Protein AF-A0A353PXP7-F1 (afdb_monomer)

Foldseek 3Di:
DVVLVCVVVVVVVVPPPDDDPPVVVVVVVVVVVVVVVVVDDDDDDDDPPVPVPPPPDDDDDPFDDDPHDGDDPLPDDDQPQDDDDDPPDDDWRKGKGKDFPVSLVPVPPPPVPPDDPVVVVVSVPVPDDDRVVCVVLVDDQQAFPVRVVVSQVPDPQKDKADWDDWDWFWAADLLDTDTKTKTKTWIAGNVDQQWIKIFMDIPRRGTRMIMIIGGPDGCNVPDDPPLFDAPPLQVVDDLLQQLLLLLLQLVLVVLVFQSRDLQRDDLVSLCCCCCVVPVDNALVSLVVSLCVLVVQNLQNVLVVLLVLCVVCVPDDLLRSLLQAVDALLSSLSNQLCVQQDVQLDPVGLNSQSLSVNSVSLSSCCSNVNDDPVVSSVVNVVSSVVLLAAAQFSQLSLLSNLLSQLSVCLQVVCSSVSSSSSLNSNSVSVRNHVRRPRHGNHPDPNRDGSSSSNDDDDPLSVLSSLLSVLVPPDLLPQDPVNLVSLVVVCVVSVLRLNSLVSNLSNCVRVNDLVVNVVSLVSSCVNLVNHNHQDPSSQVSLLVVLVSCLVVLNLVVSLVSLVSHDPVVVLALVSLQSNLSSLVSCQPVDPDPVSNVVSVVSSLVSNVSSVVNPNDDDPVVVVVNVVVVVVDPDD

Nearest PDB structures (foldseek):
  5dse-assembly1_A  TM=2.997E-01  e=1.217E-02  Homo sapiens
  2pl2-assembly1_B  TM=4.248E-01  e=2.668E-01  Thermus thermophilus HB27
  8dth-assembly1_A  TM=2.958E-01  e=3.742E-01  Arabidopsis thaliana
  7kdt-assembly1_A  TM=2.112E-01  e=1.984E-01  Homo sapiens
  8dtg-assembly1_A  TM=1.991E-01  e=2.903E-01  Arabidopsis thaliana

Sequence (633 aa):
MLTLYKAFLSHIINNMRILSKQIFFVLVFSLVFYISIFAQDRSEFIVEEEQAGFYANWIIPEGIFFGGEKIPSSYILFTSLSSFPFNNETPFFYKAITTSFEAYKRDHIESFAELEDKEKSFYQNQILPLPPWFIERGFSWDDSYETWKAKLQACSEFLFIEPNEVIIESEYKNGKERILHKADLYVVWKADDRFLISFNFTEFDYVDTFTIIWENKSWKDYKPNKKNTASKNWENLSEREQYICAFASNLAYLNNQDLDSLDPGYFSSARSVLKNSWGITNKQELLEKIEDLESYGHAGAYKAILAIENLHPNLSVIEIAQKECLSPLEIVRLFFVRDMKDKIGEQGLEAWDKGRSLMLFRWALSAGYIDEEEAFEKMEPIVAKLIMNYSSWEDFISHYIAGRAFFGLYDGNSKSLVDKALTAASNVRRFMDVDSLTFQGNNKKKMVLTDAWYEQRKEALDFEDAFAISNTNSSEFDDSDKQKIEGFIKKYPNVPSLYTIAVSIENVIGTNLDRFQLFQEADSVFALSSSKNEHYNSFYLAYAYFLNYYNKPSIALYALDSLSEETQNDSRVFYQRGLAYAKLIGTSYDYEKNEEYGIKAWENFLTAQVLGFELPENLIKWLENISASIPTH

pLDDT: mean 78.66, std 24.41, range [23.27, 98.56]

Solvent-accessible surface area (backbone atoms only — not comparable to full-atom values): 35419 Å² total; per-residue (Å²): 105,76,67,60,53,46,51,53,51,52,50,51,64,74,66,60,88,80,79,64,80,68,64,58,51,59,59,49,52,56,48,53,58,52,47,64,65,70,62,72,75,81,87,90,80,86,77,67,84,83,62,79,80,67,80,85,76,77,82,82,70,89,71,66,67,66,96,86,48,76,68,75,86,88,76,75,83,76,76,58,66,59,82,72,84,85,64,99,73,77,95,74,83,58,50,41,52,63,51,70,61,54,69,68,48,66,81,59,61,89,64,68,90,78,63,56,78,69,56,58,57,58,66,65,66,74,58,81,76,70,60,64,75,44,44,78,71,70,55,57,69,76,38,28,50,69,55,50,51,53,53,41,70,71,33,85,62,42,46,62,40,83,53,68,76,76,43,79,43,66,44,45,54,91,49,38,80,42,83,39,45,31,41,58,44,38,35,26,36,66,93,49,35,32,32,40,35,41,39,34,22,55,71,41,55,27,62,47,33,41,36,42,40,42,50,102,49,74,44,85,82,64,70,81,72,70,88,70,58,41,38,78,51,47,78,68,45,54,73,68,50,46,51,54,25,61,55,20,27,50,62,27,47,75,67,74,37,48,51,63,41,72,54,36,59,58,44,71,56,26,44,46,47,34,35,76,76,66,70,24,87,48,50,67,52,43,52,53,53,45,48,47,36,73,74,38,40,62,32,38,53,49,51,54,45,46,51,56,49,66,74,42,79,88,53,55,72,64,57,44,26,20,35,50,31,33,45,42,64,54,46,36,49,40,52,51,43,73,74,40,44,85,58,50,48,92,67,46,23,46,42,32,36,49,23,47,46,46,41,53,45,25,32,31,40,36,49,67,52,44,53,70,70,59,42,48,67,66,40,49,65,55,51,54,52,49,34,50,62,22,57,36,59,56,25,37,51,13,32,22,35,34,29,45,26,62,57,20,60,76,76,74,39,22,67,65,51,33,26,54,45,50,36,30,47,47,50,44,61,45,48,32,68,50,83,76,58,82,49,67,15,82,50,92,65,67,39,46,67,60,68,32,51,78,83,78,49,75,69,39,49,55,34,43,53,53,33,54,60,63,68,48,60,69,93,70,64,50,74,65,58,52,53,50,47,53,51,47,34,74,75,44,73,57,38,40,41,55,44,55,44,49,51,59,44,29,73,66,76,45,50,77,66,58,42,54,52,50,53,55,56,38,47,67,35,48,73,66,27,78,38,64,44,72,59,42,35,51,51,30,52,53,50,19,53,52,27,44,74,72,71,37,26,76,60,17,46,53,29,51,70,65,36,33,76,73,59,52,71,35,28,67,47,24,37,52,49,10,51,20,26,52,69,44,45,77,73,50,94,48,66,69,61,22,50,50,24,47,51,53,13,52,55,23,40,53,49,7,43,76,64,68,36,86,70,56,69,73,54,50,54,50,50,54,59,49,60,76,69,54,82,92,124

Radius of gyration: 33.74 Å; Cα contacts (8 Å, |Δi|>4): 815; chains: 1; bounding box: 64×65×107 Å

Mean predicted aligned error: 13.94 Å

Secondary structure (DSSP, 8-state):
-HHHHHHHHHHHHHH--S--TTHHHHHHHHHHHHHHHHT--S------TTSTTSSS-----S--EETTEEPPGGG------------SS-----EEEEEESHHHHHTTTTSGGG--HHHHHHHHTTS-PPPHHHHTTT--TT--HHHHHHHHHH-TTEEEEPPPSPEEEEEEETTEEEEEEEEEEEEEETT-TTEEEEEEEETTTEEEEEEEEE-SS--TT-----TTS--TTGGGS-HHHHHHHHHHHHHHHHTT--SSSSS-S-HHHHHHHHHHHH---SHHHHHHHHHHHHHTHHHHHHHHHHHHHHH-TTS-HHHHHHHTT--HHHHHHHHHHHHHHHHHGGGTTHHHHHHHHHHHHHHHHHTTSS-HHHHHHHHHHHHHHHHHH-SSHHHHHHHHHHHHHHHHTTTT-HHHHHHHHHHHHHHHHHHS-GGG-------TT---GGGG-----HHHHHHHHHHHHHHS-GGG--HHHHHHHHHHHHHSTT-HHHHHHHHHHHHHH--HHHHHHHHHHHHHHHTT-S---HHHHHHHHHHHHHHHHTT-HHHHHHHHHHS-HHHHTSHHHHHHHHHHHHHHTT-SS-HHHHHHHHHHHHHHHHHHHHTT----HHHHHHHHHHHTTS---

Structure (mmCIF, N/CA/C/O backbone):
data_AF-A0A353PXP7-F1
#
_entry.id   AF-A0A353PXP7-F1
#
loop_
_atom_site.group_PDB
_atom_site.id
_atom_site.type_symbol
_atom_site.label_atom_id
_atom_site.label_alt_id
_atom_site.label_comp_id
_atom_site.label_asym_id
_atom_site.label_entity_id
_atom_site.label_seq_id
_atom_site.pdbx_PDB_ins_code
_atom_site.Cartn_x
_atom_site.Cartn_y
_atom_site.Cartn_z
_atom_site.occupancy
_atom_site.B_iso_or_equiv
_atom_site.auth_seq_id
_atom_site.auth_comp_id
_atom_site.auth_asym_id
_atom_site.auth_atom_id
_atom_site.pdbx_PDB_model_num
ATOM 1 N N . MET A 1 1 ? 0.133 -17.005 56.171 1.00 32.09 1 MET A N 1
ATOM 2 C CA . MET A 1 1 ? 1.190 -16.745 55.165 1.00 32.09 1 MET A CA 1
ATOM 3 C C . MET A 1 1 ? 2.213 -17.877 55.100 1.00 32.09 1 MET A C 1
ATOM 5 O O . MET A 1 1 ? 2.022 -18.761 54.280 1.00 32.09 1 MET A O 1
ATOM 9 N N . LEU A 1 2 ? 3.222 -17.943 55.984 1.00 33.28 2 LEU A N 1
ATOM 10 C CA . LEU A 1 2 ? 4.294 -18.956 55.901 1.00 33.28 2 LEU A CA 1
ATOM 11 C C . LEU A 1 2 ? 3.788 -20.410 55.994 1.00 33.28 2 LEU A C 1
ATOM 13 O O . LEU A 1 2 ? 4.310 -21.284 55.318 1.00 33.28 2 LEU A O 1
ATOM 17 N N . THR A 1 3 ? 2.755 -20.672 56.799 1.00 35.19 3 THR A N 1
ATOM 18 C CA . THR A 1 3 ? 2.177 -22.016 56.991 1.00 35.19 3 THR A CA 1
ATOM 19 C C . THR A 1 3 ? 1.352 -22.484 55.789 1.00 35.19 3 THR A C 1
ATOM 21 O O . THR A 1 3 ? 1.474 -23.630 55.377 1.00 35.19 3 THR A O 1
ATOM 24 N N . LEU A 1 4 ? 0.575 -21.583 55.178 1.00 37.84 4 LEU A N 1
ATOM 25 C CA . LEU A 1 4 ? -0.205 -21.844 53.958 1.00 37.84 4 LEU A CA 1
ATOM 26 C C . LEU A 1 4 ? 0.706 -22.032 52.738 1.00 37.84 4 LEU A C 1
ATOM 28 O O . LEU A 1 4 ? 0.522 -22.966 51.965 1.00 37.84 4 LEU A O 1
ATOM 32 N N . TYR A 1 5 ? 1.747 -21.202 52.621 1.00 37.94 5 TYR A N 1
ATOM 33 C CA . TYR A 1 5 ? 2.743 -21.310 51.556 1.00 37.94 5 TYR A CA 1
ATOM 34 C C . TYR A 1 5 ? 3.609 -22.572 51.710 1.00 37.94 5 TYR A C 1
ATOM 36 O O . TYR A 1 5 ? 3.879 -23.254 50.728 1.00 37.94 5 TYR A O 1
ATOM 44 N N . LYS A 1 6 ? 3.972 -22.956 52.947 1.00 40.22 6 LYS A N 1
ATOM 45 C CA . LYS A 1 6 ? 4.667 -24.224 53.240 1.00 40.22 6 LYS A CA 1
ATOM 46 C C . LYS A 1 6 ? 3.800 -25.452 52.976 1.00 40.22 6 LYS A C 1
ATOM 48 O O . LYS A 1 6 ? 4.334 -26.442 52.496 1.00 40.22 6 LYS A O 1
ATOM 53 N N . ALA A 1 7 ? 2.498 -25.405 53.258 1.00 39.09 7 ALA A N 1
ATOM 54 C CA . ALA A 1 7 ? 1.585 -26.505 52.946 1.00 39.09 7 ALA A CA 1
ATOM 55 C C . ALA A 1 7 ? 1.440 -26.699 51.425 1.00 39.09 7 ALA A C 1
ATOM 57 O O . ALA A 1 7 ? 1.550 -27.825 50.945 1.00 39.09 7 ALA A O 1
ATOM 58 N N . PHE A 1 8 ? 1.309 -25.602 50.667 1.00 40.72 8 PHE A N 1
ATOM 59 C CA . PHE A 1 8 ? 1.274 -25.614 49.200 1.00 40.72 8 PHE A CA 1
ATOM 60 C C . PHE A 1 8 ? 2.586 -26.137 48.588 1.00 40.72 8 PHE A C 1
ATOM 62 O O . PHE A 1 8 ? 2.567 -27.081 47.800 1.00 40.72 8 PHE A O 1
ATOM 69 N N . LEU A 1 9 ? 3.740 -25.612 49.021 1.00 39.22 9 LEU A N 1
ATOM 70 C CA . LEU A 1 9 ? 5.055 -26.077 48.562 1.00 39.22 9 LEU A CA 1
ATOM 71 C C . LEU A 1 9 ? 5.355 -27.518 48.972 1.00 39.22 9 LEU A C 1
ATOM 73 O O . LEU A 1 9 ? 5.884 -28.273 48.166 1.00 39.22 9 LEU A O 1
ATOM 77 N N . SER A 1 10 ? 5.011 -27.929 50.194 1.00 39.34 10 SER A N 1
ATOM 78 C CA . SER A 1 10 ? 5.246 -29.301 50.654 1.00 39.34 10 SER A CA 1
ATOM 79 C C . SER A 1 10 ? 4.366 -30.309 49.914 1.00 39.34 10 SER A C 1
ATOM 81 O O . SER A 1 10 ? 4.793 -31.444 49.721 1.00 39.34 10 SER A O 1
ATOM 83 N N . HIS A 1 11 ? 3.169 -29.912 49.477 1.00 39.88 11 HIS A N 1
ATOM 84 C CA . HIS A 1 11 ? 2.293 -30.739 48.650 1.00 39.88 11 HIS A CA 1
ATOM 85 C C . HIS A 1 11 ? 2.817 -30.865 47.210 1.00 39.88 11 HIS A C 1
ATOM 87 O O . HIS A 1 11 ? 2.856 -31.970 46.672 1.00 39.88 11 HIS A O 1
ATOM 93 N N . ILE A 1 12 ? 3.313 -29.768 46.622 1.00 38.16 12 ILE A N 1
ATOM 94 C CA . ILE A 1 12 ? 3.986 -29.772 45.312 1.00 38.16 12 ILE A CA 1
ATOM 95 C C . ILE A 1 12 ? 5.251 -30.646 45.361 1.00 38.16 12 ILE A C 1
ATOM 97 O O . ILE A 1 12 ? 5.420 -31.540 44.538 1.00 38.16 12 ILE A O 1
ATOM 101 N N . ILE A 1 13 ? 6.107 -30.465 46.369 1.00 39.69 13 ILE A N 1
ATOM 102 C CA . ILE A 1 13 ? 7.361 -31.223 46.528 1.00 39.69 13 ILE A CA 1
ATOM 103 C C . ILE A 1 13 ? 7.103 -32.726 46.728 1.00 39.69 13 ILE A C 1
ATOM 105 O O . ILE A 1 13 ? 7.842 -33.545 46.186 1.00 39.69 13 ILE A O 1
ATOM 109 N N . ASN A 1 14 ? 6.058 -33.105 47.471 1.00 35.75 14 ASN A N 1
ATOM 110 C CA . ASN A 1 14 ? 5.780 -34.513 47.776 1.00 35.75 14 ASN A CA 1
ATOM 111 C C . ASN A 1 14 ? 5.072 -35.272 46.640 1.00 35.75 14 ASN A C 1
ATOM 113 O O . ASN A 1 14 ? 5.200 -36.495 46.578 1.00 35.75 14 ASN A O 1
ATOM 117 N N . ASN A 1 15 ? 4.365 -34.580 45.740 1.00 34.19 15 ASN A N 1
ATOM 118 C CA . ASN A 1 15 ? 3.623 -35.205 44.635 1.00 34.19 15 ASN A CA 1
ATOM 119 C C . ASN A 1 15 ? 4.334 -35.115 43.271 1.00 34.19 15 ASN A C 1
ATOM 121 O O . ASN A 1 15 ? 3.962 -35.825 42.337 1.00 34.19 15 ASN A O 1
ATOM 125 N N . MET A 1 16 ? 5.396 -34.315 43.142 1.00 37.16 16 MET A N 1
ATOM 126 C CA . MET A 1 16 ? 6.187 -34.211 41.912 1.00 37.16 16 MET A CA 1
ATOM 127 C C . MET A 1 16 ? 7.278 -35.287 41.835 1.00 37.16 16 MET A C 1
ATOM 129 O O . MET A 1 16 ? 8.441 -35.043 42.153 1.00 37.16 16 MET A O 1
ATOM 133 N N . ARG A 1 17 ? 6.925 -36.495 41.377 1.00 33.09 17 ARG A N 1
ATOM 134 C CA . ARG A 1 17 ? 7.928 -37.526 41.033 1.00 33.09 17 ARG A CA 1
ATOM 135 C C . ARG A 1 17 ? 8.424 -37.489 39.590 1.00 33.09 17 ARG A C 1
ATOM 137 O O . ARG A 1 17 ? 9.355 -38.223 39.279 1.00 33.09 17 ARG A O 1
ATOM 144 N N . ILE A 1 18 ? 7.860 -36.659 38.715 1.00 41.56 18 ILE A N 1
ATOM 145 C CA . ILE A 1 18 ? 8.271 -36.601 37.307 1.00 41.56 18 ILE A CA 1
ATOM 146 C C . ILE A 1 18 ? 8.068 -35.174 36.787 1.00 41.56 18 ILE A C 1
ATOM 148 O O . ILE A 1 18 ? 6.964 -34.841 36.389 1.00 41.56 18 ILE A O 1
ATOM 152 N N . LEU A 1 19 ? 9.106 -34.330 36.819 1.00 36.31 19 LEU A N 1
ATOM 153 C CA . LEU A 1 19 ? 9.308 -33.194 35.900 1.00 36.31 19 LEU A CA 1
ATOM 154 C C . LEU A 1 19 ? 10.727 -32.619 36.073 1.00 36.31 19 LEU A C 1
ATOM 156 O O . LEU A 1 19 ? 11.344 -32.730 37.133 1.00 36.31 19 LEU A O 1
ATOM 160 N N . SER A 1 20 ? 11.282 -32.112 34.973 1.00 39.72 20 SER A N 1
ATOM 161 C CA . SER A 1 20 ? 12.711 -31.867 34.748 1.00 39.72 20 SER A CA 1
ATOM 162 C C . SER A 1 20 ? 13.307 -30.746 35.617 1.00 39.72 20 SER A C 1
ATOM 164 O O . SER A 1 20 ? 12.624 -29.828 36.071 1.00 39.72 20 SER A O 1
ATOM 166 N N . LYS A 1 21 ? 14.637 -30.794 35.805 1.00 31.08 21 LYS A N 1
ATOM 167 C CA . LYS A 1 21 ? 15.456 -29.852 36.604 1.00 31.08 21 LYS A CA 1
ATOM 168 C C . LYS A 1 21 ? 15.267 -28.359 36.261 1.00 31.08 21 LYS A C 1
ATOM 170 O O . LYS A 1 21 ? 15.688 -27.515 37.043 1.00 31.08 21 LYS A O 1
ATOM 175 N N . GLN A 1 22 ? 14.639 -28.029 35.133 1.00 34.12 22 GLN A N 1
ATOM 176 C CA . GLN A 1 22 ? 14.402 -26.658 34.669 1.00 34.12 22 GLN A CA 1
ATOM 177 C C . GLN A 1 22 ? 13.277 -25.946 35.447 1.00 34.12 22 GLN A C 1
ATOM 179 O O . GLN A 1 22 ? 13.409 -24.766 35.758 1.00 34.12 22 GLN A O 1
ATOM 184 N N . ILE A 1 23 ? 12.227 -26.660 35.876 1.00 38.16 23 ILE A N 1
ATOM 185 C CA . ILE A 1 23 ? 11.110 -26.073 36.653 1.00 38.16 23 ILE A CA 1
ATOM 186 C C . ILE A 1 23 ? 11.531 -25.758 38.097 1.00 38.16 23 ILE A C 1
ATOM 188 O O . ILE A 1 23 ? 11.065 -24.796 38.709 1.00 38.16 23 ILE A O 1
ATOM 192 N N . PHE A 1 24 ? 12.492 -26.517 38.626 1.00 37.00 24 PHE A N 1
ATOM 193 C CA . PHE A 1 24 ? 13.092 -26.265 39.936 1.00 37.00 24 PHE A CA 1
ATOM 194 C C . PHE A 1 24 ? 13.794 -24.893 40.001 1.00 37.00 24 PHE A C 1
ATOM 196 O O . PHE A 1 24 ? 13.837 -24.274 41.061 1.00 37.00 24 PHE A O 1
ATOM 203 N N . PHE A 1 25 ? 14.295 -24.383 38.870 1.00 35.31 25 PHE A N 1
ATOM 204 C CA . PHE A 1 25 ? 15.048 -23.129 38.811 1.00 35.31 25 PHE A CA 1
ATOM 205 C C . PHE A 1 25 ? 14.153 -21.886 38.973 1.00 35.31 25 PHE A C 1
ATOM 207 O O . PHE A 1 25 ? 14.513 -20.966 39.705 1.00 35.31 25 PHE A O 1
ATOM 214 N N . VAL A 1 26 ? 12.950 -21.889 38.382 1.00 39.19 26 VAL A N 1
ATOM 215 C CA . VAL A 1 26 ? 11.987 -20.769 38.468 1.00 39.19 26 VAL A CA 1
ATOM 216 C C . VAL A 1 26 ? 11.473 -20.587 39.902 1.00 39.19 26 VAL A C 1
ATOM 218 O O . VAL A 1 26 ? 11.446 -19.473 40.424 1.00 39.19 26 VAL A O 1
ATOM 221 N N . LEU A 1 27 ? 11.158 -21.689 40.589 1.00 37.31 27 LEU A N 1
ATOM 222 C CA . LEU A 1 27 ? 10.680 -21.670 41.978 1.00 37.31 27 LEU A CA 1
ATOM 223 C C . LEU A 1 27 ? 11.756 -21.208 42.975 1.00 37.31 27 LEU A C 1
ATOM 225 O O . LEU A 1 27 ? 11.444 -20.512 43.943 1.00 37.31 27 LEU A O 1
ATOM 229 N N . VAL A 1 28 ? 13.024 -21.558 42.735 1.00 34.88 28 VAL A N 1
ATOM 230 C CA . VAL A 1 28 ? 14.156 -21.110 43.563 1.00 34.88 28 VAL A CA 1
ATOM 231 C C . VAL A 1 28 ? 14.456 -19.626 43.337 1.00 34.88 28 VAL A C 1
ATOM 233 O O . VAL A 1 28 ? 14.761 -18.925 44.299 1.00 34.88 28 VAL A O 1
ATOM 236 N N . PHE A 1 29 ? 14.298 -19.104 42.118 1.00 37.06 29 PHE A N 1
ATOM 237 C CA . PHE A 1 29 ? 14.512 -17.678 41.845 1.00 37.06 29 PHE A CA 1
ATOM 238 C C . PHE A 1 29 ? 13.467 -16.796 42.545 1.00 37.06 29 PHE A C 1
ATOM 240 O O . PHE A 1 29 ? 13.816 -15.798 43.179 1.00 37.06 29 PHE A O 1
ATOM 247 N N . SER A 1 30 ? 12.195 -17.213 42.547 1.00 39.84 30 SER A N 1
ATOM 248 C CA . SER A 1 30 ? 11.144 -16.549 43.332 1.00 39.84 30 SER A CA 1
ATOM 249 C C . SER A 1 30 ? 11.389 -16.644 44.844 1.00 39.84 30 SER A C 1
ATOM 251 O O . SER A 1 30 ? 11.068 -15.706 45.570 1.00 39.84 30 SER A O 1
ATOM 253 N N . LEU A 1 31 ? 11.989 -17.743 45.327 1.00 33.44 31 LEU A N 1
ATOM 254 C CA . LEU A 1 31 ? 12.376 -17.931 46.730 1.00 33.44 31 LEU A CA 1
ATOM 255 C C . LEU A 1 31 ? 13.523 -16.992 47.142 1.00 33.44 31 LEU A C 1
ATOM 257 O O . LEU A 1 31 ? 13.441 -16.379 48.203 1.00 33.44 31 LEU A O 1
ATOM 261 N N . VAL A 1 32 ? 14.559 -16.841 46.309 1.00 33.12 32 VAL A N 1
ATOM 262 C CA . VAL A 1 32 ? 15.685 -15.922 46.562 1.00 33.12 32 VAL A CA 1
ATOM 263 C C . VAL A 1 32 ? 15.199 -14.473 46.562 1.00 33.12 32 VAL A C 1
ATOM 265 O O . VAL A 1 32 ? 15.483 -13.744 47.507 1.00 33.12 32 VAL A O 1
ATOM 268 N N . PHE A 1 33 ? 14.364 -14.085 45.593 1.00 38.44 33 PHE A N 1
ATOM 269 C CA . PHE A 1 33 ? 13.788 -12.737 45.529 1.00 38.44 33 PHE A CA 1
ATOM 270 C C . PHE A 1 33 ? 12.864 -12.433 46.726 1.00 38.44 33 PHE A C 1
ATOM 272 O O . PHE A 1 33 ? 12.865 -11.326 47.262 1.00 38.44 33 PHE A O 1
ATOM 279 N N . TYR A 1 34 ? 12.105 -13.428 47.203 1.00 37.62 34 TYR A N 1
ATOM 280 C CA . TYR A 1 34 ? 11.241 -13.299 48.382 1.00 37.62 34 TYR A CA 1
ATOM 281 C C . TYR A 1 34 ? 12.037 -13.230 49.699 1.00 37.62 34 TYR A C 1
ATOM 283 O O . TYR A 1 34 ? 11.663 -12.479 50.600 1.00 37.62 34 TYR A O 1
ATOM 291 N N . ILE A 1 35 ? 13.144 -13.975 49.816 1.00 33.78 35 ILE A N 1
ATOM 292 C CA . ILE A 1 35 ? 14.040 -13.937 50.986 1.00 33.78 35 ILE A CA 1
ATOM 293 C C . ILE A 1 35 ? 14.806 -12.607 51.047 1.00 33.78 35 ILE A C 1
ATOM 295 O O . ILE A 1 35 ? 14.937 -12.048 52.134 1.00 33.78 35 ILE A O 1
ATOM 299 N N . SER A 1 36 ? 15.237 -12.051 49.911 1.00 33.84 36 SER A N 1
ATOM 300 C CA . SER A 1 36 ? 15.927 -10.752 49.855 1.00 33.84 36 SER A CA 1
ATOM 301 C C . SER A 1 36 ? 15.060 -9.578 50.327 1.00 33.84 36 SER A C 1
ATOM 303 O O . SER A 1 36 ? 15.583 -8.651 50.935 1.00 33.84 36 SER A O 1
ATOM 305 N N . ILE A 1 37 ? 13.740 -9.635 50.114 1.00 37.94 37 ILE A N 1
ATOM 306 C CA . ILE A 1 37 ? 12.791 -8.601 50.565 1.00 37.94 37 ILE A CA 1
ATOM 307 C C . ILE A 1 37 ? 12.469 -8.737 52.064 1.00 37.94 37 ILE A C 1
ATOM 309 O O . ILE A 1 37 ? 12.268 -7.740 52.748 1.00 37.94 37 ILE A O 1
ATOM 313 N N . PHE A 1 38 ? 12.446 -9.959 52.606 1.00 34.00 38 PHE A N 1
ATOM 314 C CA . PHE A 1 38 ? 12.117 -10.205 54.021 1.00 34.00 38 PHE A CA 1
ATOM 315 C C . PHE A 1 38 ? 13.328 -10.212 54.968 1.00 34.00 38 PHE A C 1
ATOM 317 O O . PHE A 1 38 ? 13.141 -10.212 56.183 1.00 34.00 38 PHE A O 1
ATOM 324 N N . ALA A 1 39 ? 14.555 -10.214 54.440 1.00 27.41 39 ALA A N 1
ATOM 325 C CA . ALA A 1 39 ? 15.782 -10.081 55.229 1.00 27.41 39 ALA A CA 1
ATOM 326 C C . ALA A 1 39 ? 16.136 -8.619 55.579 1.00 27.41 39 ALA A C 1
ATOM 328 O O . ALA A 1 39 ? 17.115 -8.388 56.286 1.00 27.41 39 ALA A O 1
ATOM 329 N N . GLN A 1 40 ? 15.357 -7.636 55.116 1.00 34.41 40 GLN A N 1
ATOM 330 C CA . GLN A 1 40 ? 15.588 -6.216 55.382 1.00 34.41 40 GLN A CA 1
ATOM 331 C C . GLN A 1 40 ? 14.961 -5.780 56.708 1.00 34.41 40 GLN A C 1
ATOM 333 O O . GLN A 1 40 ? 13.925 -5.122 56.760 1.00 34.41 40 GLN A O 1
ATOM 338 N N . ASP A 1 41 ? 15.643 -6.123 57.791 1.00 33.19 41 ASP A N 1
ATOM 339 C CA . ASP A 1 41 ? 15.701 -5.252 58.956 1.00 33.19 41 ASP A CA 1
ATOM 340 C C . ASP A 1 41 ? 17.175 -4.854 59.124 1.00 33.19 41 ASP A C 1
ATOM 342 O O . ASP A 1 41 ? 18.044 -5.730 59.121 1.00 33.19 41 ASP A O 1
ATOM 346 N N . ARG A 1 42 ? 17.426 -3.545 59.270 1.00 28.91 42 ARG A N 1
ATOM 347 C CA . ARG A 1 42 ? 18.716 -2.806 59.299 1.00 28.91 42 ARG A CA 1
ATOM 348 C C . ARG A 1 42 ? 19.148 -2.104 57.999 1.00 28.91 42 ARG A C 1
ATOM 350 O O . ARG A 1 42 ? 19.749 -2.693 57.114 1.00 28.91 42 ARG A O 1
ATOM 357 N N . SER A 1 43 ? 18.860 -0.798 57.998 1.00 34.28 43 SER A N 1
ATOM 358 C CA . SER A 1 43 ? 19.747 0.341 57.688 1.00 34.28 43 SER A CA 1
ATOM 359 C C . SER A 1 43 ? 20.754 0.239 56.529 1.00 34.28 43 SER A C 1
ATOM 361 O O . SER A 1 43 ? 21.664 -0.581 56.567 1.00 34.28 43 SER A O 1
ATOM 363 N N . GLU A 1 44 ? 20.669 1.252 55.654 1.00 35.03 44 GLU A N 1
ATOM 364 C CA . GLU A 1 44 ? 21.640 1.691 54.633 1.00 35.03 44 GLU A CA 1
ATOM 365 C C . GLU A 1 44 ? 21.635 0.937 53.298 1.00 35.03 44 GLU A C 1
ATOM 367 O O . GLU A 1 44 ? 22.514 0.138 53.017 1.00 35.03 44 GLU A O 1
ATOM 372 N N . PHE A 1 45 ? 20.691 1.300 52.421 1.00 25.58 45 PHE A N 1
ATOM 373 C CA . PHE A 1 45 ? 20.939 1.415 50.979 1.00 25.58 45 PHE A CA 1
ATOM 374 C C . PHE A 1 45 ? 20.032 2.518 50.412 1.00 25.58 45 PHE A C 1
ATOM 376 O O . PHE A 1 45 ? 18.814 2.364 50.357 1.00 25.58 45 PHE A O 1
ATOM 383 N N . ILE A 1 46 ? 20.627 3.648 50.021 1.00 30.25 46 ILE A N 1
ATOM 384 C CA . ILE A 1 46 ? 20.004 4.599 49.096 1.00 30.25 46 ILE A CA 1
ATOM 385 C C . ILE A 1 46 ? 20.297 4.038 47.707 1.00 30.25 46 ILE A C 1
ATOM 387 O O . ILE A 1 46 ? 21.458 3.960 47.311 1.00 30.25 46 ILE A O 1
ATOM 391 N N . VAL A 1 47 ? 19.264 3.587 47.003 1.00 27.97 47 VAL A N 1
ATOM 392 C CA . VAL A 1 47 ? 19.362 3.302 45.569 1.00 27.97 47 VAL A CA 1
ATOM 393 C C . VAL A 1 47 ? 18.937 4.582 44.864 1.00 27.97 47 VAL A C 1
ATOM 395 O O . VAL A 1 47 ? 17.807 5.030 45.045 1.00 27.97 47 VAL A O 1
ATOM 398 N N . GLU A 1 48 ? 19.861 5.199 44.130 1.00 24.91 48 GLU A N 1
ATOM 399 C CA . GLU A 1 48 ? 19.568 6.360 43.290 1.00 24.91 48 GLU A CA 1
ATOM 400 C C . GLU A 1 48 ? 18.501 5.999 42.241 1.00 24.91 48 GLU A C 1
ATOM 402 O O . GLU A 1 48 ? 18.513 4.917 41.647 1.00 24.91 48 GLU A O 1
ATOM 407 N N . GLU A 1 49 ? 17.566 6.929 42.042 1.00 30.39 49 GLU A N 1
ATOM 408 C CA . GLU A 1 49 ? 16.328 6.812 41.255 1.00 30.39 49 GLU A CA 1
ATOM 409 C C . GLU A 1 49 ? 16.528 6.394 39.782 1.00 30.39 49 GLU A C 1
ATOM 411 O O . GLU A 1 49 ? 15.576 5.980 39.125 1.00 30.39 49 GLU A O 1
ATOM 416 N N . GLU A 1 50 ? 17.758 6.408 39.262 1.00 28.52 50 GLU A N 1
ATOM 417 C CA . GLU A 1 50 ? 18.071 6.058 37.870 1.00 28.52 50 GLU A CA 1
ATOM 418 C C . GLU A 1 50 ? 18.201 4.550 37.578 1.00 28.52 50 GLU A C 1
ATOM 420 O O . GLU A 1 50 ? 18.268 4.165 36.411 1.00 28.52 50 GLU A O 1
ATOM 425 N N . GLN A 1 51 ? 18.188 3.661 38.581 1.00 27.39 51 GLN A N 1
ATOM 426 C CA . GLN A 1 51 ? 18.377 2.212 38.344 1.00 27.39 51 GLN A CA 1
ATOM 427 C C . GLN A 1 51 ? 17.159 1.318 38.618 1.00 27.39 51 GLN A C 1
ATOM 429 O O . GLN A 1 51 ? 17.185 0.133 38.281 1.00 27.39 51 GLN A O 1
ATOM 434 N N . ALA A 1 52 ? 16.054 1.853 39.144 1.00 27.58 52 ALA A N 1
ATOM 435 C CA . ALA A 1 52 ? 14.830 1.067 39.349 1.00 27.58 52 ALA A CA 1
ATOM 436 C C . ALA A 1 52 ? 13.996 0.895 38.060 1.00 27.58 52 ALA A C 1
ATOM 438 O O . ALA A 1 52 ? 13.244 -0.070 37.934 1.00 27.58 52 ALA A O 1
ATOM 439 N N . GLY A 1 53 ? 14.169 1.785 37.076 1.00 27.23 53 GLY A N 1
ATOM 440 C CA . GLY A 1 53 ? 13.480 1.733 35.779 1.00 27.23 53 GLY A CA 1
ATOM 441 C C . GLY A 1 53 ? 14.118 0.809 34.733 1.00 27.23 53 GLY A C 1
ATOM 442 O O . GLY A 1 53 ? 13.595 0.696 33.628 1.00 27.23 53 GLY A O 1
ATOM 443 N N . PHE A 1 54 ? 15.234 0.142 35.049 1.00 24.98 54 PHE A N 1
ATOM 444 C CA . PHE A 1 54 ? 16.097 -0.501 34.046 1.00 24.98 54 PHE A CA 1
ATOM 445 C C . PHE A 1 54 ? 16.127 -2.040 34.063 1.00 24.98 54 PHE A C 1
ATOM 447 O O . PHE A 1 54 ? 17.062 -2.640 33.540 1.00 24.98 54 PHE A O 1
ATOM 454 N N . TYR A 1 55 ? 15.096 -2.702 34.603 1.00 26.89 55 TYR A N 1
ATOM 455 C CA . TYR A 1 55 ? 15.016 -4.177 34.618 1.00 26.89 55 TYR A CA 1
ATOM 456 C C . TYR A 1 55 ? 13.833 -4.792 33.857 1.00 26.89 55 TYR A C 1
ATOM 458 O O . TYR A 1 55 ? 13.622 -5.999 33.943 1.00 26.89 55 TYR A O 1
ATOM 466 N N . ALA A 1 56 ? 13.089 -4.013 33.068 1.00 26.59 56 ALA A N 1
ATOM 467 C CA . ALA A 1 56 ? 11.996 -4.559 32.256 1.00 26.59 56 ALA A CA 1
ATOM 468 C C . ALA A 1 56 ? 12.379 -4.888 30.801 1.00 26.59 56 ALA A C 1
ATOM 470 O O . ALA A 1 56 ? 11.629 -5.599 30.149 1.00 26.59 56 ALA A O 1
ATOM 471 N N . ASN A 1 57 ? 13.529 -4.433 30.290 1.00 27.59 57 ASN A N 1
ATOM 472 C CA . ASN A 1 57 ? 13.931 -4.686 28.902 1.00 27.59 57 ASN A CA 1
ATOM 473 C C . ASN A 1 57 ? 15.452 -4.854 28.767 1.00 27.59 57 ASN A C 1
ATOM 475 O O . ASN A 1 57 ? 16.176 -3.874 28.628 1.00 27.59 57 ASN A O 1
ATOM 479 N N . TRP A 1 58 ? 15.927 -6.099 28.754 1.00 23.27 58 TRP A N 1
ATOM 480 C CA . TRP A 1 58 ? 17.141 -6.498 28.029 1.00 23.27 58 TRP A CA 1
ATOM 481 C C . TRP A 1 58 ? 16.698 -7.592 27.052 1.00 23.27 58 TRP A C 1
ATOM 483 O O . TRP A 1 58 ? 16.097 -8.584 27.457 1.00 23.27 58 TRP A O 1
ATOM 493 N N . ILE A 1 59 ? 16.741 -7.327 25.742 1.00 24.17 59 ILE A N 1
ATOM 494 C CA . ILE A 1 59 ? 17.866 -7.696 24.865 1.00 24.17 59 ILE A CA 1
ATOM 495 C C . ILE A 1 59 ? 18.338 -9.105 25.208 1.00 24.17 59 ILE A C 1
ATOM 497 O O . ILE A 1 59 ? 19.047 -9.296 26.188 1.00 24.17 59 ILE A O 1
ATOM 501 N N . ILE A 1 60 ? 17.934 -10.067 24.380 1.00 25.58 60 ILE A N 1
ATOM 502 C CA . ILE A 1 60 ? 18.467 -11.427 24.348 1.00 25.58 60 ILE A CA 1
ATOM 503 C C . ILE A 1 60 ? 19.889 -11.321 23.780 1.00 25.58 60 ILE A C 1
ATOM 505 O O . ILE A 1 60 ? 20.021 -11.080 22.579 1.00 25.58 60 ILE A O 1
ATOM 509 N N . PRO A 1 61 ? 20.965 -11.489 24.571 1.00 24.89 61 PRO A N 1
ATOM 510 C CA . PRO A 1 61 ? 22.259 -11.806 24.000 1.00 24.89 61 PRO A CA 1
ATOM 511 C C . PRO A 1 61 ? 22.193 -13.273 23.569 1.00 24.89 61 PRO A C 1
ATOM 513 O O . PRO A 1 61 ? 21.587 -14.112 24.241 1.00 24.89 61 PRO A O 1
ATOM 516 N N . GLU A 1 62 ? 22.785 -13.579 22.426 1.00 29.25 62 GLU A N 1
ATOM 517 C CA . GLU A 1 62 ? 22.840 -14.920 21.859 1.00 29.25 62 GLU A CA 1
ATOM 518 C C . GLU A 1 62 ? 23.242 -15.983 22.904 1.00 29.25 62 GLU A C 1
ATOM 520 O O . GLU A 1 62 ? 24.381 -16.044 23.349 1.00 29.25 62 GLU A O 1
ATOM 525 N N . GLY A 1 63 ? 22.284 -16.844 23.269 1.00 29.72 63 GLY A N 1
ATOM 526 C CA . GLY A 1 63 ? 22.500 -18.156 23.886 1.00 29.72 63 GLY A CA 1
ATOM 527 C C . GLY A 1 63 ? 23.039 -18.173 25.322 1.00 29.72 63 GLY A C 1
ATOM 528 O O . GLY A 1 63 ? 24.241 -18.117 25.556 1.00 29.72 63 GLY A O 1
ATOM 529 N N . ILE A 1 64 ? 22.162 -18.441 26.296 1.00 29.78 64 ILE A N 1
ATOM 530 C CA . ILE A 1 64 ? 22.597 -18.964 27.599 1.00 29.78 64 ILE A CA 1
ATOM 531 C C . ILE A 1 64 ? 22.918 -20.456 27.425 1.00 29.78 64 ILE A C 1
ATOM 533 O O . ILE A 1 64 ? 22.042 -21.255 27.085 1.00 29.78 64 ILE A O 1
ATOM 537 N N . PHE A 1 65 ? 24.176 -20.826 27.669 1.00 31.86 65 PHE A N 1
ATOM 538 C CA . PHE A 1 65 ? 24.653 -22.210 27.677 1.00 31.86 65 PHE A CA 1
ATOM 539 C C . PHE A 1 65 ? 24.970 -22.654 29.104 1.00 31.86 65 PHE A C 1
ATOM 541 O O . PHE A 1 65 ? 25.630 -21.934 29.856 1.00 31.86 65 PHE A O 1
ATOM 548 N N . PHE A 1 66 ? 24.559 -23.870 29.466 1.00 28.94 66 PHE A N 1
ATOM 549 C CA . PHE A 1 66 ? 24.950 -24.501 30.728 1.00 28.94 66 PHE A CA 1
ATOM 550 C C . PHE A 1 66 ? 25.320 -25.965 30.474 1.00 28.94 66 PHE A C 1
ATOM 552 O O . PHE A 1 66 ? 24.503 -26.740 29.990 1.00 28.94 66 PHE A O 1
ATOM 559 N N . GLY A 1 67 ? 26.570 -26.347 30.755 1.00 28.75 67 GLY A N 1
ATOM 560 C CA . GLY A 1 67 ? 27.065 -27.712 30.513 1.00 28.75 67 GLY A CA 1
ATOM 561 C C . GLY A 1 67 ? 27.316 -28.083 29.042 1.00 28.75 67 GLY A C 1
ATOM 562 O O . GLY A 1 67 ? 27.529 -29.255 28.761 1.00 28.75 67 GLY A O 1
ATOM 563 N N . GLY A 1 68 ? 27.320 -27.111 28.122 1.00 28.91 68 GLY A N 1
ATOM 564 C CA . GLY A 1 68 ? 27.604 -27.327 26.695 1.00 28.91 68 GLY A CA 1
ATOM 565 C C . GLY A 1 68 ? 26.379 -27.396 25.774 1.00 28.91 68 GLY A C 1
ATOM 566 O O . GLY A 1 68 ? 26.564 -27.504 24.568 1.00 28.91 68 GLY A O 1
ATOM 567 N N . GLU A 1 69 ? 25.152 -27.265 26.292 1.00 27.34 69 GLU A N 1
ATOM 568 C CA . GLU A 1 69 ? 23.925 -27.242 25.475 1.00 27.34 69 GLU A CA 1
ATOM 569 C C . GLU A 1 69 ? 23.143 -25.921 25.603 1.00 27.34 69 GLU A C 1
ATOM 571 O O . GLU A 1 69 ? 23.161 -25.261 26.648 1.00 27.34 69 GLU A O 1
ATOM 576 N N . LYS A 1 70 ? 22.481 -25.533 24.501 1.00 32.19 70 LYS A N 1
ATOM 577 C CA . LYS A 1 70 ? 21.708 -24.291 24.324 1.00 32.19 70 LYS A CA 1
ATOM 578 C C . LYS A 1 70 ? 20.285 -24.473 24.864 1.00 32.19 70 LYS A C 1
ATOM 580 O O . LYS A 1 70 ? 19.600 -25.411 24.468 1.00 32.19 70 LYS A O 1
ATOM 585 N N . ILE A 1 71 ? 19.818 -23.569 25.726 1.00 34.31 71 ILE A N 1
ATOM 586 C CA . ILE A 1 71 ? 18.448 -23.612 26.269 1.00 34.31 71 ILE A CA 1
ATOM 587 C C . ILE A 1 71 ? 17.469 -22.925 25.285 1.00 34.31 71 ILE A C 1
ATOM 589 O O . ILE A 1 71 ? 17.752 -21.800 24.869 1.00 34.31 71 ILE A O 1
ATOM 593 N N . PRO A 1 72 ? 16.328 -23.544 24.904 1.00 29.47 72 PRO A N 1
ATOM 594 C CA . PRO A 1 72 ? 15.326 -22.914 24.036 1.00 29.47 72 PRO A CA 1
ATOM 595 C C . PRO A 1 72 ? 14.528 -21.813 24.752 1.00 29.47 72 PRO A C 1
ATOM 597 O O . PRO A 1 72 ? 14.123 -21.972 25.903 1.00 29.47 72 PRO A O 1
ATOM 600 N N . SER A 1 73 ? 14.240 -20.722 24.042 1.00 29.56 73 SER A N 1
ATOM 601 C CA . SER A 1 73 ? 13.567 -19.504 24.529 1.00 29.56 73 SER A CA 1
ATOM 602 C C . SER A 1 73 ? 12.095 -19.679 24.947 1.00 29.56 73 SER A C 1
ATOM 604 O O . SER A 1 73 ? 11.493 -18.742 25.460 1.00 29.56 73 SER A O 1
ATOM 606 N N . SER A 1 74 ? 11.500 -20.856 24.741 1.00 27.94 74 SER A N 1
ATOM 607 C CA . SER A 1 74 ? 10.059 -21.128 24.882 1.00 27.94 74 SER A CA 1
ATOM 608 C C . SER A 1 74 ? 9.590 -21.475 26.304 1.00 27.94 74 SER A C 1
ATOM 610 O O . SER A 1 74 ? 8.450 -21.888 26.486 1.00 27.94 74 SER A O 1
ATOM 612 N N . TYR A 1 75 ? 10.445 -21.346 27.323 1.00 28.05 75 TYR A N 1
ATOM 613 C CA . TYR A 1 75 ? 10.157 -21.830 28.686 1.00 28.05 75 TYR A CA 1
ATOM 614 C C . TYR A 1 75 ? 10.173 -20.747 29.773 1.00 28.05 75 TYR A C 1
ATOM 616 O O . TYR A 1 75 ? 10.221 -21.060 30.964 1.00 28.05 75 TYR A O 1
ATOM 624 N N . ILE A 1 76 ? 10.122 -19.469 29.393 1.00 28.58 76 ILE A N 1
ATOM 625 C CA . ILE A 1 76 ? 10.145 -18.356 30.348 1.00 28.58 76 ILE A CA 1
ATOM 626 C C . ILE A 1 76 ? 8.717 -17.847 30.570 1.00 28.58 76 ILE A C 1
ATOM 628 O O . ILE A 1 76 ? 8.180 -17.071 29.786 1.00 28.58 76 ILE A O 1
ATOM 632 N N . LEU A 1 77 ? 8.099 -18.296 31.666 1.00 28.95 77 LEU A N 1
ATOM 633 C CA . LEU A 1 77 ? 6.831 -17.766 32.167 1.00 28.95 77 LEU A CA 1
ATOM 634 C C . LEU A 1 77 ? 7.100 -16.395 32.812 1.00 28.95 77 LEU A C 1
ATOM 636 O O . LEU A 1 77 ? 7.732 -16.317 33.867 1.00 28.95 77 LEU A O 1
ATOM 640 N N . PHE A 1 78 ? 6.646 -15.308 32.188 1.00 29.67 78 PHE A N 1
ATOM 641 C CA . PHE A 1 78 ? 6.732 -13.977 32.788 1.00 29.67 78 PHE A CA 1
ATOM 642 C C . PHE A 1 78 ? 5.686 -13.827 33.897 1.00 29.67 78 PHE A C 1
ATOM 644 O O . PHE A 1 78 ? 4.484 -13.799 33.649 1.00 29.67 78 PHE A O 1
ATOM 651 N N . THR A 1 79 ? 6.145 -13.658 35.135 1.00 30.28 79 THR A N 1
ATOM 652 C CA . THR A 1 79 ? 5.361 -12.991 36.176 1.00 30.28 79 THR A CA 1
ATOM 653 C C . THR A 1 79 ? 5.349 -11.496 35.863 1.00 30.28 79 THR A C 1
ATOM 655 O O . THR A 1 79 ? 6.359 -10.829 36.089 1.00 30.28 79 THR A O 1
ATOM 658 N N . SER A 1 80 ? 4.247 -10.934 35.364 1.00 30.45 80 SER A N 1
ATOM 659 C CA . SER A 1 80 ? 4.119 -9.474 35.361 1.00 30.45 80 SER A CA 1
ATOM 660 C C . SER A 1 80 ? 3.785 -9.015 36.782 1.00 30.45 80 SER A C 1
ATOM 662 O O . SER A 1 80 ? 2.644 -9.123 37.230 1.00 30.45 80 SER A O 1
ATOM 664 N N . LEU A 1 81 ? 4.774 -8.485 37.500 1.00 30.42 81 LEU A N 1
ATOM 665 C CA . LEU A 1 81 ? 4.509 -7.486 38.533 1.00 30.42 81 LEU A CA 1
ATOM 666 C C . LEU A 1 81 ? 3.996 -6.247 37.791 1.00 30.42 81 LEU A C 1
ATOM 668 O O . LEU A 1 81 ? 4.786 -5.431 37.331 1.00 30.42 81 LEU A O 1
ATOM 672 N N . SER A 1 82 ? 2.688 -6.151 37.563 1.00 30.17 82 SER A N 1
ATOM 673 C CA . SER A 1 82 ? 2.119 -4.993 36.877 1.00 30.17 82 SER A CA 1
ATOM 674 C C . SER A 1 82 ? 2.164 -3.780 37.809 1.00 30.17 82 SER A C 1
ATOM 676 O O . SER A 1 82 ? 1.368 -3.685 38.744 1.00 30.17 82 SER A O 1
ATOM 678 N N . SER A 1 83 ? 3.081 -2.851 37.551 1.00 27.78 83 SER A N 1
ATOM 679 C CA . SER A 1 83 ? 2.966 -1.458 37.979 1.00 27.78 83 SER A CA 1
ATOM 680 C C . SER A 1 83 ? 1.911 -0.774 37.102 1.00 27.78 83 SER A C 1
ATOM 682 O O . SER A 1 83 ? 2.175 -0.487 35.937 1.00 27.78 83 SER A O 1
ATOM 684 N N . PHE A 1 84 ? 0.702 -0.568 37.630 1.00 25.30 84 PHE A N 1
ATOM 685 C CA . PHE A 1 84 ? -0.297 0.328 37.027 1.00 25.30 84 PHE A CA 1
ATOM 686 C C . PHE A 1 84 ? 0.030 1.799 37.375 1.00 25.30 84 PHE A C 1
ATOM 688 O O . PHE A 1 84 ? 0.802 2.028 38.311 1.00 25.30 84 PHE A O 1
ATOM 695 N N . PRO A 1 85 ? -0.483 2.791 36.616 1.00 26.59 85 PRO A N 1
ATOM 696 C CA . PRO A 1 85 ? 0.110 4.118 36.536 1.00 26.59 85 PRO A CA 1
ATOM 697 C C . PRO A 1 85 ? 0.042 4.893 37.849 1.00 26.59 85 PRO A C 1
ATOM 699 O O . PRO A 1 85 ? -0.932 4.841 38.602 1.00 26.59 85 PRO A O 1
ATOM 702 N N . PHE A 1 86 ? 1.126 5.628 38.074 1.00 27.17 86 PHE A N 1
ATOM 703 C CA . PHE A 1 86 ? 1.320 6.586 39.145 1.00 27.17 86 PHE A CA 1
ATOM 704 C C . PHE A 1 86 ? 0.224 7.657 39.113 1.00 27.17 86 PHE A C 1
ATOM 706 O O . PHE A 1 86 ? 0.211 8.509 38.231 1.00 27.17 86 PHE A O 1
ATOM 713 N N . ASN A 1 87 ? -0.649 7.663 40.120 1.00 26.97 87 ASN A N 1
ATOM 714 C CA . ASN A 1 87 ? -1.188 8.924 40.616 1.00 26.97 87 ASN A CA 1
ATOM 715 C C . ASN A 1 87 ? -0.233 9.425 41.705 1.00 26.97 87 ASN A C 1
ATOM 717 O O . ASN A 1 87 ? 0.146 8.668 42.598 1.00 26.97 87 ASN A O 1
ATOM 721 N N . ASN A 1 88 ? 0.180 10.685 41.579 1.00 31.73 88 ASN A N 1
ATOM 722 C CA . ASN A 1 88 ? 1.332 11.329 42.222 1.00 31.73 88 ASN A CA 1
ATOM 723 C C . ASN A 1 88 ? 1.275 11.516 43.752 1.00 31.73 88 ASN A C 1
ATOM 725 O O . ASN A 1 88 ? 1.865 12.456 44.275 1.00 31.73 88 ASN A O 1
ATOM 729 N N . GLU A 1 89 ? 0.643 10.626 44.512 1.00 27.14 89 GLU A N 1
ATOM 730 C CA . GLU A 1 89 ? 0.670 10.690 45.973 1.00 27.14 89 GLU A CA 1
ATOM 731 C C . GLU A 1 89 ? 0.821 9.278 46.562 1.00 27.14 89 GLU A C 1
ATOM 733 O O . GLU A 1 89 ? -0.140 8.523 46.648 1.00 27.14 89 GLU A O 1
ATOM 738 N N . THR A 1 90 ? 2.046 8.953 47.004 1.00 27.30 90 THR A N 1
ATOM 739 C CA . THR A 1 90 ? 2.532 7.747 47.730 1.00 27.30 90 THR A CA 1
ATOM 740 C C . THR A 1 90 ? 3.027 6.529 46.910 1.00 27.30 90 THR A C 1
ATOM 742 O O . THR A 1 90 ? 2.280 5.960 46.118 1.00 27.30 90 THR A O 1
ATOM 745 N N . PRO A 1 91 ? 4.273 6.044 47.139 1.00 28.88 91 PRO A N 1
ATOM 746 C CA . PRO A 1 91 ? 4.787 4.827 46.514 1.00 28.88 91 PRO A CA 1
ATOM 747 C C . PRO A 1 91 ? 4.299 3.592 47.285 1.00 28.88 91 PRO A C 1
ATOM 749 O O . PRO A 1 91 ? 4.968 3.095 48.191 1.00 28.88 91 PRO A O 1
ATOM 752 N N . PHE A 1 92 ? 3.122 3.074 46.938 1.00 33.12 92 PHE A N 1
ATOM 753 C CA . PHE A 1 92 ? 2.720 1.726 47.344 1.00 33.12 92 PHE A CA 1
ATOM 754 C C . PHE A 1 92 ? 3.031 0.744 46.211 1.00 33.12 92 PHE A C 1
ATOM 756 O O . PHE A 1 92 ? 2.456 0.815 45.130 1.00 33.12 92 PHE A O 1
ATOM 763 N N . PHE A 1 93 ? 3.958 -0.184 46.456 1.00 35.66 93 PHE A N 1
ATOM 764 C CA . PHE A 1 93 ? 4.227 -1.302 45.552 1.00 35.66 93 PHE A CA 1
ATOM 765 C C . PHE A 1 93 ? 3.032 -2.268 45.554 1.00 35.66 93 PHE A C 1
ATOM 767 O O . PHE A 1 93 ? 2.808 -2.992 46.525 1.00 35.66 93 PHE A O 1
ATOM 774 N N . TYR A 1 94 ? 2.273 -2.296 44.460 1.00 36.81 94 TYR A N 1
ATOM 775 C CA . TYR A 1 94 ? 1.241 -3.302 44.201 1.00 36.81 94 TYR A CA 1
ATOM 776 C C . TYR A 1 94 ? 1.908 -4.627 43.806 1.00 36.81 94 TYR A C 1
ATOM 778 O O . TYR A 1 94 ? 2.851 -4.641 43.013 1.00 36.81 94 TYR A O 1
ATOM 786 N N . LYS A 1 95 ? 1.423 -5.760 44.331 1.00 44.00 95 LYS A N 1
ATOM 787 C CA . LYS A 1 95 ? 1.893 -7.092 43.917 1.00 44.00 95 LYS A CA 1
ATOM 788 C C . LYS A 1 95 ? 0.725 -7.894 43.357 1.00 44.00 95 LYS A C 1
ATOM 790 O O . LYS A 1 95 ? -0.072 -8.443 44.115 1.00 44.00 95 LYS A O 1
ATOM 795 N N . ALA A 1 96 ? 0.636 -7.949 42.032 1.00 34.97 96 ALA A N 1
ATOM 796 C CA . ALA A 1 96 ? -0.293 -8.817 41.321 1.00 34.97 96 ALA A CA 1
ATOM 797 C C . ALA A 1 96 ? 0.414 -10.112 40.899 1.00 34.97 96 ALA A C 1
ATOM 799 O O . ALA A 1 96 ? 1.568 -10.086 40.464 1.00 34.97 96 ALA A O 1
ATOM 800 N N . ILE A 1 97 ? -0.274 -11.245 41.042 1.00 42.53 97 ILE A N 1
ATOM 801 C CA . ILE A 1 97 ? 0.117 -12.516 40.424 1.00 42.53 97 ILE A CA 1
ATOM 802 C C . ILE A 1 97 ? -0.985 -12.875 39.435 1.00 42.53 97 ILE A C 1
ATOM 804 O O . ILE A 1 97 ? -2.116 -13.145 39.841 1.00 42.53 97 ILE A O 1
ATOM 808 N N . THR A 1 98 ? -0.635 -12.884 38.152 1.00 39.50 98 THR A N 1
ATOM 809 C CA . THR A 1 98 ? -1.528 -13.272 37.058 1.00 39.50 98 THR A CA 1
ATOM 810 C C . THR A 1 98 ? -1.089 -14.622 36.518 1.00 39.50 98 THR A C 1
ATOM 812 O O . THR A 1 98 ? 0.096 -14.842 36.269 1.00 39.50 98 THR A O 1
ATOM 815 N N . THR A 1 99 ? -2.036 -15.535 36.335 1.00 47.19 99 THR A N 1
ATOM 816 C CA . THR A 1 99 ? -1.819 -16.786 35.602 1.00 47.19 99 THR A CA 1
ATOM 817 C C . THR A 1 99 ? -2.769 -16.803 34.409 1.00 47.19 99 THR A C 1
ATOM 819 O O . THR A 1 99 ? -3.985 -16.723 34.585 1.00 47.19 99 THR A O 1
ATOM 822 N N . SER A 1 100 ? -2.202 -16.851 33.201 1.00 43.41 100 SER A N 1
ATOM 823 C CA . SER A 1 100 ? -2.948 -16.955 31.944 1.00 43.41 100 SER A CA 1
ATOM 824 C C . SER A 1 100 ? -2.810 -18.363 31.378 1.00 43.41 100 SER A C 1
ATOM 826 O O . SER A 1 100 ? -1.702 -18.899 31.319 1.00 43.41 100 SER A O 1
ATOM 828 N N . PHE A 1 101 ? -3.931 -18.950 30.961 1.00 48.75 101 PHE A N 1
ATOM 829 C CA . PHE A 1 101 ? -3.976 -20.284 30.356 1.00 48.75 101 PHE A CA 1
ATOM 830 C C . PHE A 1 101 ? -3.899 -20.234 28.814 1.00 48.75 101 PHE A C 1
ATOM 832 O O . PHE A 1 101 ? -3.681 -21.257 28.166 1.00 48.75 101 PHE A O 1
ATOM 839 N N . GLU A 1 102 ? -3.997 -19.033 28.231 1.00 39.78 102 GLU A N 1
ATOM 840 C CA . GLU A 1 102 ? -3.984 -18.755 26.786 1.00 39.78 102 GLU A CA 1
ATOM 841 C C . GLU A 1 102 ? -2.577 -18.793 26.162 1.00 39.78 102 GLU A C 1
ATOM 843 O O . GLU A 1 102 ? -2.421 -19.289 25.050 1.00 39.78 102 GLU A O 1
ATOM 848 N N . ALA A 1 103 ? -1.524 -18.355 26.868 1.00 36.31 103 ALA A N 1
ATOM 849 C CA . ALA A 1 103 ? -0.153 -18.346 26.325 1.00 36.31 103 ALA A CA 1
ATOM 850 C C . ALA A 1 103 ? 0.369 -19.758 25.981 1.00 36.31 103 ALA A C 1
ATOM 852 O O . ALA A 1 103 ? 1.110 -19.935 25.019 1.00 36.31 103 ALA A O 1
ATOM 853 N N . TYR A 1 104 ? -0.085 -20.779 26.714 1.00 35.88 104 TYR A N 1
ATOM 854 C CA . TYR A 1 104 ? 0.223 -22.185 26.436 1.00 35.88 104 TYR A CA 1
ATOM 855 C C . TYR A 1 104 ? -0.558 -22.737 25.233 1.00 35.88 104 TYR A C 1
ATOM 857 O O . TYR A 1 104 ? -0.034 -23.534 24.461 1.00 35.88 104 TYR A O 1
ATOM 865 N N . LYS A 1 105 ? -1.808 -22.291 25.044 1.00 38.00 105 LYS A N 1
ATOM 866 C CA . LYS A 1 105 ? -2.622 -22.641 23.871 1.00 38.00 105 LYS A CA 1
ATOM 867 C C . LYS A 1 105 ? -2.067 -21.980 22.607 1.00 38.00 105 LYS A C 1
ATOM 869 O O . LYS A 1 105 ? -1.923 -22.634 21.582 1.00 38.00 105 LYS A O 1
ATOM 874 N N . ARG A 1 106 ? -1.724 -20.693 22.666 1.00 36.19 106 ARG A N 1
ATOM 875 C CA . ARG A 1 106 ? -1.379 -19.903 21.477 1.00 36.19 106 ARG A CA 1
ATOM 876 C C . ARG A 1 106 ? -0.070 -20.327 20.808 1.00 36.19 106 ARG A C 1
ATOM 878 O O . ARG A 1 106 ? -0.019 -20.360 19.586 1.00 36.19 106 ARG A O 1
ATOM 885 N N . ASP A 1 107 ? 0.942 -20.710 21.582 1.00 38.38 107 ASP A N 1
ATOM 886 C CA . ASP A 1 107 ? 2.250 -21.090 21.032 1.00 38.38 107 ASP A CA 1
ATOM 887 C C . ASP A 1 107 ? 2.320 -22.569 20.597 1.00 38.38 107 ASP A C 1
ATOM 889 O O . ASP A 1 107 ? 3.366 -23.022 20.139 1.00 38.38 107 ASP A O 1
ATOM 893 N N . HIS A 1 108 ? 1.248 -23.357 20.779 1.00 36.62 108 HIS A N 1
ATOM 894 C CA . HIS A 1 108 ? 1.203 -24.799 20.463 1.00 36.62 108 HIS A CA 1
ATOM 895 C C . HIS A 1 108 ? 0.002 -25.201 19.576 1.00 36.62 108 HIS A C 1
ATOM 897 O O . HIS A 1 108 ? -0.212 -26.388 19.327 1.00 36.62 108 HIS A O 1
ATOM 903 N N . ILE A 1 109 ? -0.781 -24.243 19.061 1.00 38.72 109 ILE A N 1
ATOM 904 C CA . ILE A 1 109 ? -1.942 -24.504 18.191 1.00 38.72 109 ILE A CA 1
ATOM 905 C C . ILE A 1 109 ? -1.655 -24.010 16.769 1.00 38.72 109 ILE A C 1
ATOM 907 O O . ILE A 1 109 ? -2.183 -23.005 16.312 1.00 38.72 109 ILE A O 1
ATOM 911 N N . GLU A 1 110 ? -0.851 -24.788 16.049 1.00 36.41 110 GLU A N 1
ATOM 912 C CA . GLU A 1 110 ? -1.052 -25.009 14.606 1.00 36.41 110 GLU A CA 1
ATOM 913 C C . GLU A 1 110 ? -1.117 -26.510 14.253 1.00 36.41 110 GLU A C 1
ATOM 915 O O . GLU A 1 110 ? -1.551 -26.863 13.163 1.00 36.41 110 GLU A O 1
ATOM 920 N N . SER A 1 111 ? -0.830 -27.421 15.197 1.00 37.84 111 SER A N 1
ATOM 921 C CA . SER A 1 111 ? -0.871 -28.882 14.982 1.00 37.84 111 SER A CA 1
ATOM 922 C C . SER A 1 111 ? -1.970 -29.629 15.760 1.00 37.84 111 SER A C 1
ATOM 924 O O . SER A 1 111 ? -2.055 -30.853 15.702 1.00 37.84 111 SER A O 1
ATOM 926 N N . PHE A 1 112 ? -2.868 -28.926 16.460 1.00 36.03 112 PHE A N 1
ATOM 927 C CA . PHE A 1 112 ? -3.890 -29.549 17.324 1.00 36.03 112 PHE A CA 1
ATOM 928 C C . PHE A 1 112 ? -4.995 -30.326 16.577 1.00 36.03 112 PHE A C 1
ATOM 930 O O . PHE A 1 112 ? -5.815 -30.992 17.211 1.00 36.03 112 PHE A O 1
ATOM 937 N N . ALA A 1 113 ? -5.043 -30.244 15.243 1.00 42.06 113 ALA A N 1
ATOM 938 C CA . ALA A 1 113 ? -6.051 -30.921 14.428 1.00 42.06 113 ALA A CA 1
ATOM 939 C C . ALA A 1 113 ? -5.819 -32.441 14.284 1.00 42.06 113 ALA A C 1
ATOM 941 O O . ALA A 1 113 ? -6.742 -33.144 13.879 1.00 42.06 113 ALA A O 1
ATOM 942 N N . GLU A 1 114 ? -4.635 -32.956 14.638 1.00 37.25 114 GLU A N 1
ATOM 943 C CA . GLU A 1 114 ? -4.227 -34.342 14.337 1.00 37.25 114 GLU A CA 1
ATOM 944 C C . GLU A 1 114 ? -4.062 -35.261 15.565 1.00 37.25 114 GLU A C 1
ATOM 946 O O . GLU A 1 114 ? -3.711 -36.427 15.410 1.00 37.25 114 GLU A O 1
ATOM 951 N N . LEU A 1 115 ? -4.343 -34.785 16.784 1.00 37.84 115 LEU A N 1
ATOM 952 C CA . LEU A 1 115 ? -4.162 -35.576 18.012 1.00 37.84 115 LEU A CA 1
ATOM 953 C C . LEU A 1 115 ? -5.428 -36.355 18.409 1.00 37.84 115 LEU A C 1
ATOM 955 O O . LEU A 1 115 ? -6.544 -35.819 18.388 1.00 37.84 115 LEU A O 1
ATOM 959 N N . GLU A 1 116 ? -5.250 -37.611 18.831 1.00 39.75 116 GLU A N 1
ATOM 960 C CA . GLU A 1 116 ? -6.330 -38.451 19.365 1.00 39.75 116 GLU A CA 1
ATOM 961 C C . GLU A 1 116 ? -6.867 -37.882 20.694 1.00 39.75 116 GLU A C 1
ATOM 963 O O . GLU A 1 116 ? -6.155 -37.236 21.466 1.00 39.75 116 GLU A O 1
ATOM 968 N N . ASP A 1 117 ? -8.137 -38.150 21.015 1.00 39.41 117 ASP A N 1
ATOM 969 C CA . ASP A 1 117 ? -8.839 -37.539 22.159 1.00 39.41 117 ASP A CA 1
ATOM 970 C C . ASP A 1 117 ? -8.173 -37.779 23.532 1.00 39.41 117 ASP A C 1
ATOM 972 O O . ASP A 1 117 ? -8.388 -37.013 24.474 1.00 39.41 117 ASP A O 1
ATOM 976 N N . LYS A 1 118 ? -7.306 -38.792 23.657 1.00 32.62 118 LYS A N 1
ATOM 977 C CA . LYS A 1 118 ? -6.498 -39.024 24.867 1.00 32.62 118 LYS A CA 1
ATOM 978 C C . LYS A 1 118 ? -5.314 -38.064 25.020 1.00 32.62 118 LYS A C 1
ATOM 980 O O . LYS A 1 118 ? -4.944 -37.758 26.152 1.00 32.62 118 LYS A O 1
ATOM 985 N N . GLU A 1 119 ? -4.737 -37.571 23.930 1.00 33.97 119 GLU A N 1
ATOM 986 C CA . GLU A 1 119 ? -3.610 -36.629 23.964 1.00 33.97 119 GLU A CA 1
ATOM 987 C C . GLU A 1 119 ? -4.093 -35.201 24.250 1.00 33.97 119 GLU A C 1
ATOM 989 O O . GLU A 1 119 ? -3.456 -34.482 25.020 1.00 33.97 119 GLU A O 1
ATOM 994 N N . LYS A 1 120 ? -5.293 -34.831 23.778 1.00 35.88 120 LYS A N 1
ATOM 995 C CA . LYS A 1 120 ? -5.970 -33.569 24.148 1.00 35.88 120 LYS A CA 1
ATOM 996 C C . LYS A 1 120 ? -6.161 -33.435 25.667 1.00 35.88 120 LYS A C 1
ATOM 998 O O . LYS A 1 120 ? -5.890 -32.379 26.234 1.00 35.88 120 LYS A O 1
ATOM 1003 N N . SER A 1 121 ? -6.549 -34.528 26.330 1.00 33.28 121 SER A N 1
ATOM 1004 C CA . SER A 1 121 ? -6.687 -34.604 27.794 1.00 33.28 121 SER A CA 1
ATOM 1005 C C . SER A 1 121 ? -5.341 -34.526 28.530 1.00 33.28 121 SER A C 1
ATOM 1007 O O . SER A 1 121 ? -5.258 -33.984 29.632 1.00 33.28 121 SER A O 1
ATOM 1009 N N . PHE A 1 122 ? -4.262 -35.039 27.935 1.00 32.88 122 PHE A N 1
ATOM 1010 C CA . PHE A 1 122 ? -2.936 -35.034 28.554 1.00 32.88 122 PHE A CA 1
ATOM 1011 C C . PHE A 1 122 ? -2.325 -33.622 28.611 1.00 32.88 122 PHE A C 1
ATOM 1013 O O . PHE A 1 122 ? -1.766 -33.241 29.640 1.00 32.88 122 PHE A O 1
ATOM 1020 N N . TYR A 1 123 ? -2.503 -32.811 27.562 1.00 35.97 123 TYR A N 1
ATOM 1021 C CA . TYR A 1 123 ? -2.016 -31.422 27.519 1.00 35.97 123 TYR A CA 1
ATOM 1022 C C . TYR A 1 123 ? -2.898 -30.426 28.294 1.00 35.97 123 TYR A C 1
ATOM 1024 O O . TYR A 1 123 ? -2.382 -29.435 28.808 1.00 35.97 123 TYR A O 1
ATOM 1032 N N . GLN A 1 124 ? -4.192 -30.715 28.485 1.00 38.47 124 GLN A N 1
ATOM 1033 C CA . GLN A 1 124 ? -5.062 -29.960 29.406 1.00 38.47 124 GLN A CA 1
ATOM 1034 C C . GLN A 1 124 ? -4.592 -30.021 30.873 1.00 38.47 124 GLN A C 1
ATOM 1036 O O . GLN A 1 124 ? -4.914 -29.138 31.661 1.00 38.47 124 GLN A O 1
ATOM 1041 N N . ASN A 1 125 ? -3.790 -31.023 31.249 1.00 34.69 125 ASN A N 1
ATOM 1042 C CA . ASN A 1 125 ? -3.403 -31.284 32.639 1.00 34.69 125 ASN A CA 1
ATOM 1043 C C . ASN A 1 125 ? -2.052 -30.675 33.074 1.00 34.69 125 ASN A C 1
ATOM 1045 O O . ASN A 1 125 ? -1.584 -30.968 34.173 1.00 34.69 125 ASN A O 1
ATOM 1049 N N . GLN A 1 126 ? -1.426 -29.806 32.268 1.00 39.34 126 GLN A N 1
ATOM 1050 C CA . GLN A 1 126 ? -0.256 -29.007 32.694 1.00 39.34 126 GLN A CA 1
ATOM 1051 C C . GLN A 1 126 ? -0.621 -27.602 33.198 1.00 39.34 126 GLN A C 1
ATOM 1053 O O . GLN A 1 126 ? 0.222 -26.710 33.287 1.00 39.34 126 GLN A O 1
ATOM 1058 N N . ILE A 1 127 ? -1.882 -27.410 33.571 1.00 47.12 127 ILE A N 1
ATOM 1059 C CA . ILE A 1 127 ? -2.359 -26.209 34.243 1.00 47.12 127 ILE A CA 1
ATOM 1060 C C . ILE A 1 127 ? -1.861 -26.231 35.698 1.00 47.12 127 ILE A C 1
ATOM 1062 O O . ILE A 1 127 ? -1.990 -27.242 36.390 1.00 47.12 127 ILE A O 1
ATOM 1066 N N . LEU A 1 128 ? -1.282 -25.122 36.176 1.00 48.53 128 LEU A N 1
ATOM 1067 C CA . LEU A 1 128 ? -0.966 -24.933 37.598 1.00 48.53 128 LEU A CA 1
ATOM 1068 C C . LEU A 1 128 ? -2.176 -25.367 38.453 1.00 48.53 128 LEU A C 1
ATOM 1070 O O . LEU A 1 128 ? -3.293 -24.914 38.183 1.00 48.53 128 LEU A O 1
ATOM 1074 N N . PRO A 1 129 ? -2.001 -26.233 39.470 1.00 52.53 129 PRO A N 1
ATOM 1075 C CA . PRO A 1 129 ? -3.130 -26.673 40.278 1.00 52.53 129 PRO A CA 1
ATOM 1076 C C . PRO A 1 129 ? -3.805 -25.454 40.911 1.00 52.53 129 PRO A C 1
ATOM 1078 O O . PRO A 1 129 ? -3.116 -24.541 41.381 1.00 52.53 129 PRO A O 1
ATOM 1081 N N . LEU A 1 130 ? -5.145 -25.446 40.935 1.00 61.25 130 LEU A N 1
ATOM 1082 C CA . LEU A 1 130 ? -5.905 -24.468 41.715 1.00 61.25 130 LEU A CA 1
ATOM 1083 C C . LEU A 1 130 ? -5.308 -24.377 43.129 1.00 61.25 130 LEU A C 1
ATOM 1085 O O . LEU A 1 130 ? -4.876 -25.399 43.677 1.00 61.25 130 LEU A O 1
ATOM 1089 N N . PRO A 1 131 ? -5.293 -23.191 43.763 1.00 66.31 131 PRO A N 1
ATOM 1090 C CA . PRO A 1 131 ? -4.894 -23.095 45.159 1.00 66.31 131 PRO A CA 1
ATOM 1091 C C . PRO A 1 131 ? -5.644 -24.149 45.999 1.00 66.31 131 PRO A C 1
ATOM 1093 O O . PRO A 1 131 ? -6.854 -24.303 45.808 1.00 66.31 131 PRO A O 1
ATOM 1096 N N . PRO A 1 132 ? -4.982 -24.876 46.924 1.00 64.75 132 PRO A N 1
ATOM 1097 C CA . PRO A 1 132 ? -5.576 -26.022 47.615 1.00 64.75 132 PRO A CA 1
ATOM 1098 C C . PRO A 1 132 ? -6.901 -25.704 48.294 1.00 64.75 132 PRO A C 1
ATOM 1100 O O . PRO A 1 132 ? -7.800 -26.531 48.297 1.00 64.75 132 PRO A O 1
ATOM 1103 N N . TRP A 1 133 ? -7.067 -24.477 48.790 1.00 69.69 133 TRP A N 1
ATOM 1104 C CA . TRP A 1 133 ? -8.319 -24.050 49.400 1.00 69.69 133 TRP A CA 1
ATOM 1105 C C . TRP A 1 133 ? -9.504 -24.041 48.414 1.00 69.69 133 TRP A C 1
ATOM 1107 O O . TRP A 1 133 ? -10.638 -24.241 48.838 1.00 69.69 133 TRP A O 1
ATOM 1117 N N . PHE A 1 134 ? -9.283 -23.842 47.112 1.00 77.69 134 PHE A N 1
ATOM 1118 C CA . PHE A 1 134 ? -10.334 -23.948 46.096 1.00 77.69 134 PHE A CA 1
ATOM 1119 C C . PHE A 1 134 ? -10.608 -25.427 45.798 1.00 77.69 134 PHE A C 1
ATOM 1121 O O . PHE A 1 134 ? -11.760 -25.852 45.831 1.00 77.69 134 PHE A O 1
ATOM 1128 N N . ILE A 1 135 ? -9.563 -26.242 45.641 1.00 77.44 135 ILE A N 1
ATOM 1129 C CA . ILE A 1 135 ? -9.701 -27.692 45.412 1.00 77.44 135 ILE A CA 1
ATOM 1130 C C . ILE A 1 135 ? -10.458 -28.372 46.565 1.00 77.44 135 ILE A C 1
ATOM 1132 O O . ILE A 1 135 ? -11.407 -29.116 46.336 1.00 77.44 135 ILE A O 1
ATOM 1136 N N . GLU A 1 136 ? -10.094 -28.075 47.814 1.00 79.38 136 GLU A N 1
ATOM 1137 C CA . GLU A 1 136 ? -10.743 -28.597 49.028 1.00 79.38 136 GLU A CA 1
ATOM 1138 C C . GLU A 1 136 ? -12.231 -28.232 49.116 1.00 79.38 136 GLU A C 1
ATOM 1140 O O . GLU A 1 136 ? -13.007 -28.930 49.764 1.00 79.38 136 GLU A O 1
ATOM 1145 N N . ARG A 1 137 ? -12.636 -27.141 48.457 1.00 83.00 137 ARG A N 1
ATOM 1146 C CA . ARG A 1 137 ? -14.026 -26.665 48.377 1.00 83.00 137 ARG A CA 1
ATOM 1147 C C . ARG A 1 137 ? -14.719 -27.121 47.090 1.00 83.00 137 ARG A C 1
ATOM 1149 O O . ARG A 1 137 ? -15.813 -26.659 46.780 1.00 83.00 137 ARG A O 1
ATOM 1156 N N . GLY A 1 138 ? -14.095 -28.049 46.365 1.00 85.94 138 GLY A N 1
ATOM 1157 C CA . GLY A 1 138 ? -14.655 -28.710 45.194 1.00 85.94 138 GLY A CA 1
ATOM 1158 C C . GLY A 1 138 ? -14.637 -27.870 43.923 1.00 85.94 138 GLY A C 1
ATOM 1159 O O . GLY A 1 138 ? -15.402 -28.179 43.015 1.00 85.94 138 GLY A O 1
ATOM 1160 N N . PHE A 1 139 ? -13.827 -26.813 43.846 1.00 86.12 139 PHE A N 1
ATOM 1161 C CA . PHE A 1 139 ? -13.650 -26.041 42.615 1.00 86.12 139 PHE A CA 1
ATOM 1162 C C . PHE A 1 139 ? -12.746 -26.779 41.621 1.00 86.12 139 PHE A C 1
ATOM 1164 O O . PHE A 1 139 ? -11.760 -27.407 42.015 1.00 86.12 139 PHE A O 1
ATOM 1171 N N . SER A 1 140 ? -13.071 -26.650 40.340 1.00 83.31 140 SER A N 1
ATOM 1172 C CA . SER A 1 140 ? -12.324 -27.175 39.201 1.00 83.31 140 SER A CA 1
ATOM 1173 C C . SER A 1 140 ? -12.102 -26.080 38.162 1.00 83.31 140 SER A C 1
ATOM 1175 O O . SER A 1 140 ? -12.927 -25.179 38.007 1.00 83.31 140 SER A O 1
ATOM 1177 N N . TRP A 1 141 ? -11.003 -26.169 37.414 1.00 75.38 141 TRP A N 1
ATOM 1178 C CA . TRP A 1 141 ? -10.780 -25.294 36.262 1.00 75.38 141 TRP A CA 1
ATOM 1179 C C . TRP A 1 141 ? -11.827 -25.504 35.156 1.00 75.38 141 TRP A C 1
ATOM 1181 O O . TRP A 1 141 ? -12.159 -24.546 34.466 1.00 75.38 141 TRP A O 1
ATOM 1191 N N . ASP A 1 142 ? -12.401 -26.708 35.065 1.00 79.19 142 ASP A N 1
ATOM 1192 C CA . ASP A 1 142 ? -13.435 -27.081 34.085 1.00 79.19 142 ASP A CA 1
ATOM 1193 C C . ASP A 1 142 ? -14.865 -26.710 34.517 1.00 79.19 142 ASP A C 1
ATOM 1195 O O . ASP A 1 142 ? -15.832 -27.017 33.821 1.00 79.19 142 ASP A O 1
ATOM 1199 N N . ASP A 1 143 ? -15.036 -26.125 35.704 1.00 84.00 143 ASP A N 1
ATOM 1200 C CA . ASP A 1 143 ? -16.350 -25.658 36.131 1.00 84.00 143 ASP A CA 1
ATOM 1201 C C . ASP A 1 143 ? -16.771 -24.438 35.295 1.00 84.00 143 ASP A C 1
ATOM 1203 O O . ASP A 1 143 ? -15.995 -23.497 35.104 1.00 84.00 143 ASP A O 1
ATOM 1207 N N . SER A 1 144 ? -18.042 -24.407 34.893 1.00 87.69 144 SER A N 1
ATOM 1208 C CA . SER A 1 144 ? -18.627 -23.255 34.204 1.00 87.69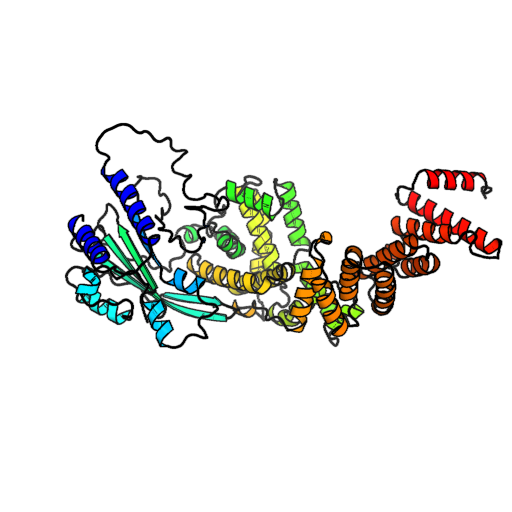 144 SER A CA 1
ATOM 1209 C C . SER A 1 144 ? -18.715 -22.014 35.097 1.00 87.69 144 SER A C 1
ATOM 1211 O O . SER A 1 144 ? -18.682 -22.110 36.330 1.00 87.69 144 SER A O 1
ATOM 1213 N N . TYR A 1 145 ? -18.923 -20.846 34.484 1.00 88.94 145 TYR A N 1
ATOM 1214 C CA . TYR A 1 145 ? -19.161 -19.579 35.189 1.00 88.94 145 TYR A CA 1
ATOM 1215 C C . TYR A 1 145 ? -20.259 -19.700 36.259 1.00 88.94 145 TYR A C 1
ATOM 1217 O O . TYR A 1 145 ? -20.047 -19.325 37.412 1.00 88.94 145 TYR A O 1
ATOM 1225 N N . GLU A 1 146 ? -21.409 -20.290 35.916 1.00 90.62 146 GLU A N 1
ATOM 1226 C CA . GLU A 1 146 ? -22.523 -20.473 36.859 1.00 90.62 146 GLU A CA 1
ATOM 1227 C C . GLU A 1 146 ? -22.162 -21.427 38.004 1.00 90.62 146 GLU A C 1
ATOM 1229 O O . GLU A 1 146 ? -22.543 -21.210 39.157 1.00 90.62 146 GLU A O 1
ATOM 1234 N N . THR A 1 147 ? -21.364 -22.457 37.711 1.00 92.00 147 THR A N 1
ATOM 1235 C CA . THR A 1 147 ? -20.883 -23.405 38.722 1.00 92.00 147 THR A CA 1
ATOM 1236 C C . THR A 1 147 ? -19.923 -22.722 39.696 1.00 92.00 147 THR A C 1
ATOM 1238 O O . THR A 1 147 ? -20.084 -22.853 40.913 1.00 92.00 147 THR A O 1
ATOM 1241 N N . TRP A 1 148 ? -18.964 -21.942 39.189 1.00 91.25 148 TRP A N 1
ATOM 1242 C CA . TRP A 1 148 ? -18.063 -21.134 40.013 1.00 91.25 148 TRP A CA 1
ATOM 1243 C C . TRP A 1 148 ? -18.824 -20.117 40.858 1.00 91.25 148 TRP A C 1
ATOM 1245 O O . TRP A 1 148 ? -18.593 -20.031 42.066 1.00 91.25 148 TRP A O 1
ATOM 1255 N N . LYS A 1 149 ? -19.759 -19.381 40.253 1.00 91.38 149 LYS A N 1
ATOM 1256 C CA . LYS A 1 149 ? -20.592 -18.388 40.937 1.00 91.38 149 LYS A CA 1
ATOM 1257 C C . LYS A 1 149 ? -21.371 -19.015 42.093 1.00 91.38 149 LYS A C 1
ATOM 1259 O O . LYS A 1 149 ? -21.294 -18.514 43.216 1.00 91.38 149 LYS A O 1
ATOM 1264 N N . ALA A 1 150 ? -22.041 -20.144 41.860 1.00 92.06 150 ALA A N 1
ATOM 1265 C CA . ALA A 1 150 ? -22.783 -20.861 42.895 1.00 92.06 150 ALA A CA 1
ATOM 1266 C C . ALA A 1 150 ? -21.873 -21.343 44.041 1.00 92.06 150 ALA A C 1
ATOM 1268 O O . ALA A 1 150 ? -22.203 -21.161 45.217 1.00 92.06 150 ALA A O 1
ATOM 1269 N N . LYS A 1 151 ? -20.700 -21.909 43.721 1.00 92.69 151 LYS A N 1
ATOM 1270 C CA . LYS A 1 151 ? -19.724 -22.365 44.728 1.00 92.69 151 LYS A CA 1
ATOM 1271 C C . LYS A 1 151 ? -19.159 -21.202 45.550 1.00 92.69 151 LYS A C 1
ATOM 1273 O O . LYS A 1 151 ? -19.022 -21.326 46.767 1.00 92.69 151 LYS A O 1
ATOM 1278 N N . LEU A 1 152 ? -18.868 -20.061 44.920 1.00 91.19 152 LEU A N 1
ATOM 1279 C CA . LEU A 1 152 ? -18.390 -18.856 45.608 1.00 91.19 152 LEU A CA 1
ATOM 1280 C C . LEU A 1 152 ? -19.451 -18.274 46.545 1.00 91.19 152 LEU A C 1
ATOM 1282 O O . LEU A 1 152 ? -19.128 -17.942 47.684 1.00 91.19 152 LEU A O 1
ATOM 1286 N N . GLN A 1 153 ? -20.711 -18.211 46.108 1.00 90.56 153 GLN A N 1
ATOM 1287 C CA . GLN A 1 153 ? -21.833 -17.755 46.935 1.00 90.56 153 GLN A CA 1
ATOM 1288 C C . GLN A 1 153 ? -22.086 -18.670 48.142 1.00 90.56 153 GLN A C 1
ATOM 1290 O O . GLN A 1 153 ? -22.423 -18.187 49.223 1.00 90.56 153 GLN A O 1
ATOM 1295 N N . ALA A 1 154 ? -21.895 -19.982 47.980 1.00 90.62 154 ALA A N 1
ATOM 1296 C CA . ALA A 1 154 ? -22.042 -20.954 49.062 1.00 90.62 154 ALA A CA 1
ATOM 1297 C C . ALA A 1 154 ? -20.865 -20.947 50.059 1.00 90.62 154 ALA A C 1
ATOM 1299 O O . ALA A 1 154 ? -20.996 -21.454 51.176 1.00 90.62 154 ALA A O 1
ATOM 1300 N N . CYS A 1 155 ? -19.709 -20.387 49.689 1.00 88.19 155 CYS A N 1
ATOM 1301 C CA . CYS A 1 155 ? -18.509 -20.426 50.516 1.00 88.19 155 CYS A CA 1
ATOM 1302 C C . CYS A 1 155 ? -18.472 -19.287 51.548 1.00 88.19 155 CYS A C 1
ATOM 1304 O O . CYS A 1 155 ? -18.166 -18.136 51.239 1.00 88.19 155 CYS A O 1
ATOM 1306 N N . SER A 1 156 ? -18.683 -19.619 52.825 1.00 86.81 156 SER A N 1
ATOM 1307 C CA . SER A 1 156 ? -18.732 -18.637 53.918 1.00 86.81 156 SER A CA 1
ATOM 1308 C C . SER A 1 156 ? -17.416 -17.898 54.187 1.00 86.81 156 SER A C 1
ATOM 1310 O O . SER A 1 156 ? -17.445 -16.823 54.786 1.00 86.81 156 SER A O 1
ATOM 1312 N N . GLU A 1 157 ? -16.271 -18.442 53.769 1.00 84.56 157 GLU A N 1
ATOM 1313 C CA . GLU A 1 157 ? -14.935 -17.843 53.957 1.00 84.56 157 GLU A CA 1
ATOM 1314 C C . GLU A 1 157 ? -14.604 -16.741 52.951 1.00 84.56 157 GLU A C 1
ATOM 1316 O O . GLU A 1 157 ? -13.666 -15.961 53.148 1.00 84.56 157 GLU A O 1
ATOM 1321 N N . PHE A 1 158 ? -15.390 -16.661 51.886 1.00 86.94 158 PHE A N 1
ATOM 1322 C CA . PHE A 1 158 ? -15.241 -15.665 50.852 1.00 86.94 158 PHE A CA 1
ATOM 1323 C C . PHE A 1 158 ? -16.313 -14.592 51.000 1.00 86.94 158 PHE A C 1
ATOM 1325 O O . PHE A 1 158 ? -17.455 -14.845 51.395 1.00 86.94 158 PHE A O 1
ATOM 1332 N N . LEU A 1 159 ? -15.921 -13.353 50.740 1.00 89.62 159 LEU A N 1
ATOM 1333 C CA . LEU A 1 159 ? -16.847 -12.288 50.413 1.00 89.62 159 LEU A CA 1
ATOM 1334 C C . LEU A 1 159 ? -16.927 -12.261 48.889 1.00 89.62 159 LEU A C 1
ATOM 1336 O O . LEU A 1 159 ? -16.029 -11.747 48.225 1.00 89.62 159 LEU A O 1
ATOM 1340 N N . PHE A 1 160 ? -17.965 -12.898 48.353 1.00 90.19 160 PHE A N 1
ATOM 1341 C CA . PHE A 1 160 ? -18.264 -12.833 46.931 1.00 90.19 160 PHE A CA 1
ATOM 1342 C C . PHE A 1 160 ? -18.776 -11.436 46.590 1.00 90.19 160 PHE A C 1
ATOM 1344 O O . PHE A 1 160 ? -19.671 -10.919 47.262 1.00 90.19 160 PHE A O 1
ATOM 1351 N N . ILE A 1 161 ? -18.193 -10.841 45.559 1.00 87.38 161 ILE A N 1
ATOM 1352 C CA . ILE A 1 161 ? -18.594 -9.541 45.046 1.00 87.38 161 ILE A CA 1
ATOM 1353 C C . ILE A 1 161 ? -19.285 -9.804 43.722 1.00 87.38 161 ILE A C 1
ATOM 1355 O O . ILE A 1 161 ? -18.699 -10.396 42.813 1.00 87.38 161 ILE A O 1
ATOM 1359 N N . GLU A 1 162 ? -20.554 -9.404 43.653 1.00 79.25 162 GLU A N 1
ATOM 1360 C CA . GLU A 1 162 ? -21.359 -9.625 42.464 1.00 79.25 162 GLU A CA 1
ATOM 1361 C C . GLU A 1 162 ? -20.682 -8.951 41.266 1.00 79.25 162 GLU A C 1
ATOM 1363 O O . GLU A 1 162 ? -20.309 -7.773 41.348 1.00 79.25 162 GLU A O 1
ATOM 1368 N N . PRO A 1 163 ? -20.438 -9.703 40.187 1.00 73.50 163 PRO A N 1
ATOM 1369 C CA . PRO A 1 163 ? -19.778 -9.149 39.031 1.00 73.50 163 PRO A CA 1
ATOM 1370 C C . PRO A 1 163 ? -20.686 -8.177 38.297 1.00 73.50 163 PRO A C 1
ATOM 1372 O O . PRO A 1 163 ? -21.906 -8.166 38.463 1.00 73.50 163 PRO A O 1
ATOM 1375 N N . ASN A 1 164 ? -20.061 -7.368 37.452 1.00 68.19 164 ASN A N 1
ATOM 1376 C CA . ASN A 1 164 ? -20.804 -6.574 36.491 1.00 68.19 164 ASN A CA 1
ATOM 1377 C C . ASN A 1 164 ? -21.525 -7.479 35.483 1.00 68.19 164 ASN A C 1
ATOM 1379 O O . ASN A 1 164 ? -21.294 -8.687 35.417 1.00 68.19 164 ASN A O 1
ATOM 1383 N N . GLU A 1 165 ? -22.410 -6.872 34.697 1.00 73.44 165 GLU A N 1
ATOM 1384 C CA . GLU A 1 165 ? -23.078 -7.544 33.586 1.00 73.44 165 GLU A CA 1
ATOM 1385 C C . GLU A 1 165 ? -22.071 -8.223 32.645 1.00 73.44 165 GLU A C 1
ATOM 1387 O O . GLU A 1 165 ? -20.909 -7.817 32.544 1.00 73.44 165 GLU A O 1
ATOM 1392 N N . VAL A 1 166 ? -22.546 -9.262 31.952 1.00 76.94 166 VAL A N 1
ATOM 1393 C CA . VAL A 1 166 ? -21.803 -9.938 30.886 1.00 76.94 166 VAL A CA 1
ATOM 1394 C C . VAL A 1 166 ? -21.291 -8.903 29.890 1.00 76.94 166 VAL A C 1
ATOM 1396 O O . VAL A 1 166 ? -22.062 -8.127 29.328 1.00 76.94 166 VAL A O 1
ATOM 1399 N N . ILE A 1 167 ? -19.985 -8.920 29.659 1.00 76.62 167 ILE A N 1
ATOM 1400 C CA . ILE A 1 167 ? -19.325 -8.082 28.671 1.00 76.62 167 ILE A CA 1
ATOM 1401 C C . ILE A 1 167 ? -19.420 -8.810 27.334 1.00 76.62 167 ILE A C 1
ATOM 1403 O O . ILE A 1 167 ? -18.932 -9.928 27.193 1.00 76.62 167 ILE A O 1
ATOM 1407 N N . ILE A 1 168 ? -20.062 -8.175 26.361 1.00 77.31 168 ILE A N 1
ATOM 1408 C CA . ILE A 1 168 ? -20.123 -8.663 24.985 1.00 77.31 168 ILE A CA 1
ATOM 1409 C C . ILE A 1 168 ? -19.023 -7.943 24.209 1.00 77.31 168 ILE A C 1
ATOM 1411 O O . ILE A 1 168 ? -19.016 -6.714 24.145 1.00 77.31 168 ILE A O 1
ATOM 1415 N N . GLU A 1 169 ? -18.075 -8.695 23.664 1.00 76.62 169 GLU A N 1
ATOM 1416 C CA . GLU A 1 169 ? -16.919 -8.164 22.940 1.00 76.62 169 GLU A CA 1
ATOM 1417 C C . GLU A 1 169 ? -16.860 -8.736 21.529 1.00 76.62 169 GLU A C 1
ATOM 1419 O O . GLU A 1 169 ? -17.148 -9.910 21.320 1.00 76.62 169 GLU A O 1
ATOM 1424 N N . SER A 1 170 ? -16.416 -7.930 20.571 1.00 82.06 170 SER A N 1
ATOM 1425 C CA . SER A 1 170 ? -16.113 -8.406 19.225 1.00 82.06 170 SER A CA 1
ATOM 1426 C C . SER A 1 170 ? -14.624 -8.712 19.098 1.00 82.06 170 SER A C 1
ATOM 1428 O O . SER A 1 170 ? -13.782 -7.824 19.251 1.00 82.06 170 SER A O 1
ATOM 1430 N N . GLU A 1 171 ? -14.292 -9.958 18.788 1.00 82.44 171 GLU A N 1
ATOM 1431 C CA . GLU A 1 171 ? -12.960 -10.381 18.364 1.00 82.44 171 GLU A CA 1
ATOM 1432 C C . GLU A 1 171 ? -12.951 -10.570 16.847 1.00 82.44 171 GLU A C 1
ATOM 1434 O O . GLU A 1 171 ? -13.927 -11.044 16.271 1.00 82.44 171 GLU A O 1
ATOM 1439 N N . TYR A 1 172 ? -11.850 -10.215 16.190 1.00 85.69 172 TYR A N 1
ATOM 1440 C CA . TYR A 1 172 ? -11.719 -10.359 14.745 1.00 85.69 172 TYR A CA 1
ATOM 1441 C C . TYR A 1 172 ? -10.568 -11.298 14.405 1.00 85.69 172 TYR A C 1
ATOM 1443 O O . TYR A 1 172 ? -9.446 -11.114 14.877 1.00 85.69 172 TYR A O 1
ATOM 1451 N N . LYS A 1 173 ? -10.852 -12.303 13.572 1.00 86.56 173 LYS A N 1
ATOM 1452 C CA . LYS A 1 173 ? -9.846 -13.230 13.042 1.00 86.56 173 LYS A CA 1
ATOM 1453 C C . LYS A 1 173 ? -10.187 -13.620 11.613 1.00 86.56 173 LYS A C 1
ATOM 1455 O O . LYS A 1 173 ? -11.307 -14.059 11.339 1.00 86.56 173 LYS A O 1
ATOM 1460 N N . ASN A 1 174 ? -9.216 -13.512 10.715 1.00 87.56 174 ASN A N 1
ATOM 1461 C CA . ASN A 1 174 ? -9.396 -13.690 9.278 1.00 87.56 174 ASN A CA 1
ATOM 1462 C C . ASN A 1 174 ? -10.579 -12.864 8.736 1.00 87.56 174 ASN A C 1
ATOM 1464 O O . ASN A 1 174 ? -11.428 -13.391 8.012 1.00 87.56 174 ASN A O 1
ATOM 1468 N N . GLY A 1 175 ? -10.704 -11.615 9.198 1.00 85.62 175 GLY A N 1
ATOM 1469 C CA . GLY A 1 175 ? -11.785 -10.698 8.813 1.00 85.62 175 GLY A CA 1
ATOM 1470 C C . GLY A 1 175 ? -13.178 -11.059 9.309 1.00 85.62 175 GLY A C 1
ATOM 1471 O O . GLY A 1 175 ? -14.144 -10.371 8.980 1.00 85.62 175 GLY A O 1
ATOM 1472 N N . LYS A 1 176 ? -13.306 -12.135 10.086 1.00 88.25 176 LYS A N 1
ATOM 1473 C CA . LYS A 1 176 ? -14.577 -12.569 10.656 1.00 88.25 176 LYS A CA 1
ATOM 1474 C C . LYS A 1 176 ? -14.689 -12.067 12.078 1.00 88.25 176 LYS A C 1
ATOM 1476 O O . LYS A 1 176 ? -13.778 -12.261 12.880 1.00 88.25 176 LYS A O 1
ATOM 1481 N N . GLU A 1 177 ? -15.832 -11.469 12.368 1.00 88.94 177 GLU A N 1
ATOM 1482 C CA . GLU A 1 177 ? -16.219 -11.133 13.725 1.00 88.94 177 GLU A CA 1
ATOM 1483 C C . GLU A 1 177 ? -16.661 -12.396 14.469 1.00 88.94 177 GLU A C 1
ATOM 1485 O O . GLU A 1 177 ? -17.456 -13.202 13.973 1.00 88.94 177 GLU A O 1
ATOM 1490 N N . ARG A 1 178 ? -16.147 -12.551 15.680 1.00 85.12 178 ARG A N 1
ATOM 1491 C CA . ARG A 1 178 ? -16.596 -13.506 16.678 1.00 85.12 178 ARG A CA 1
ATOM 1492 C C . ARG A 1 178 ? -17.049 -12.713 17.891 1.00 85.12 178 ARG A C 1
ATOM 1494 O O . ARG A 1 178 ? -16.268 -11.973 18.480 1.00 85.12 178 ARG A O 1
ATOM 1501 N N . ILE A 1 179 ? -18.304 -12.900 18.274 1.00 84.50 179 ILE A N 1
ATOM 1502 C CA . ILE A 1 179 ? -18.826 -12.337 19.514 1.00 84.50 179 ILE A CA 1
ATOM 1503 C C . ILE A 1 179 ? -18.359 -13.214 20.671 1.00 84.50 179 ILE A C 1
ATOM 1505 O O . ILE A 1 179 ? -18.554 -14.429 20.642 1.00 84.50 179 ILE A O 1
ATOM 1509 N N . LEU A 1 180 ? -17.719 -12.585 21.649 1.00 79.25 180 LEU A N 1
ATOM 1510 C CA . LEU A 1 180 ? -17.254 -13.188 22.883 1.00 79.25 180 LEU A CA 1
ATOM 1511 C C . LEU A 1 180 ? -18.097 -12.687 24.052 1.00 79.25 180 LEU A C 1
ATOM 1513 O O . LEU A 1 180 ? -18.266 -11.482 24.238 1.00 79.25 180 LEU A O 1
ATOM 1517 N N . HIS A 1 181 ? -18.568 -13.611 24.876 1.00 83.00 181 HIS A N 1
ATOM 1518 C CA . HIS A 1 181 ? -19.197 -13.321 26.154 1.00 83.00 181 HIS A CA 1
ATOM 1519 C C . HIS A 1 181 ? -18.159 -13.475 27.257 1.00 83.00 181 HIS A C 1
ATOM 1521 O O . HIS A 1 181 ? -17.688 -14.580 27.531 1.00 83.00 181 HIS A O 1
ATOM 1527 N N . LYS A 1 182 ? -17.794 -12.366 27.897 1.00 81.88 182 LYS A N 1
ATOM 1528 C CA . LYS A 1 182 ? -16.857 -12.355 29.016 1.00 81.88 182 LYS A CA 1
ATOM 1529 C C . LYS A 1 182 ? -17.547 -11.978 30.311 1.00 81.88 182 LYS A C 1
ATOM 1531 O O . LYS A 1 182 ? -18.427 -11.120 30.345 1.00 81.88 182 LYS A O 1
ATOM 1536 N N . ALA A 1 183 ? -17.139 -12.615 31.395 1.00 84.00 183 ALA A N 1
ATOM 1537 C CA . ALA A 1 183 ? -17.573 -12.246 32.732 1.00 84.00 183 ALA A CA 1
ATOM 1538 C C . ALA A 1 183 ? -16.439 -12.461 33.719 1.00 84.00 183 ALA A C 1
ATOM 1540 O O . ALA A 1 183 ? -15.639 -13.383 33.578 1.00 84.00 183 ALA A O 1
ATOM 1541 N N . ASP A 1 184 ? -16.415 -11.625 34.744 1.00 85.62 184 ASP A N 1
ATOM 1542 C CA . ASP A 1 184 ? -15.485 -11.774 35.850 1.00 85.62 184 ASP A CA 1
ATOM 1543 C C . ASP A 1 184 ? -16.225 -12.335 37.067 1.00 85.62 184 ASP A C 1
ATOM 1545 O O . ASP A 1 184 ? -17.436 -12.189 37.182 1.00 85.62 184 ASP A O 1
ATOM 1549 N N . LEU A 1 185 ? -15.519 -12.965 37.998 1.00 89.31 185 LEU A N 1
ATOM 1550 C CA . LEU A 1 185 ? -15.995 -13.253 39.349 1.00 89.31 185 LEU A CA 1
ATOM 1551 C C . LEU A 1 185 ? -14.967 -12.710 40.333 1.00 89.31 185 LEU A C 1
ATOM 1553 O O . LEU A 1 185 ? -13.793 -13.077 40.279 1.00 89.31 185 LEU A O 1
ATOM 1557 N N . TYR A 1 186 ? -15.423 -11.851 41.244 1.00 89.12 186 TYR A N 1
ATOM 1558 C CA . TYR A 1 186 ? -14.571 -11.188 42.223 1.00 89.12 186 TYR A CA 1
ATOM 1559 C C . TYR A 1 186 ? -14.805 -11.743 43.619 1.00 89.12 186 TYR A C 1
ATOM 1561 O O . TYR A 1 186 ? -15.939 -11.954 44.060 1.00 89.12 186 TYR A O 1
ATOM 1569 N N . VAL A 1 187 ? -13.711 -11.971 44.336 1.00 90.12 187 VAL A N 1
ATOM 1570 C CA . VAL A 1 187 ? -13.747 -12.621 45.639 1.00 90.12 187 VAL A CA 1
ATOM 1571 C C . VAL A 1 187 ? -12.731 -11.981 46.565 1.00 90.12 187 VAL A C 1
ATOM 1573 O O . VAL A 1 187 ? -11.549 -11.908 46.243 1.00 90.12 187 VAL A O 1
ATOM 1576 N N . VAL A 1 188 ? -13.175 -11.557 47.743 1.00 87.56 188 VAL A N 1
ATOM 1577 C CA . VAL A 1 188 ? -12.285 -11.095 48.812 1.00 87.56 188 VAL A CA 1
ATOM 1578 C C . VAL A 1 188 ? -12.193 -12.175 49.873 1.00 87.56 188 VAL A C 1
ATOM 1580 O O . VAL A 1 188 ? -13.201 -12.736 50.314 1.00 87.56 188 VAL A O 1
ATOM 1583 N N . TRP A 1 189 ? -10.976 -12.494 50.297 1.00 83.06 189 TRP A N 1
ATOM 1584 C CA . TRP A 1 189 ? -10.781 -13.501 51.330 1.00 83.06 189 TRP A CA 1
ATOM 1585 C C . TRP A 1 189 ? -11.067 -12.909 52.711 1.00 83.06 189 TRP A C 1
ATOM 1587 O O . TRP A 1 189 ? -10.410 -11.964 53.134 1.00 83.06 189 TRP A O 1
ATOM 1597 N N . LYS A 1 190 ? -12.030 -13.455 53.466 1.00 83.94 190 LYS A N 1
ATOM 1598 C CA . LYS A 1 190 ? -12.392 -12.877 54.776 1.00 83.94 190 LYS A CA 1
ATOM 1599 C C . LYS A 1 190 ? -11.292 -13.012 55.827 1.00 83.94 190 LYS A C 1
ATOM 1601 O O . LYS A 1 190 ? -11.271 -12.226 56.770 1.00 83.94 190 LYS A O 1
ATOM 1606 N N . ALA A 1 191 ? -10.406 -14.001 55.683 1.00 80.44 191 ALA A N 1
ATOM 1607 C CA . ALA A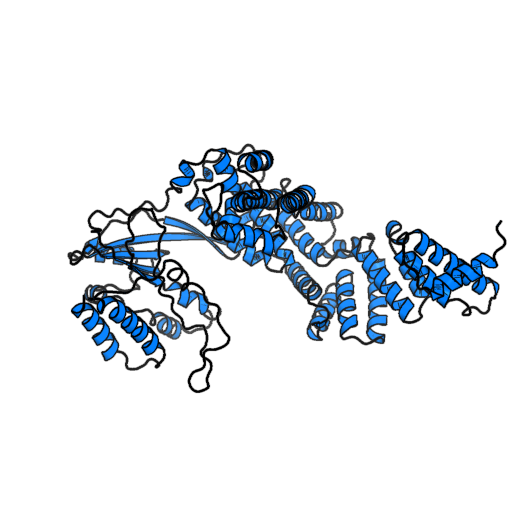 1 191 ? -9.277 -14.192 56.590 1.00 80.44 191 ALA A CA 1
ATOM 1608 C C . ALA A 1 191 ? -8.206 -13.099 56.433 1.00 80.44 191 ALA A C 1
ATOM 1610 O O . ALA A 1 191 ? -7.493 -12.808 57.391 1.00 80.44 191 ALA A O 1
ATOM 1611 N N . ASP A 1 192 ? -8.100 -12.503 55.243 1.00 78.38 192 ASP A N 1
ATOM 1612 C CA . ASP A 1 192 ? -7.210 -11.383 54.951 1.00 78.38 192 ASP A CA 1
ATOM 1613 C C . ASP A 1 192 ? -7.788 -10.579 53.779 1.00 78.38 192 ASP A C 1
ATOM 1615 O O . ASP A 1 192 ? -7.608 -10.913 52.606 1.00 78.38 192 ASP A O 1
ATOM 1619 N N . ASP A 1 193 ? -8.519 -9.518 54.113 1.00 84.44 193 ASP A N 1
ATOM 1620 C CA . ASP A 1 193 ? -9.300 -8.721 53.164 1.00 84.44 193 ASP A CA 1
ATOM 1621 C C . ASP A 1 193 ? -8.459 -7.799 52.274 1.00 84.44 193 ASP A C 1
ATOM 1623 O O . ASP A 1 193 ? -9.001 -7.058 51.455 1.00 84.44 193 ASP A O 1
ATOM 1627 N N . ARG A 1 194 ? -7.135 -7.874 52.406 1.00 79.25 194 ARG A N 1
ATOM 1628 C CA . ARG A 1 194 ? -6.158 -7.241 51.517 1.00 79.25 194 ARG A CA 1
ATOM 1629 C C . ARG A 1 194 ? -5.981 -7.976 50.195 1.00 79.25 194 ARG A C 1
ATOM 1631 O O . ARG A 1 194 ? -5.366 -7.431 49.279 1.00 79.25 194 ARG A O 1
ATOM 1638 N N . PHE A 1 195 ? -6.498 -9.200 50.101 1.00 77.56 195 PHE A N 1
ATOM 1639 C CA . PHE A 1 195 ? -6.469 -10.006 48.889 1.00 77.56 195 PHE A CA 1
ATOM 1640 C C . PHE A 1 195 ? -7.805 -9.929 48.153 1.00 77.56 195 PHE A C 1
ATOM 1642 O O . PHE A 1 195 ? -8.831 -10.398 48.655 1.00 77.56 195 PHE A O 1
ATOM 1649 N N . LEU A 1 196 ? -7.757 -9.391 46.938 1.00 81.75 196 LEU A N 1
ATOM 1650 C CA . LEU A 1 196 ? -8.820 -9.487 45.949 1.00 81.75 196 LEU A CA 1
ATOM 1651 C C . LEU A 1 196 ? -8.424 -10.532 44.910 1.00 81.75 196 LEU A C 1
ATOM 1653 O O . LEU A 1 196 ? -7.309 -10.538 44.395 1.00 81.75 196 LEU A O 1
ATOM 1657 N N . ILE A 1 197 ? -9.351 -11.419 44.603 1.00 83.19 197 ILE A N 1
ATOM 1658 C CA . ILE A 1 197 ? -9.178 -12.495 43.645 1.00 83.19 197 ILE A CA 1
ATOM 1659 C C . ILE A 1 197 ? -10.172 -12.274 42.506 1.00 83.19 197 ILE A C 1
ATOM 1661 O O . ILE A 1 197 ? -11.357 -12.073 42.765 1.00 83.19 197 ILE A O 1
ATOM 1665 N N . SER A 1 198 ? -9.693 -12.320 41.265 1.00 84.50 198 SER A N 1
ATOM 1666 C CA . SER A 1 198 ? -10.501 -12.195 40.050 1.00 84.50 198 SER A CA 1
ATOM 1667 C C . SER A 1 198 ? -10.369 -13.457 39.206 1.00 84.50 198 SER A C 1
ATOM 1669 O O . SER A 1 198 ? -9.252 -13.887 38.913 1.00 84.50 198 SER A O 1
ATOM 1671 N N . PHE A 1 199 ? -11.498 -14.020 38.790 1.00 84.25 199 PHE A N 1
ATOM 1672 C CA . PHE A 1 199 ? -11.584 -15.099 37.805 1.00 84.25 199 PHE A CA 1
ATOM 1673 C C . PHE A 1 199 ? -12.258 -14.547 36.559 1.00 84.25 199 PHE A C 1
ATOM 1675 O O . PHE A 1 199 ? -13.365 -14.037 36.666 1.00 84.25 199 PHE A O 1
ATOM 1682 N N . ASN A 1 200 ? -11.616 -14.640 35.403 1.00 79.56 200 ASN A N 1
ATOM 1683 C CA . ASN A 1 200 ? -12.178 -14.167 34.143 1.00 79.56 200 ASN A CA 1
ATOM 1684 C C . ASN A 1 200 ? -12.637 -15.397 33.357 1.00 79.56 200 ASN A C 1
ATOM 1686 O O . ASN A 1 200 ? -11.918 -16.397 33.293 1.00 79.56 200 ASN A O 1
ATOM 1690 N N . PHE A 1 201 ? -13.814 -15.315 32.760 1.00 81.25 201 PHE A N 1
ATOM 1691 C CA . PHE A 1 201 ? -14.420 -16.347 31.931 1.00 81.25 201 PHE A CA 1
ATOM 1692 C C . PHE A 1 201 ? -14.632 -15.788 30.535 1.00 81.25 201 PHE A C 1
ATOM 1694 O O . PHE A 1 201 ? -15.069 -14.646 30.391 1.00 81.25 201 PHE A O 1
ATOM 1701 N N . THR A 1 202 ? -14.397 -16.629 29.535 1.00 78.06 202 THR A N 1
ATOM 1702 C CA . THR A 1 202 ? -14.727 -16.374 28.131 1.00 78.06 202 THR A CA 1
ATOM 1703 C C . THR A 1 202 ? -15.645 -17.509 27.671 1.00 78.06 202 THR A C 1
ATOM 1705 O O . THR A 1 202 ? -15.347 -18.670 27.938 1.00 78.06 202 THR A O 1
ATOM 1708 N N . GLU A 1 203 ? -16.790 -17.188 27.064 1.00 80.69 203 GLU A N 1
ATOM 1709 C CA . GLU A 1 203 ? -17.872 -18.125 26.685 1.00 80.69 203 GLU A CA 1
ATOM 1710 C C . GLU A 1 203 ? -18.493 -18.937 27.842 1.00 80.69 203 GLU A C 1
ATOM 1712 O O . GLU A 1 203 ? -19.315 -19.815 27.613 1.00 80.69 203 GLU A O 1
ATOM 1717 N N . PHE A 1 204 ? -18.152 -18.624 29.097 1.00 84.81 204 PHE A N 1
ATOM 1718 C CA . PHE A 1 204 ? -18.704 -19.222 30.328 1.00 84.81 204 PHE A CA 1
ATOM 1719 C C . PHE A 1 204 ? -18.436 -20.712 30.565 1.00 84.81 204 PHE A C 1
ATOM 1721 O O . PHE A 1 204 ? -18.864 -21.233 31.600 1.00 84.81 204 PHE A O 1
ATOM 1728 N N . ASP A 1 205 ? -17.696 -21.373 29.680 1.00 77.19 205 ASP A N 1
ATOM 1729 C CA . ASP A 1 205 ? -17.414 -22.806 29.781 1.00 77.19 205 ASP A CA 1
ATOM 1730 C C . ASP A 1 205 ? -16.388 -23.134 30.876 1.00 77.19 205 ASP A C 1
ATOM 1732 O O . ASP A 1 205 ? -16.551 -24.123 31.586 1.00 77.19 205 ASP A O 1
ATOM 1736 N N . TYR A 1 206 ? -15.350 -22.306 31.032 1.00 76.50 206 TYR A N 1
ATOM 1737 C CA . TYR A 1 206 ? -14.246 -22.521 31.976 1.00 76.50 206 TYR A CA 1
ATOM 1738 C C . TYR A 1 206 ? -13.556 -21.200 32.363 1.00 76.50 206 TYR A C 1
ATOM 1740 O O . TYR A 1 206 ? -13.771 -20.160 31.732 1.00 76.50 206 TYR A O 1
ATOM 1748 N N . VAL A 1 207 ? -12.702 -21.231 33.396 1.00 71.12 207 VAL A N 1
ATOM 1749 C CA . VAL A 1 207 ? -11.896 -20.058 33.785 1.00 71.12 207 VAL A CA 1
ATOM 1750 C C . VAL A 1 207 ? -10.758 -19.840 32.789 1.00 71.12 207 VAL A C 1
ATOM 1752 O O . VAL A 1 207 ? -9.874 -20.682 32.645 1.00 71.12 207 VAL A O 1
ATOM 1755 N N . ASP A 1 208 ? -10.735 -18.672 32.160 1.00 67.31 208 ASP A N 1
ATOM 1756 C CA . ASP A 1 208 ? -9.737 -18.287 31.163 1.00 67.31 208 ASP A CA 1
ATOM 1757 C C . ASP A 1 208 ? -8.461 -17.711 31.799 1.00 67.31 208 ASP A C 1
ATOM 1759 O O . ASP A 1 208 ? -7.331 -18.069 31.457 1.00 67.31 208 ASP A O 1
ATOM 1763 N N . THR A 1 209 ? -8.628 -16.833 32.792 1.00 67.38 209 THR A N 1
ATOM 1764 C CA . THR A 1 209 ? -7.504 -16.279 33.557 1.00 67.38 209 THR A CA 1
ATOM 1765 C C . THR A 1 209 ? -7.873 -16.053 35.013 1.00 67.38 209 THR A C 1
ATOM 1767 O O . THR A 1 209 ? -9.028 -15.797 35.366 1.00 67.38 209 THR A O 1
ATOM 1770 N N . PHE A 1 210 ? -6.862 -16.110 35.873 1.00 73.25 210 PHE A N 1
ATOM 1771 C CA . PHE A 1 210 ? -7.002 -15.864 37.299 1.00 73.25 210 PHE A CA 1
ATOM 1772 C C . PHE A 1 210 ? -5.940 -14.881 37.786 1.00 73.25 210 PHE A C 1
ATOM 1774 O O . PHE A 1 210 ? -4.752 -15.018 37.470 1.00 73.25 210 PHE A O 1
ATOM 1781 N N . THR A 1 211 ? -6.375 -13.928 38.607 1.00 70.25 211 THR A N 1
ATOM 1782 C CA . THR A 1 211 ? -5.521 -12.872 39.150 1.00 70.25 211 THR A CA 1
ATOM 1783 C C . THR A 1 211 ? -5.726 -12.743 40.651 1.00 70.25 211 THR A C 1
ATOM 1785 O O . THR A 1 211 ? -6.855 -12.596 41.121 1.00 70.25 211 THR A O 1
ATOM 1788 N N . ILE A 1 212 ? -4.625 -12.735 41.404 1.00 70.88 212 ILE A N 1
ATOM 1789 C CA . ILE A 1 212 ? -4.612 -12.345 42.819 1.00 70.88 212 ILE A CA 1
ATOM 1790 C C . ILE A 1 212 ? -3.977 -10.966 42.921 1.00 70.88 212 ILE A C 1
ATOM 1792 O O . ILE A 1 212 ? -2.824 -10.774 42.531 1.00 70.88 212 ILE A O 1
ATOM 1796 N N . ILE A 1 213 ? -4.723 -10.030 43.490 1.00 71.06 2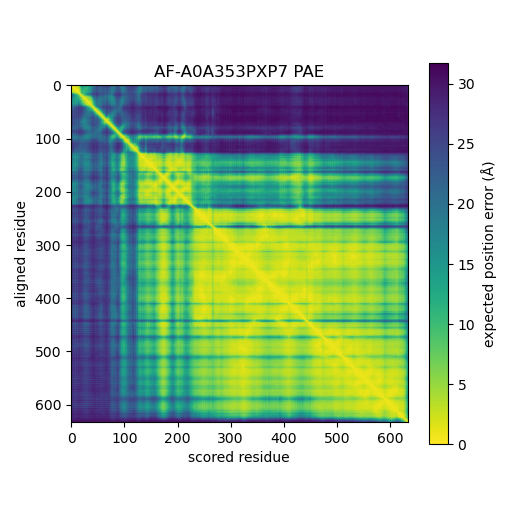13 ILE A N 1
ATOM 1797 C CA . ILE A 1 213 ? -4.293 -8.668 43.774 1.00 71.06 213 ILE A CA 1
ATOM 1798 C C . ILE A 1 213 ? -4.135 -8.538 45.284 1.00 71.06 213 ILE A C 1
ATOM 1800 O O . ILE A 1 213 ? -5.053 -8.850 46.046 1.00 71.06 213 ILE A O 1
ATOM 1804 N N . TRP A 1 214 ? -2.969 -8.070 45.718 1.00 71.88 214 TRP A N 1
ATOM 1805 C CA . TRP A 1 214 ? -2.693 -7.774 47.116 1.00 71.88 214 TRP A CA 1
ATOM 1806 C C . TRP A 1 214 ? -2.264 -6.322 47.291 1.00 71.88 214 TRP A C 1
ATOM 1808 O O . TRP A 1 214 ? -1.349 -5.851 46.611 1.00 71.88 214 TRP A O 1
ATOM 1818 N N . GLU A 1 215 ? -2.909 -5.637 48.234 1.00 70.94 215 GLU A N 1
ATOM 1819 C CA . GLU A 1 215 ? -2.649 -4.233 48.549 1.00 70.94 215 GLU A CA 1
ATOM 1820 C C . GLU A 1 215 ? -2.650 -3.970 50.055 1.00 70.94 215 GLU A C 1
ATOM 1822 O O . GLU A 1 215 ? -3.235 -4.714 50.839 1.00 70.94 215 GLU A O 1
ATOM 1827 N N . ASN A 1 216 ? -2.064 -2.849 50.483 1.00 76.50 216 ASN A N 1
ATOM 1828 C CA . ASN A 1 216 ? -2.162 -2.395 51.872 1.00 76.50 216 ASN A CA 1
ATOM 1829 C C . ASN A 1 216 ? -3.481 -1.646 52.160 1.00 76.50 216 ASN A C 1
ATOM 1831 O O . ASN A 1 216 ? -3.493 -0.629 52.852 1.00 76.50 216 ASN A O 1
ATOM 1835 N N . LYS A 1 217 ? -4.594 -2.135 51.605 1.00 79.69 217 LYS A N 1
ATOM 1836 C CA . LYS A 1 217 ? -5.954 -1.639 51.845 1.00 79.69 217 LYS A CA 1
ATOM 1837 C C . LYS A 1 217 ? -6.928 -2.812 51.914 1.00 79.69 217 LYS A C 1
ATOM 1839 O O . LYS A 1 217 ? -6.654 -3.873 51.363 1.00 79.69 217 LYS A O 1
ATOM 1844 N N . SER A 1 218 ? -8.065 -2.615 52.573 1.00 85.12 218 SER A N 1
ATOM 1845 C CA . SER A 1 218 ? -9.154 -3.595 52.556 1.00 85.12 218 SER A CA 1
ATOM 1846 C C . SER A 1 218 ? -9.941 -3.493 51.250 1.00 85.12 218 SER A C 1
ATOM 1848 O O . SER A 1 218 ? -10.252 -2.393 50.794 1.00 85.12 218 SER A O 1
ATOM 1850 N N . TRP A 1 219 ? -10.313 -4.638 50.684 1.00 85.94 219 TRP A N 1
ATOM 1851 C CA . TRP A 1 219 ? -11.193 -4.738 49.520 1.00 85.94 219 TRP A CA 1
ATOM 1852 C C . TRP A 1 219 ? -12.645 -5.074 49.882 1.00 85.94 219 TRP A C 1
ATOM 1854 O O . TRP A 1 219 ? -13.442 -5.340 48.988 1.00 85.94 219 TRP A O 1
ATOM 1864 N N . LYS A 1 220 ? -13.032 -5.067 51.166 1.00 87.25 220 LYS A N 1
ATOM 1865 C CA . LYS A 1 220 ? -14.405 -5.422 51.591 1.00 87.25 220 LYS A CA 1
ATOM 1866 C C . LYS A 1 220 ? -15.496 -4.602 50.905 1.00 87.25 220 LYS A C 1
ATOM 1868 O O . LYS A 1 220 ? -16.556 -5.138 50.606 1.00 87.25 220 LYS A O 1
ATOM 1873 N N . ASP A 1 221 ? -15.207 -3.334 50.639 1.00 85.81 221 ASP A N 1
ATOM 1874 C CA . ASP A 1 221 ? -16.128 -2.398 49.992 1.00 85.81 221 ASP A CA 1
ATOM 1875 C C . ASP A 1 221 ? -15.836 -2.232 48.491 1.00 85.81 221 ASP A C 1
ATOM 1877 O O . ASP A 1 221 ? -16.305 -1.283 47.859 1.00 85.81 221 ASP A O 1
ATOM 1881 N N . TYR A 1 222 ? -15.036 -3.135 47.911 1.00 83.12 222 TYR A N 1
ATOM 1882 C CA . TYR A 1 222 ? -14.731 -3.112 46.488 1.00 83.12 222 TYR A CA 1
ATOM 1883 C C . TYR A 1 222 ? -16.007 -3.259 45.668 1.00 83.12 222 TYR A C 1
ATOM 1885 O O . TYR A 1 222 ? -16.813 -4.166 45.874 1.00 83.12 222 TYR A O 1
ATOM 1893 N N . LYS A 1 223 ? -16.154 -2.366 44.696 1.00 80.81 223 LYS A N 1
ATOM 1894 C CA . LYS A 1 223 ? -17.163 -2.467 43.653 1.00 80.81 223 LYS A CA 1
ATOM 1895 C C . LYS A 1 223 ? -16.423 -2.530 42.325 1.00 80.81 223 LYS A C 1
ATOM 1897 O O . LYS A 1 223 ? -15.638 -1.618 42.056 1.00 80.81 223 LYS A O 1
ATOM 1902 N N . PRO A 1 224 ? -16.625 -3.578 41.515 1.00 71.62 224 PRO A N 1
ATOM 1903 C CA . PRO A 1 224 ? -15.969 -3.655 40.226 1.00 71.62 224 PRO A CA 1
ATOM 1904 C C . PRO A 1 224 ? -16.441 -2.489 39.359 1.00 71.62 224 PRO A C 1
ATOM 1906 O O . PRO A 1 224 ? -17.640 -2.272 39.185 1.00 71.62 224 PRO A O 1
ATOM 1909 N N . ASN A 1 225 ? -15.498 -1.715 38.820 1.00 61.28 225 ASN A N 1
ATOM 1910 C CA . ASN A 1 225 ? -15.821 -0.661 37.860 1.00 61.28 225 ASN A CA 1
ATOM 1911 C C . ASN A 1 225 ? -16.565 -1.286 36.680 1.00 61.28 225 ASN A C 1
ATOM 1913 O O . ASN A 1 225 ? -16.124 -2.319 36.171 1.00 61.28 225 ASN A O 1
ATOM 1917 N N . LYS A 1 226 ? -17.661 -0.664 36.221 1.00 56.94 226 LYS A N 1
ATOM 1918 C CA . LYS A 1 226 ? -18.257 -1.025 34.929 1.00 56.94 226 LYS A CA 1
ATOM 1919 C C . LYS A 1 226 ? -17.140 -0.934 33.889 1.00 56.94 226 LYS A C 1
ATOM 1921 O O . LYS A 1 226 ? -16.665 0.159 33.611 1.00 56.94 226 LYS A O 1
ATOM 1926 N N . LYS A 1 227 ? -16.712 -2.065 33.322 1.00 52.66 227 LYS A N 1
ATOM 1927 C CA . LYS A 1 227 ? -15.622 -2.151 32.327 1.00 52.66 227 LYS A CA 1
ATOM 1928 C C . LYS A 1 227 ? -15.949 -1.456 30.981 1.00 52.66 227 LYS A C 1
ATOM 1930 O O . LYS A 1 227 ? -15.206 -1.628 30.030 1.00 52.66 227 LYS A O 1
ATOM 1935 N N . ASN A 1 228 ? -17.027 -0.666 30.928 1.00 49.56 228 ASN A N 1
ATOM 1936 C CA . ASN A 1 228 ? -17.591 0.001 29.751 1.00 49.56 228 ASN A CA 1
ATOM 1937 C C . ASN A 1 228 ? -17.883 1.496 29.992 1.00 49.56 228 ASN A C 1
ATOM 1939 O O . ASN A 1 228 ? -18.804 2.050 29.401 1.00 49.56 228 ASN A O 1
ATOM 1943 N N . THR A 1 229 ? -17.167 2.169 30.889 1.00 50.59 229 THR A N 1
ATOM 1944 C CA . THR A 1 229 ? -17.152 3.638 30.844 1.00 50.59 229 THR A CA 1
ATOM 1945 C C . THR A 1 229 ? -15.973 4.038 29.982 1.00 50.59 229 THR A C 1
ATOM 1947 O O . THR A 1 229 ? -14.844 3.681 30.332 1.00 50.59 229 THR A O 1
ATOM 1950 N N . ALA A 1 230 ? -16.237 4.758 28.887 1.00 54.09 230 ALA A N 1
ATOM 1951 C CA . ALA A 1 230 ? -15.211 5.522 28.192 1.00 54.09 230 ALA A CA 1
ATOM 1952 C C . ALA A 1 230 ? -14.305 6.198 29.229 1.00 54.09 230 ALA A C 1
ATOM 1954 O O . ALA A 1 230 ? -14.754 6.546 30.329 1.00 54.09 230 ALA A O 1
ATOM 1955 N N . SER A 1 231 ? -13.014 6.295 28.925 1.00 63.81 231 SER A N 1
ATOM 1956 C CA . SER A 1 231 ? -12.054 6.868 29.859 1.00 63.81 231 SER A CA 1
ATOM 1957 C C . SER A 1 231 ? -12.582 8.188 30.420 1.00 63.81 231 SER A C 1
ATOM 1959 O O . SER A 1 231 ? -13.092 9.019 29.673 1.00 63.81 231 SER A O 1
ATOM 1961 N N . LYS A 1 232 ? -12.428 8.421 31.731 1.00 63.69 232 LYS A N 1
ATOM 1962 C CA . LYS A 1 232 ? -12.765 9.725 32.327 1.00 63.69 232 LYS A CA 1
ATOM 1963 C C . LYS A 1 232 ? -12.075 10.880 31.597 1.00 63.69 232 LYS A C 1
ATOM 1965 O O . LYS A 1 232 ? -12.570 11.998 31.646 1.00 63.69 232 LYS A O 1
ATOM 1970 N N . ASN A 1 233 ? -10.944 10.622 30.940 1.00 75.25 233 ASN A N 1
ATOM 1971 C CA . ASN A 1 233 ? -10.254 11.634 30.154 1.00 75.25 233 ASN A CA 1
ATOM 1972 C C . ASN A 1 233 ? -11.010 11.960 28.859 1.00 75.25 233 ASN A C 1
ATOM 1974 O O . ASN A 1 233 ? -11.079 13.130 28.513 1.00 75.25 233 ASN A O 1
ATOM 1978 N N . TRP A 1 234 ? -11.650 10.982 28.202 1.00 85.12 234 TRP A N 1
ATOM 1979 C CA . TRP A 1 234 ? -12.469 11.209 27.003 1.00 85.12 234 TRP A CA 1
ATOM 1980 C C . TRP A 1 234 ? -13.590 12.227 27.250 1.00 85.12 234 TRP A C 1
ATOM 1982 O O . TRP A 1 234 ? -13.809 13.122 26.435 1.00 85.12 234 TRP A O 1
ATOM 1992 N N . GLU A 1 235 ? -14.268 12.126 28.397 1.00 83.50 235 GLU A N 1
ATOM 1993 C CA . GLU A 1 235 ? -15.326 13.065 28.805 1.00 83.50 235 GLU A CA 1
ATOM 1994 C C . GLU A 1 235 ? -14.796 14.482 29.096 1.00 83.50 235 GLU A C 1
ATOM 1996 O O . GLU A 1 235 ? -15.570 15.438 29.075 1.00 83.50 235 GLU A O 1
ATOM 2001 N N . ASN A 1 236 ? -13.492 14.629 29.355 1.00 86.88 236 ASN A N 1
ATOM 2002 C CA . ASN A 1 236 ? -12.845 15.918 29.609 1.00 86.88 236 ASN A CA 1
ATOM 2003 C C . ASN A 1 236 ? -12.274 16.572 28.341 1.00 86.88 236 ASN A C 1
ATOM 2005 O O . ASN A 1 236 ? -11.920 17.750 28.391 1.00 86.88 236 ASN A O 1
ATOM 2009 N N . LEU A 1 237 ? -12.166 15.832 27.233 1.00 89.25 237 LEU A N 1
ATOM 2010 C CA . LEU A 1 237 ? -11.709 16.371 25.955 1.00 89.25 237 LEU A CA 1
ATOM 2011 C C . LEU A 1 237 ? -12.752 17.326 25.369 1.00 89.25 237 LEU A C 1
ATOM 2013 O O . LEU A 1 237 ? -13.959 17.074 25.422 1.00 89.25 237 LEU A O 1
ATOM 2017 N N . SER A 1 238 ? -12.287 18.404 24.743 1.00 92.31 238 SER A N 1
ATOM 2018 C CA . SER A 1 238 ? -13.138 19.205 23.866 1.00 92.31 238 SER A CA 1
ATOM 2019 C C . SER A 1 238 ? -13.609 18.376 22.669 1.00 92.31 238 SER A C 1
ATOM 2021 O O . SER A 1 238 ? -12.948 17.429 22.245 1.00 92.31 238 SER A O 1
ATOM 2023 N N . GLU A 1 239 ? -14.729 18.766 22.059 1.00 92.25 239 GLU A N 1
ATOM 2024 C CA . GLU A 1 239 ? -15.262 18.080 20.872 1.00 92.25 239 GLU A CA 1
ATOM 2025 C C . GLU A 1 239 ? -14.208 17.950 19.751 1.00 92.25 239 GLU A C 1
ATOM 2027 O O . GLU A 1 239 ? -14.088 16.905 19.112 1.00 92.25 239 GLU A O 1
ATOM 2032 N N . ARG A 1 240 ? -13.378 18.981 19.548 1.00 91.19 240 ARG A N 1
ATOM 2033 C CA . ARG A 1 240 ? -12.285 18.953 18.561 1.00 91.19 240 ARG A CA 1
ATOM 2034 C C . ARG A 1 240 ? -11.243 17.886 18.881 1.00 91.19 240 ARG A C 1
ATOM 2036 O O . ARG A 1 240 ? -10.857 17.118 18.000 1.00 91.19 240 ARG A O 1
ATOM 2043 N N . GLU A 1 241 ? -10.803 17.823 20.134 1.00 93.44 241 GLU A N 1
ATOM 2044 C CA . GLU A 1 241 ? -9.844 16.814 20.588 1.00 93.44 241 GLU A CA 1
ATOM 2045 C C . GLU A 1 241 ? -10.418 15.404 20.470 1.00 93.44 241 GLU A C 1
ATOM 2047 O O . GLU A 1 241 ? -9.700 14.496 20.051 1.00 93.44 241 GLU A O 1
ATOM 2052 N N . GLN A 1 242 ? -11.710 15.226 20.763 1.00 95.06 242 GLN A N 1
ATOM 2053 C CA . GLN A 1 242 ? -12.396 13.946 20.596 1.00 95.06 242 GLN A CA 1
ATOM 2054 C C . GLN A 1 242 ? -12.334 13.461 19.142 1.00 95.06 242 GLN A C 1
ATOM 2056 O O . GLN A 1 242 ? -11.948 12.315 18.909 1.00 95.06 242 GLN A O 1
ATOM 2061 N N . TYR A 1 243 ? -12.619 14.315 18.149 1.00 97.25 243 TYR A N 1
ATOM 2062 C CA . TYR A 1 243 ? -12.483 13.923 16.738 1.00 97.25 243 TYR A CA 1
ATOM 2063 C C . TYR A 1 243 ? -11.037 13.595 16.350 1.00 97.25 243 TYR A C 1
ATOM 2065 O O . TYR A 1 243 ? -10.799 12.580 15.693 1.00 97.25 243 TYR A O 1
ATOM 2073 N N . ILE A 1 244 ? -10.066 14.421 16.756 1.00 96.69 244 ILE A N 1
ATOM 2074 C CA . ILE A 1 244 ? -8.642 14.190 16.452 1.00 96.69 244 ILE A CA 1
ATOM 2075 C C . ILE A 1 244 ? -8.189 12.837 17.018 1.00 96.69 244 ILE A C 1
ATOM 2077 O O . ILE A 1 244 ? -7.611 12.015 16.299 1.00 96.69 244 ILE A O 1
ATOM 2081 N N . CYS A 1 245 ? -8.500 12.584 18.289 1.00 95.12 245 CYS A N 1
ATOM 2082 C CA . CYS A 1 245 ? -8.187 11.338 18.978 1.00 95.12 245 CYS A CA 1
ATOM 2083 C C . CYS A 1 245 ? -8.885 10.143 18.320 1.00 95.12 245 CYS A C 1
ATOM 2085 O O . CYS A 1 245 ? -8.234 9.145 18.003 1.00 95.12 245 CYS A O 1
ATOM 2087 N N . ALA A 1 246 ? -10.181 10.257 18.016 1.00 96.69 246 ALA A N 1
ATOM 2088 C CA . ALA A 1 246 ? -10.956 9.193 17.386 1.00 96.69 246 ALA A CA 1
ATOM 2089 C C . ALA A 1 246 ? -10.433 8.817 15.994 1.00 96.69 246 ALA A C 1
ATOM 2091 O O . ALA A 1 246 ? -10.350 7.625 15.679 1.00 96.69 246 ALA A O 1
ATOM 2092 N N . PHE A 1 247 ? -10.043 9.789 15.167 1.00 98.00 247 PHE A N 1
ATOM 2093 C CA . PHE A 1 247 ? -9.537 9.527 13.816 1.00 98.00 247 PHE A CA 1
ATOM 2094 C C . PHE A 1 247 ? -8.093 9.003 13.785 1.00 98.00 247 PHE A C 1
ATOM 2096 O O . PHE A 1 247 ? -7.717 8.307 12.841 1.00 98.00 247 PHE A O 1
ATOM 2103 N N . ALA A 1 248 ? -7.298 9.266 14.825 1.00 96.56 248 ALA A N 1
ATOM 2104 C CA . ALA A 1 248 ? -5.940 8.730 14.982 1.00 96.56 248 ALA A CA 1
ATOM 2105 C C . ALA A 1 248 ? -5.876 7.433 15.827 1.00 96.56 248 ALA A C 1
ATOM 2107 O O . ALA A 1 248 ? -4.837 6.772 15.906 1.00 96.56 248 ALA A O 1
ATOM 2108 N N . SER A 1 249 ? -6.992 7.062 16.456 1.00 94.12 249 SER A N 1
ATOM 2109 C CA . SER A 1 249 ? -7.092 6.051 17.515 1.00 94.12 249 SER A CA 1
ATOM 2110 C C . SER A 1 249 ? -6.541 4.671 17.167 1.00 94.12 249 SER A C 1
ATOM 2112 O O . SER A 1 249 ? -5.893 4.043 17.998 1.00 94.12 249 SER A O 1
ATOM 2114 N N . ASN A 1 250 ? -6.773 4.182 15.947 1.00 95.19 250 ASN A N 1
ATOM 2115 C CA . ASN A 1 250 ? -6.361 2.834 15.561 1.00 95.19 250 ASN A CA 1
ATOM 2116 C C . ASN A 1 250 ? -4.837 2.701 15.552 1.00 95.19 250 ASN A C 1
ATOM 2118 O O . ASN A 1 250 ? -4.296 1.736 16.086 1.00 95.19 250 ASN A O 1
ATOM 2122 N N . LEU A 1 251 ? -4.141 3.706 15.010 1.00 92.69 251 LEU A N 1
ATOM 2123 C CA . LEU A 1 251 ? -2.682 3.731 14.998 1.00 92.69 251 LEU A CA 1
ATOM 2124 C C . LEU A 1 251 ? -2.107 3.978 16.393 1.00 92.69 251 LEU A C 1
ATOM 2126 O O . LEU A 1 251 ? -1.122 3.338 16.752 1.00 92.69 251 LEU A O 1
ATOM 2130 N N . ALA A 1 252 ? -2.735 4.852 17.186 1.00 90.62 252 ALA A N 1
ATOM 2131 C CA . ALA A 1 252 ? -2.354 5.058 18.582 1.00 90.62 252 ALA A CA 1
ATOM 2132 C C . ALA A 1 252 ? -2.456 3.746 19.383 1.00 90.62 252 ALA A C 1
ATOM 2134 O O . ALA A 1 252 ? -1.496 3.351 20.042 1.00 90.62 252 ALA A O 1
ATOM 2135 N N . TYR A 1 253 ? -3.559 3.005 19.234 1.00 89.50 253 TYR A N 1
ATOM 2136 C CA . TYR A 1 253 ? -3.751 1.707 19.884 1.00 89.50 253 TYR A CA 1
ATOM 2137 C C . TYR A 1 253 ? -2.698 0.683 19.449 1.00 89.50 253 TYR A C 1
ATOM 2139 O O . TYR A 1 253 ? -2.083 0.024 20.284 1.00 89.50 253 TYR A O 1
ATOM 2147 N N . LEU A 1 254 ? -2.455 0.563 18.140 1.00 87.25 254 LEU A N 1
ATOM 2148 C CA . LEU A 1 254 ? -1.469 -0.372 17.591 1.00 87.25 254 LEU A CA 1
ATOM 2149 C C . LEU A 1 254 ? -0.035 -0.074 18.054 1.00 87.25 254 LEU A C 1
ATOM 2151 O O . LEU A 1 254 ? 0.777 -0.995 18.117 1.00 87.25 254 LEU A O 1
ATOM 2155 N N . ASN A 1 255 ? 0.258 1.183 18.390 1.00 84.50 255 ASN A N 1
ATOM 2156 C CA . ASN A 1 255 ? 1.539 1.612 18.947 1.00 84.50 255 ASN A CA 1
ATOM 2157 C C . ASN A 1 255 ? 1.552 1.662 20.482 1.00 84.50 255 ASN A C 1
ATOM 2159 O O . ASN A 1 255 ? 2.549 2.093 21.058 1.00 84.50 255 ASN A O 1
ATOM 2163 N N . ASN A 1 256 ? 0.483 1.200 21.141 1.00 83.44 256 ASN A N 1
ATOM 2164 C CA . ASN A 1 256 ? 0.337 1.189 22.596 1.00 83.44 256 ASN A CA 1
ATOM 2165 C C . ASN A 1 256 ? 0.516 2.589 23.221 1.00 83.44 256 ASN A C 1
ATOM 2167 O O . ASN A 1 256 ? 1.268 2.764 24.181 1.00 83.44 256 ASN A O 1
ATOM 2171 N N . GLN A 1 257 ? -0.148 3.579 22.623 1.00 83.88 257 GLN A N 1
ATOM 2172 C CA . GLN A 1 257 ? -0.118 4.990 23.011 1.00 83.88 257 GLN A CA 1
ATOM 2173 C C . GLN A 1 257 ? -1.467 5.460 23.551 1.00 83.88 257 GLN A C 1
ATOM 2175 O O . GLN A 1 257 ? -2.494 4.807 23.333 1.00 83.88 257 GLN A O 1
ATOM 2180 N N . ASP A 1 258 ? -1.461 6.617 24.214 1.00 83.81 258 ASP A N 1
ATOM 2181 C CA . ASP A 1 258 ? -2.668 7.185 24.803 1.00 83.81 258 ASP A CA 1
ATOM 2182 C C . ASP A 1 258 ? -3.691 7.536 23.710 1.00 83.81 258 ASP A C 1
ATOM 2184 O O . ASP A 1 258 ? -3.397 8.168 22.683 1.00 83.81 258 ASP A O 1
ATOM 2188 N N . LEU A 1 259 ? -4.918 7.064 23.922 1.00 86.06 259 LEU A N 1
ATOM 2189 C CA . LEU A 1 259 ? -6.005 7.177 22.953 1.00 86.06 259 LEU A CA 1
ATOM 2190 C C . LEU A 1 259 ? -6.761 8.497 23.081 1.00 86.06 259 LEU A C 1
ATOM 2192 O O . LEU A 1 259 ? -7.292 8.983 22.093 1.00 86.06 259 LEU A O 1
ATOM 2196 N N . ASP A 1 260 ? -6.795 9.053 24.285 1.00 82.19 260 ASP A N 1
ATOM 2197 C CA . ASP A 1 260 ? -7.714 10.076 24.781 1.00 82.19 260 ASP A CA 1
ATOM 2198 C C . ASP A 1 260 ? -6.970 11.331 25.273 1.00 82.19 260 ASP A C 1
ATOM 2200 O O . ASP A 1 260 ? -7.385 11.986 26.227 1.00 82.19 260 ASP A O 1
ATOM 2204 N N . SER A 1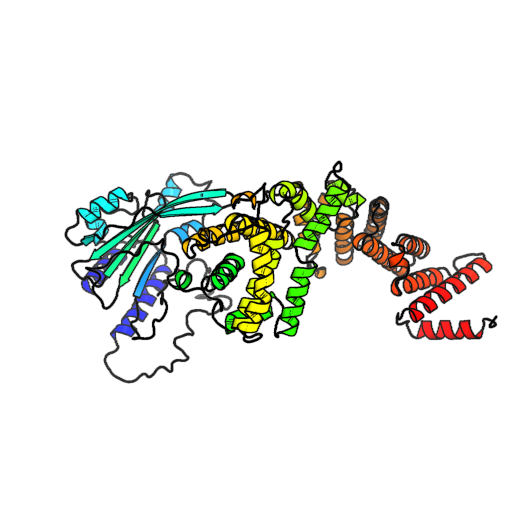 261 ? -5.861 11.656 24.608 1.00 84.44 261 SER A N 1
ATOM 2205 C CA . SER A 1 261 ? -5.054 12.858 24.827 1.00 84.44 261 SER A CA 1
ATOM 2206 C C . SER A 1 261 ? -4.512 13.368 23.496 1.00 84.44 261 SER A C 1
ATOM 2208 O O . SER A 1 261 ? -4.109 12.575 22.640 1.00 84.44 261 SER A O 1
ATOM 2210 N N . LEU A 1 262 ? -4.455 14.689 23.310 1.00 84.12 262 LEU A N 1
ATOM 2211 C CA . LEU A 1 262 ? -3.861 15.278 22.110 1.00 84.12 262 LEU A CA 1
ATOM 2212 C C . LEU A 1 262 ? -2.373 14.917 21.983 1.00 84.12 262 LEU A C 1
ATOM 2214 O O . LEU A 1 262 ? -1.935 14.532 20.899 1.00 84.12 262 LEU A O 1
ATOM 2218 N N . ASP A 1 263 ? -1.642 14.962 23.101 1.00 85.19 263 ASP A N 1
ATOM 2219 C CA . ASP A 1 263 ? -0.290 14.422 23.252 1.00 85.19 263 ASP A CA 1
ATOM 2220 C C . ASP A 1 263 ? -0.390 12.922 23.617 1.00 85.19 263 ASP A C 1
ATOM 2222 O O . ASP A 1 263 ? -0.728 12.606 24.761 1.00 85.19 263 ASP A O 1
ATOM 2226 N N . PRO A 1 264 ? -0.139 11.984 22.680 1.00 75.31 264 PRO A N 1
ATOM 2227 C CA . PRO A 1 264 ? -0.226 10.534 22.905 1.00 75.31 264 PRO A CA 1
ATOM 2228 C C . PRO A 1 264 ? 0.788 9.949 23.908 1.00 75.31 264 PRO A C 1
ATOM 2230 O O . PRO A 1 264 ? 0.814 8.727 24.085 1.00 75.31 264 PRO A O 1
ATOM 2233 N N . GLY A 1 265 ? 1.634 10.774 24.535 1.00 66.56 265 GLY A N 1
ATOM 2234 C CA . GLY A 1 265 ? 2.544 10.363 25.600 1.00 66.56 265 GLY A CA 1
ATOM 2235 C C . GLY A 1 265 ? 3.950 9.952 25.136 1.00 66.56 265 GLY A C 1
ATOM 2236 O O . GLY A 1 265 ? 4.249 9.806 23.951 1.00 66.56 265 GLY A O 1
ATOM 2237 N N . TYR A 1 266 ? 4.847 9.806 26.123 1.00 59.62 266 TYR A N 1
ATOM 2238 C CA . TYR A 1 266 ? 6.297 9.558 26.017 1.00 59.62 266 TYR A CA 1
ATOM 2239 C C . TYR A 1 266 ? 6.982 10.247 24.821 1.00 59.62 266 TYR A C 1
ATOM 2241 O O . TYR A 1 266 ? 7.222 9.634 23.781 1.00 59.62 266 TYR A O 1
ATOM 2249 N N . PHE A 1 267 ? 7.421 11.493 25.022 1.00 57.53 267 PHE A N 1
ATOM 2250 C CA . PHE A 1 267 ? 8.225 12.305 24.091 1.00 57.53 267 PHE A CA 1
ATOM 2251 C C . PHE A 1 267 ? 9.363 11.528 23.388 1.00 57.53 267 PHE A C 1
ATOM 2253 O O . PHE A 1 267 ? 9.617 11.703 22.193 1.00 57.53 267 PHE A O 1
ATOM 2260 N N . SER A 1 268 ? 10.043 10.625 24.110 1.00 59.62 268 SER A N 1
ATOM 2261 C CA . SER A 1 268 ? 11.093 9.760 23.550 1.00 59.62 268 SER A CA 1
ATOM 2262 C C . SER A 1 268 ? 10.555 8.721 22.559 1.00 59.62 268 SER A C 1
ATOM 2264 O O . SER A 1 268 ? 11.216 8.439 21.559 1.00 59.62 268 SER A O 1
ATOM 2266 N N . SER A 1 269 ? 9.350 8.191 22.790 1.00 73.94 269 SER A N 1
ATOM 2267 C CA . SER A 1 269 ? 8.660 7.282 21.870 1.00 73.94 269 SER A CA 1
ATOM 2268 C C . SER A 1 269 ? 8.194 8.014 20.609 1.00 73.94 269 SER A C 1
ATOM 2270 O O . SER A 1 269 ? 8.440 7.521 19.510 1.00 73.94 269 SER A O 1
ATOM 2272 N N . ALA A 1 270 ? 7.649 9.229 20.741 1.00 84.12 270 ALA A N 1
ATOM 2273 C CA . ALA A 1 270 ? 7.192 10.037 19.610 1.00 84.12 270 ALA A CA 1
ATOM 2274 C C . ALA A 1 270 ? 8.350 10.409 18.671 1.00 84.12 270 ALA A C 1
ATOM 2276 O O . ALA A 1 270 ? 8.286 10.140 17.472 1.00 84.12 270 ALA A O 1
ATOM 2277 N N . ARG A 1 271 ? 9.466 10.923 19.214 1.00 87.25 271 ARG A N 1
ATOM 2278 C CA . ARG A 1 271 ? 10.678 11.199 18.418 1.00 87.25 271 ARG A CA 1
ATOM 2279 C C . ARG A 1 271 ? 11.263 9.942 17.780 1.00 87.25 271 ARG A C 1
ATOM 2281 O O . ARG A 1 271 ? 11.748 10.006 16.654 1.00 87.25 271 ARG A O 1
ATOM 2288 N N . SER A 1 272 ? 11.227 8.811 18.485 1.00 87.75 272 SER A N 1
ATOM 2289 C CA . SER A 1 272 ? 11.705 7.529 17.958 1.00 87.75 272 SER A CA 1
ATOM 2290 C C . SER A 1 272 ? 10.858 7.053 16.776 1.00 87.75 272 SER A C 1
ATOM 2292 O O . SER A 1 272 ? 11.418 6.716 15.738 1.00 87.75 272 SER A O 1
ATOM 2294 N N . VAL A 1 273 ? 9.525 7.077 16.889 1.00 88.94 273 VAL A N 1
ATOM 2295 C CA . VAL A 1 273 ? 8.614 6.672 15.805 1.00 88.94 273 VAL A CA 1
ATOM 2296 C C . VAL A 1 273 ? 8.731 7.620 14.612 1.00 88.94 273 VAL A C 1
ATOM 2298 O O . VAL A 1 273 ? 8.906 7.154 13.486 1.00 88.94 273 VAL A O 1
ATOM 2301 N N . LEU A 1 274 ? 8.714 8.937 14.848 1.00 92.62 274 LEU A N 1
ATOM 2302 C CA . LEU A 1 274 ? 8.896 9.941 13.795 1.00 92.62 274 LEU A CA 1
ATOM 2303 C C . LEU A 1 274 ? 10.211 9.721 13.040 1.00 92.62 274 LEU A C 1
ATOM 2305 O O . LEU A 1 274 ? 10.207 9.615 11.816 1.00 92.62 274 LEU A O 1
ATOM 2309 N N . LYS A 1 275 ? 11.326 9.547 13.752 1.00 94.31 275 LYS A N 1
ATOM 2310 C CA . LYS A 1 275 ? 12.630 9.343 13.118 1.00 94.31 275 LYS A CA 1
ATOM 2311 C C . LYS A 1 275 ? 12.738 7.990 12.414 1.00 94.31 275 LYS A C 1
ATOM 2313 O O . LYS A 1 275 ? 13.121 7.938 11.252 1.00 94.31 275 LYS A O 1
ATOM 2318 N N . ASN A 1 276 ? 12.448 6.898 13.117 1.00 91.19 276 ASN A N 1
ATOM 2319 C CA . ASN A 1 276 ? 12.785 5.549 12.656 1.00 91.19 276 ASN A CA 1
ATOM 2320 C C . ASN A 1 276 ? 11.777 4.999 11.645 1.00 91.19 276 ASN A C 1
ATOM 2322 O O . ASN A 1 276 ? 12.154 4.200 10.795 1.00 91.19 276 ASN A O 1
ATOM 2326 N N . SER A 1 277 ? 10.504 5.388 11.748 1.00 89.38 277 SER A N 1
ATOM 2327 C CA . SER A 1 277 ? 9.438 4.878 10.875 1.00 89.38 277 SER A CA 1
ATOM 2328 C C . SER A 1 277 ? 9.042 5.860 9.778 1.00 89.38 277 SER A C 1
ATOM 2330 O O . SER A 1 277 ? 8.534 5.429 8.748 1.00 89.38 277 SER A O 1
ATOM 2332 N N . TRP A 1 278 ? 9.274 7.160 9.982 1.00 93.69 278 TRP A N 1
ATOM 2333 C CA . TRP A 1 278 ? 8.838 8.202 9.047 1.00 93.69 278 TRP A CA 1
ATOM 2334 C C . TRP A 1 278 ? 9.972 9.076 8.506 1.00 93.69 278 TRP A C 1
ATOM 2336 O O . TRP A 1 278 ? 9.734 9.857 7.588 1.00 93.69 278 TRP A O 1
ATOM 2346 N N . GLY A 1 279 ? 11.193 8.944 9.037 1.00 95.94 279 GLY A N 1
ATOM 2347 C CA . GLY A 1 279 ? 12.328 9.777 8.640 1.00 95.94 279 GLY A CA 1
ATOM 2348 C C . GLY A 1 279 ? 12.195 11.243 9.060 1.00 95.94 279 GLY A C 1
ATOM 2349 O O . GLY A 1 279 ? 12.861 12.086 8.477 1.00 95.94 279 GLY A O 1
ATOM 2350 N N . ILE A 1 280 ? 11.342 11.550 10.043 1.00 97.31 280 ILE A N 1
ATOM 2351 C CA . ILE A 1 280 ? 11.044 12.913 10.495 1.00 97.31 280 ILE A CA 1
ATOM 2352 C C . ILE A 1 280 ? 11.846 13.226 11.759 1.00 97.31 280 ILE A C 1
ATOM 2354 O O . ILE A 1 280 ? 11.704 12.573 12.795 1.00 97.31 280 ILE A O 1
ATOM 2358 N N . THR A 1 281 ? 12.659 14.272 11.694 1.00 96.56 281 THR A N 1
ATOM 2359 C CA . THR A 1 281 ? 13.505 14.762 12.791 1.00 96.56 281 THR A CA 1
ATOM 2360 C C . THR A 1 281 ? 13.253 16.224 13.145 1.00 96.56 281 THR A C 1
ATOM 2362 O O . THR A 1 281 ? 13.783 16.716 14.148 1.00 96.56 281 THR A O 1
ATOM 2365 N N . ASN A 1 282 ? 12.447 16.919 12.340 1.00 96.56 282 ASN A N 1
ATOM 2366 C CA . ASN A 1 282 ? 12.112 18.325 12.508 1.00 96.56 282 ASN A CA 1
ATOM 2367 C C . ASN A 1 282 ? 10.763 18.676 11.847 1.00 96.56 282 ASN A C 1
ATOM 2369 O O . ASN A 1 282 ? 10.139 17.862 11.169 1.00 96.56 282 ASN A O 1
ATOM 2373 N N . LYS A 1 283 ? 10.320 19.920 12.056 1.00 97.44 283 LYS A N 1
ATOM 2374 C CA . LYS A 1 283 ? 9.058 20.461 11.532 1.00 97.44 283 LYS A CA 1
ATOM 2375 C C . LYS A 1 283 ? 8.984 20.500 10.004 1.00 97.44 283 LYS A C 1
ATOM 2377 O O . LYS A 1 283 ? 7.912 20.279 9.458 1.00 97.44 283 LYS A O 1
ATOM 2382 N N . GLN A 1 284 ? 10.081 20.811 9.316 1.00 97.88 284 GLN A N 1
ATOM 2383 C CA . GLN A 1 284 ? 10.065 20.901 7.856 1.00 97.88 284 GLN A CA 1
ATOM 2384 C C . GLN A 1 284 ? 9.790 19.520 7.247 1.00 97.88 284 GLN A C 1
ATOM 2386 O O . GLN A 1 284 ? 8.843 19.374 6.483 1.00 97.88 284 GLN A O 1
ATOM 2391 N N . GLU A 1 285 ? 10.537 18.504 7.683 1.00 98.06 285 GLU A N 1
ATOM 2392 C CA . GLU A 1 285 ? 10.350 17.111 7.252 1.00 98.06 285 GLU A CA 1
ATOM 2393 C C . GLU A 1 285 ? 8.947 16.581 7.592 1.00 98.06 285 GLU A C 1
ATOM 2395 O O . GLU A 1 285 ? 8.367 15.815 6.824 1.00 98.06 285 GLU A O 1
ATOM 2400 N N . LEU A 1 286 ? 8.369 17.005 8.724 1.00 97.69 286 LEU A N 1
ATOM 2401 C CA . LEU A 1 286 ? 6.976 16.705 9.063 1.00 97.69 286 LEU A CA 1
ATOM 2402 C C . LEU A 1 286 ? 6.017 17.258 8.004 1.00 97.69 286 LEU A C 1
ATOM 2404 O O . LEU A 1 286 ? 5.166 16.519 7.518 1.00 97.69 286 LEU A O 1
ATOM 2408 N N . LEU A 1 287 ? 6.129 18.545 7.670 1.00 97.19 287 LEU A N 1
ATOM 2409 C CA . LEU A 1 287 ? 5.219 19.197 6.727 1.00 97.19 287 LEU A CA 1
ATOM 2410 C C . LEU A 1 287 ? 5.363 18.621 5.313 1.00 97.19 287 LEU A C 1
ATOM 2412 O O . LEU A 1 287 ? 4.345 18.367 4.676 1.00 97.19 287 LEU A O 1
ATOM 2416 N N . GLU A 1 288 ? 6.590 18.328 4.876 1.00 96.62 288 GLU A N 1
ATOM 2417 C CA . GLU A 1 288 ? 6.860 17.620 3.617 1.00 96.62 288 GLU A CA 1
ATOM 2418 C C . GLU A 1 288 ? 6.189 16.235 3.614 1.00 96.62 288 GLU A C 1
ATOM 2420 O O . GLU A 1 288 ? 5.497 15.872 2.664 1.00 96.62 288 GLU A O 1
ATOM 2425 N N . LYS A 1 289 ? 6.293 15.473 4.715 1.00 96.88 289 LYS A N 1
ATOM 2426 C CA . LYS A 1 289 ? 5.653 14.152 4.807 1.00 96.88 289 LYS A CA 1
ATOM 2427 C C . LYS A 1 289 ? 4.124 14.222 4.799 1.00 96.88 289 LYS A C 1
ATOM 2429 O O . LYS A 1 289 ? 3.477 13.333 4.246 1.00 96.88 289 LYS A O 1
ATOM 2434 N N . ILE A 1 290 ? 3.541 15.245 5.421 1.00 96.50 290 ILE A N 1
ATOM 2435 C CA . ILE A 1 290 ? 2.092 15.485 5.380 1.00 96.50 290 ILE A CA 1
ATOM 2436 C C . ILE A 1 290 ? 1.655 15.847 3.959 1.00 96.50 290 ILE A C 1
ATOM 2438 O O . ILE A 1 290 ? 0.643 15.330 3.490 1.00 96.50 290 ILE A O 1
ATOM 2442 N N . GLU A 1 291 ? 2.419 16.685 3.259 1.00 95.25 291 GLU A N 1
ATOM 2443 C CA . GLU A 1 291 ? 2.148 17.037 1.865 1.00 95.25 291 GLU A CA 1
ATOM 2444 C C . GLU A 1 291 ? 2.205 15.806 0.948 1.00 95.25 291 GLU A C 1
ATOM 2446 O O . GLU A 1 291 ? 1.303 15.623 0.129 1.00 95.25 291 GLU A O 1
ATOM 2451 N N . ASP A 1 292 ? 3.171 14.900 1.135 1.00 93.62 292 ASP A N 1
ATOM 2452 C CA . ASP A 1 292 ? 3.238 13.623 0.404 1.00 93.62 292 ASP A CA 1
ATOM 2453 C C . ASP A 1 292 ? 1.969 12.771 0.603 1.00 93.62 292 ASP A C 1
ATOM 2455 O O . ASP A 1 292 ? 1.426 12.197 -0.349 1.00 93.62 292 ASP A O 1
ATOM 2459 N N . LEU A 1 293 ? 1.496 12.671 1.854 1.00 93.56 293 LEU A N 1
ATOM 2460 C CA . LEU A 1 293 ? 0.295 11.907 2.207 1.00 93.56 293 LEU A CA 1
ATOM 2461 C C . LEU A 1 293 ? -0.979 12.537 1.631 1.00 93.56 293 LEU A C 1
ATOM 2463 O O . LEU A 1 293 ? -1.874 11.809 1.205 1.00 93.56 293 LEU A O 1
ATOM 2467 N N . GLU A 1 294 ? -1.069 13.866 1.627 1.00 88.75 294 GLU A N 1
ATOM 2468 C CA . GLU A 1 294 ? -2.254 14.612 1.186 1.00 88.75 294 GLU A CA 1
ATOM 2469 C C . GLU A 1 294 ? -2.322 14.806 -0.338 1.00 88.75 294 GLU A C 1
ATOM 2471 O O . GLU A 1 294 ? -3.421 14.885 -0.893 1.00 88.75 294 GLU A O 1
ATOM 2476 N N . SER A 1 295 ? -1.177 14.877 -1.023 1.00 89.75 295 SER A N 1
ATOM 2477 C CA . SER A 1 295 ? -1.099 15.084 -2.478 1.00 89.75 295 SER A CA 1
ATOM 2478 C C . SER A 1 295 ? -1.310 13.795 -3.270 1.00 89.75 295 SER A C 1
ATOM 2480 O O . SER A 1 295 ? -2.064 13.783 -4.247 1.00 89.75 295 SER A O 1
ATOM 2482 N N . TYR A 1 296 ? -0.676 12.703 -2.840 1.00 89.69 296 TYR A N 1
ATOM 2483 C CA . TYR A 1 296 ? -0.816 11.394 -3.465 1.00 89.69 296 TYR A CA 1
ATOM 2484 C C . TYR A 1 296 ? -1.138 10.332 -2.421 1.00 89.69 296 TYR A C 1
ATOM 2486 O O . TYR A 1 296 ? -2.250 9.809 -2.418 1.00 89.69 296 TYR A O 1
ATOM 2494 N N . GLY A 1 297 ? -0.211 10.019 -1.514 1.00 92.56 297 GLY A N 1
ATOM 2495 C CA . GLY A 1 297 ? -0.421 8.974 -0.515 1.00 92.56 297 GLY A CA 1
ATOM 2496 C C . GLY A 1 297 ? -0.869 7.627 -1.111 1.00 92.56 297 GLY A C 1
ATOM 2497 O O . GLY A 1 297 ? -0.632 7.300 -2.278 1.00 92.56 297 GLY A O 1
ATOM 2498 N N . HIS A 1 298 ? -1.533 6.809 -0.296 1.00 95.56 298 HIS A N 1
ATOM 2499 C CA . HIS A 1 298 ? -2.096 5.533 -0.757 1.00 95.56 298 HIS A CA 1
ATOM 2500 C C . HIS A 1 298 ? -3.483 5.712 -1.376 1.00 95.56 298 HIS A C 1
ATOM 2502 O O . HIS A 1 298 ? -3.877 4.919 -2.232 1.00 95.56 298 HIS A O 1
ATOM 2508 N N . ALA A 1 299 ? -4.212 6.760 -0.993 1.00 96.38 299 ALA A N 1
ATOM 2509 C CA . ALA A 1 299 ? -5.472 7.144 -1.607 1.00 96.38 299 ALA A CA 1
ATOM 2510 C C . ALA A 1 299 ? -5.285 7.518 -3.084 1.00 96.38 299 ALA A C 1
ATOM 2512 O O . ALA A 1 299 ? -6.074 7.088 -3.925 1.00 96.38 299 ALA A O 1
ATOM 2513 N N . GLY A 1 300 ? -4.227 8.256 -3.419 1.00 97.25 300 GLY A N 1
ATOM 2514 C CA . GLY A 1 300 ? -3.827 8.583 -4.787 1.00 97.25 300 GLY A CA 1
ATOM 2515 C C . GLY A 1 300 ? -3.397 7.349 -5.571 1.00 97.25 300 GLY A C 1
ATOM 2516 O O . GLY A 1 300 ? -3.906 7.131 -6.668 1.00 97.25 300 GLY A O 1
ATOM 2517 N N . ALA A 1 301 ? -2.573 6.478 -4.977 1.00 97.06 301 ALA A N 1
ATOM 2518 C CA . ALA A 1 301 ? -2.205 5.201 -5.593 1.00 97.06 301 ALA A CA 1
ATOM 2519 C C . ALA A 1 301 ? -3.430 4.319 -5.893 1.00 97.06 301 ALA A C 1
ATOM 2521 O O . ALA A 1 301 ? -3.549 3.768 -6.986 1.00 97.06 301 ALA A O 1
ATOM 2522 N N . TYR A 1 302 ? -4.385 4.225 -4.965 1.00 98.44 302 TYR A N 1
ATOM 2523 C CA . TYR A 1 302 ? -5.650 3.528 -5.197 1.00 98.44 302 TYR A CA 1
ATOM 2524 C C . TYR A 1 302 ? -6.460 4.168 -6.330 1.00 98.44 302 TYR A C 1
ATOM 2526 O O . TYR A 1 302 ? -6.947 3.453 -7.204 1.00 98.44 302 TYR A O 1
ATOM 2534 N N . LYS A 1 303 ? -6.572 5.503 -6.363 1.00 98.06 303 LYS A N 1
ATOM 2535 C CA . LYS A 1 303 ? -7.276 6.225 -7.437 1.00 98.06 303 LYS A CA 1
ATOM 2536 C C . LYS A 1 303 ? -6.624 6.003 -8.804 1.00 98.06 303 LYS A C 1
ATOM 2538 O O . LYS A 1 303 ? -7.350 5.835 -9.780 1.00 98.06 303 LYS A O 1
ATOM 2543 N N . ALA A 1 304 ? -5.293 5.959 -8.877 1.00 97.31 304 ALA A N 1
ATOM 2544 C CA . ALA A 1 304 ? -4.564 5.681 -10.113 1.00 97.31 304 ALA A CA 1
ATOM 2545 C C . ALA A 1 304 ? -4.880 4.272 -10.650 1.00 97.31 304 ALA A C 1
ATOM 2547 O O . ALA A 1 304 ? -5.248 4.118 -11.814 1.00 97.31 304 ALA A O 1
ATOM 2548 N N . ILE A 1 305 ? -4.849 3.255 -9.784 1.00 98.38 305 ILE A N 1
ATOM 2549 C CA . ILE A 1 305 ? -5.203 1.878 -10.164 1.00 98.38 305 ILE A CA 1
ATOM 2550 C C . ILE A 1 305 ? -6.699 1.747 -10.497 1.00 98.38 305 ILE A C 1
ATOM 2552 O O . ILE A 1 305 ? -7.064 1.058 -11.448 1.00 98.38 305 ILE A O 1
ATOM 2556 N N . LEU A 1 306 ? -7.579 2.446 -9.775 1.00 98.44 306 LEU A N 1
ATOM 2557 C CA . LEU A 1 306 ? -9.012 2.497 -10.081 1.00 98.44 306 LEU A CA 1
ATOM 2558 C C . LEU A 1 306 ? -9.292 3.147 -11.441 1.00 98.44 306 LEU A C 1
ATOM 2560 O O . LEU A 1 306 ? -10.189 2.702 -12.156 1.00 98.44 306 LEU A O 1
ATOM 2564 N N . ALA A 1 307 ? -8.529 4.170 -11.829 1.00 98.19 307 ALA A N 1
ATOM 2565 C CA . ALA A 1 307 ? -8.639 4.762 -13.157 1.00 98.19 307 ALA A CA 1
ATOM 2566 C C . ALA A 1 307 ? -8.280 3.743 -14.250 1.00 98.19 307 ALA A C 1
ATOM 2568 O O . ALA A 1 307 ? -9.030 3.609 -15.216 1.00 98.19 307 ALA A O 1
ATOM 2569 N N . ILE A 1 308 ? -7.205 2.971 -14.061 1.00 97.75 308 ILE A N 1
ATOM 2570 C CA . ILE A 1 308 ? -6.808 1.885 -14.972 1.00 97.75 308 ILE A CA 1
ATOM 2571 C C . ILE A 1 308 ? -7.907 0.815 -15.075 1.00 97.75 308 ILE A C 1
ATOM 2573 O O . ILE A 1 308 ? -8.311 0.443 -16.176 1.00 97.75 308 ILE A O 1
ATOM 2577 N N . GLU A 1 309 ? -8.442 0.362 -13.940 1.00 97.94 309 GLU A N 1
ATOM 2578 C CA . GLU A 1 309 ? -9.560 -0.589 -13.881 1.00 97.94 309 GLU A CA 1
ATOM 2579 C C . GLU A 1 309 ? -10.782 -0.090 -14.671 1.00 97.94 309 GLU A C 1
ATOM 2581 O O . GLU A 1 309 ? -11.396 -0.839 -15.433 1.00 97.94 309 GLU A O 1
ATOM 2586 N N . ASN A 1 310 ? -11.128 1.190 -14.518 1.00 97.62 310 ASN A N 1
ATOM 2587 C CA . ASN A 1 310 ? -12.292 1.793 -15.168 1.00 97.62 310 ASN A CA 1
ATOM 2588 C C . ASN A 1 310 ? -12.108 2.006 -16.678 1.00 97.62 310 ASN A C 1
ATOM 2590 O O . ASN A 1 310 ? -13.102 2.040 -17.404 1.00 97.62 310 ASN A O 1
ATOM 2594 N N . LEU A 1 311 ? -10.868 2.133 -17.164 1.00 97.44 311 LEU A N 1
ATOM 2595 C CA . LEU A 1 311 ? -10.569 2.200 -18.599 1.00 97.44 311 LEU A CA 1
ATOM 2596 C C . LEU A 1 311 ? -10.790 0.854 -19.303 1.00 97.44 311 LEU A C 1
ATOM 2598 O O . LEU A 1 311 ? -11.081 0.829 -20.501 1.00 97.44 311 LEU A O 1
ATOM 2602 N N . HIS A 1 312 ? -10.702 -0.259 -18.566 1.00 96.94 312 HIS A N 1
ATOM 2603 C CA . HIS A 1 312 ? -10.777 -1.613 -19.121 1.00 96.94 312 HIS A CA 1
ATOM 2604 C C . HIS A 1 312 ? -11.820 -2.494 -18.411 1.00 96.94 312 HIS A C 1
ATOM 2606 O O . HIS A 1 312 ? -11.494 -3.589 -17.947 1.00 96.94 312 HIS A O 1
ATOM 2612 N N . PRO A 1 313 ? -13.105 -2.093 -18.379 1.00 94.00 313 PRO A N 1
ATOM 2613 C CA . PRO A 1 313 ? -14.133 -2.759 -17.573 1.00 94.00 313 PRO A CA 1
ATOM 2614 C C . PRO A 1 313 ? -14.430 -4.207 -17.998 1.00 94.00 313 PRO A C 1
ATOM 2616 O O . PRO A 1 313 ? -15.006 -4.968 -17.227 1.00 94.00 313 PRO A O 1
ATOM 2619 N N . ASN A 1 314 ? -14.052 -4.589 -19.223 1.00 96.56 314 ASN A N 1
ATOM 2620 C CA . ASN A 1 314 ? -14.319 -5.909 -19.800 1.00 96.56 314 ASN A CA 1
ATOM 2621 C C . ASN A 1 314 ? -13.080 -6.816 -19.864 1.00 96.56 314 ASN A C 1
ATOM 2623 O O . ASN A 1 314 ? -13.186 -7.929 -20.373 1.00 96.56 314 ASN A O 1
ATOM 2627 N N . LEU A 1 315 ? -11.915 -6.347 -19.405 1.00 97.81 315 LEU A N 1
ATOM 2628 C CA . LEU A 1 315 ? -10.679 -7.130 -19.414 1.00 97.81 315 LEU A CA 1
ATOM 2629 C C . LEU A 1 315 ? -10.437 -7.774 -18.049 1.00 97.81 315 LEU A C 1
ATOM 2631 O O . LEU A 1 315 ? -10.731 -7.196 -16.999 1.00 97.81 315 LEU A O 1
ATOM 2635 N N . SER A 1 316 ? -9.861 -8.970 -18.045 1.00 97.50 316 SER A N 1
ATOM 2636 C CA . SER A 1 316 ? -9.298 -9.589 -16.844 1.00 97.50 316 SER A CA 1
ATOM 2637 C C . SER A 1 316 ? -8.106 -8.783 -16.311 1.00 97.50 316 SER A C 1
ATOM 2639 O O . SER A 1 316 ? -7.488 -8.007 -17.037 1.00 97.50 316 SER A O 1
ATOM 2641 N N . VAL A 1 317 ? -7.748 -8.984 -15.038 1.00 97.81 317 VAL A N 1
ATOM 2642 C CA . VAL A 1 317 ? -6.580 -8.320 -14.428 1.00 97.81 317 VAL A CA 1
ATOM 2643 C C . VAL A 1 317 ? -5.298 -8.637 -15.203 1.00 97.81 317 VAL A C 1
ATOM 2645 O O . VAL A 1 317 ? -4.471 -7.756 -15.395 1.00 97.81 317 VAL A O 1
ATOM 2648 N N . ILE A 1 318 ? -5.166 -9.865 -15.711 1.00 97.56 318 ILE A N 1
ATOM 2649 C CA . ILE A 1 3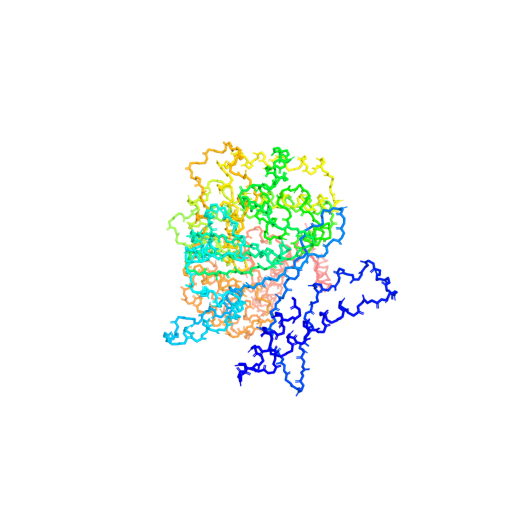18 ? -3.997 -10.318 -16.478 1.00 97.56 318 ILE A CA 1
ATOM 2650 C C . ILE A 1 318 ? -3.909 -9.612 -17.836 1.00 97.56 318 ILE A C 1
ATOM 2652 O O . ILE A 1 318 ? -2.832 -9.183 -18.240 1.00 97.56 318 ILE A O 1
ATOM 2656 N N . GLU A 1 319 ? -5.038 -9.441 -18.525 1.00 98.00 319 GLU A N 1
ATOM 2657 C CA . GLU A 1 319 ? -5.083 -8.702 -19.793 1.00 98.00 319 GLU A CA 1
ATOM 2658 C C . GLU A 1 319 ? -4.761 -7.218 -19.593 1.00 98.00 319 GLU A C 1
ATOM 2660 O O . GLU A 1 319 ? -4.057 -6.633 -20.414 1.00 98.00 319 GLU A O 1
ATOM 2665 N N . ILE A 1 320 ? -5.223 -6.610 -18.493 1.00 98.44 320 ILE A N 1
ATOM 2666 C CA . ILE A 1 320 ? -4.841 -5.235 -18.139 1.00 98.44 320 ILE A CA 1
ATOM 2667 C C . ILE A 1 320 ? -3.350 -5.168 -17.807 1.00 98.44 320 ILE A C 1
ATOM 2669 O O . ILE A 1 320 ? -2.668 -4.285 -18.312 1.00 98.44 320 ILE A O 1
ATOM 2673 N N . ALA A 1 321 ? -2.830 -6.108 -17.013 1.00 98.12 321 ALA A N 1
ATOM 2674 C CA . ALA A 1 321 ? -1.419 -6.165 -16.644 1.00 98.12 321 ALA A CA 1
ATOM 2675 C C . ALA A 1 321 ? -0.497 -6.202 -17.869 1.00 98.12 321 ALA A C 1
ATOM 2677 O O . ALA A 1 321 ? 0.507 -5.492 -17.901 1.00 98.12 321 ALA A O 1
ATOM 2678 N N . GLN A 1 322 ? -0.869 -6.981 -18.888 1.00 97.81 322 GLN A N 1
ATOM 2679 C CA . GLN A 1 322 ? -0.192 -6.978 -20.181 1.00 97.81 322 GLN A CA 1
ATOM 2680 C C . GLN A 1 322 ? -0.349 -5.632 -20.888 1.00 97.81 322 GLN A C 1
ATOM 2682 O O . GLN A 1 322 ? 0.634 -4.971 -21.206 1.00 97.81 322 GLN A O 1
ATOM 2687 N N . LYS A 1 323 ? -1.591 -5.215 -21.138 1.00 97.75 323 LYS A N 1
ATOM 2688 C CA . LYS A 1 323 ? -1.904 -4.056 -21.979 1.00 97.75 323 LYS A CA 1
ATOM 2689 C C . LYS A 1 323 ? -1.322 -2.748 -21.436 1.00 97.75 323 LYS A C 1
ATOM 2691 O O . LYS A 1 323 ? -0.803 -1.935 -22.204 1.00 97.75 323 LYS A O 1
ATOM 2696 N N . GLU A 1 324 ? -1.405 -2.563 -20.125 1.00 97.94 324 GLU A N 1
ATOM 2697 C CA . GLU A 1 324 ? -0.911 -1.389 -19.404 1.00 97.94 324 GLU A CA 1
ATOM 2698 C C . GLU A 1 324 ? 0.523 -1.555 -18.898 1.00 97.94 324 GLU A C 1
ATOM 2700 O O . GLU A 1 324 ? 1.043 -0.636 -18.276 1.00 97.94 324 GLU A O 1
ATOM 2705 N N . CYS A 1 325 ? 1.176 -2.689 -19.177 1.00 97.75 325 CYS A N 1
ATOM 2706 C CA . CYS A 1 325 ? 2.541 -2.985 -18.744 1.00 97.75 325 CYS A CA 1
ATOM 2707 C C . CYS A 1 325 ? 2.756 -2.766 -17.232 1.00 97.75 325 CYS A C 1
ATOM 2709 O O . CYS A 1 325 ? 3.701 -2.091 -16.816 1.00 97.75 325 CYS A O 1
ATOM 2711 N N . LEU A 1 326 ? 1.850 -3.297 -16.407 1.00 97.94 326 LEU A N 1
ATOM 2712 C CA . LEU A 1 326 ? 1.845 -3.062 -14.961 1.00 97.94 326 LEU A CA 1
ATOM 2713 C C . LEU A 1 326 ? 3.012 -3.766 -14.257 1.00 97.94 326 LEU A C 1
ATOM 2715 O O . LEU A 1 326 ? 3.314 -4.935 -14.528 1.00 97.94 326 LEU A O 1
ATOM 2719 N N . SER A 1 327 ? 3.619 -3.077 -13.292 1.00 95.19 327 SER A N 1
ATOM 2720 C CA . SER A 1 327 ? 4.575 -3.667 -12.351 1.00 95.19 327 SER A CA 1
ATOM 2721 C C . SER A 1 327 ? 3.899 -4.710 -11.442 1.00 95.19 327 SER A C 1
ATOM 2723 O O . SER A 1 327 ? 2.675 -4.683 -11.279 1.00 95.19 327 SER A O 1
ATOM 2725 N N . PRO A 1 328 ? 4.654 -5.619 -10.792 1.00 93.06 328 PRO A N 1
ATOM 2726 C CA . PRO A 1 328 ? 4.056 -6.659 -9.951 1.00 93.06 328 PRO A CA 1
ATOM 2727 C C . PRO A 1 328 ? 3.174 -6.089 -8.827 1.00 93.06 328 PRO A C 1
ATOM 2729 O O . PRO A 1 328 ? 2.059 -6.563 -8.615 1.00 93.06 328 PRO A O 1
ATOM 2732 N N . LEU A 1 329 ? 3.614 -5.010 -8.168 1.00 95.00 329 LEU A N 1
ATOM 2733 C CA . LEU A 1 329 ? 2.837 -4.338 -7.121 1.00 95.00 329 LEU A CA 1
ATOM 2734 C C . LEU A 1 329 ? 1.524 -3.747 -7.649 1.00 95.00 329 LEU A C 1
ATOM 2736 O O . LEU A 1 329 ? 0.493 -3.827 -6.980 1.00 95.00 329 LEU A O 1
ATOM 2740 N N . GLU A 1 330 ? 1.539 -3.146 -8.839 1.00 97.75 330 GLU A N 1
ATOM 2741 C CA . GLU A 1 330 ? 0.329 -2.605 -9.464 1.00 97.75 330 GLU A CA 1
ATOM 2742 C C . GLU A 1 330 ? -0.661 -3.715 -9.821 1.00 97.75 330 GLU A C 1
ATOM 2744 O O . GLU A 1 330 ? -1.861 -3.521 -9.646 1.00 97.75 330 GLU A O 1
ATOM 2749 N N . ILE A 1 331 ? -0.181 -4.894 -10.235 1.00 98.06 331 ILE A N 1
ATOM 2750 C CA . ILE A 1 331 ? -1.032 -6.068 -10.485 1.00 98.06 331 ILE A CA 1
ATOM 2751 C C . ILE A 1 331 ? -1.709 -6.526 -9.188 1.00 98.06 331 ILE A C 1
ATOM 2753 O O . ILE A 1 331 ? -2.931 -6.692 -9.160 1.00 98.06 331 ILE A O 1
ATOM 2757 N N . VAL A 1 332 ? -0.948 -6.679 -8.098 1.00 97.12 332 VAL A N 1
ATOM 2758 C CA . VAL A 1 332 ? -1.493 -7.054 -6.778 1.00 97.12 332 VAL A CA 1
ATOM 2759 C C . VAL A 1 332 ? -2.529 -6.025 -6.304 1.00 97.12 332 VAL A C 1
ATOM 2761 O O . VAL A 1 332 ? -3.620 -6.385 -5.850 1.00 97.12 332 VAL A O 1
ATOM 2764 N N . ARG A 1 333 ? -2.235 -4.731 -6.470 1.00 98.06 333 ARG A N 1
ATOM 2765 C CA . ARG A 1 333 ? -3.162 -3.634 -6.147 1.00 98.06 333 ARG A CA 1
ATOM 2766 C C . ARG A 1 333 ? -4.391 -3.611 -7.055 1.00 98.06 333 ARG A C 1
ATOM 2768 O O . ARG A 1 333 ? -5.471 -3.269 -6.579 1.00 98.06 333 ARG A O 1
ATOM 2775 N N . LEU A 1 334 ? -4.272 -3.998 -8.323 1.00 98.56 334 LEU A N 1
ATOM 2776 C CA . LEU A 1 334 ? -5.398 -4.068 -9.254 1.00 98.56 334 LEU A CA 1
ATOM 2777 C C . LEU A 1 334 ? -6.386 -5.173 -8.867 1.00 98.56 334 LEU A C 1
ATOM 2779 O O . LEU A 1 334 ? -7.594 -4.941 -8.924 1.00 98.56 334 LEU A O 1
ATOM 2783 N N . PHE A 1 335 ? -5.905 -6.326 -8.387 1.00 98.19 335 PHE A N 1
ATOM 2784 C CA . PHE A 1 335 ? -6.781 -7.342 -7.791 1.00 98.19 335 PHE A CA 1
ATOM 2785 C C . PHE A 1 335 ? -7.563 -6.786 -6.594 1.00 98.19 335 PHE A C 1
ATOM 2787 O O . PHE A 1 335 ? -8.787 -6.918 -6.553 1.00 98.19 335 PHE A O 1
ATOM 2794 N N . PHE A 1 336 ? -6.884 -6.089 -5.675 1.00 98.38 336 PHE A N 1
ATOM 2795 C CA . PHE A 1 336 ? -7.545 -5.440 -4.540 1.00 98.38 336 PHE A CA 1
ATOM 2796 C C . PHE A 1 336 ? -8.614 -4.445 -4.993 1.00 98.38 336 PHE A C 1
ATOM 2798 O O . PHE A 1 336 ? -9.752 -4.503 -4.533 1.00 98.38 336 PHE A O 1
ATOM 2805 N N . VAL A 1 337 ? -8.266 -3.536 -5.908 1.00 98.44 337 VAL A N 1
ATOM 2806 C CA . VAL A 1 337 ? -9.188 -2.507 -6.404 1.00 98.44 337 VAL A CA 1
ATOM 2807 C C . VAL A 1 337 ? -10.411 -3.148 -7.044 1.00 98.44 337 VAL A C 1
ATOM 2809 O O . VAL A 1 337 ? -11.535 -2.754 -6.740 1.00 98.44 337 VAL A O 1
ATOM 2812 N N . ARG A 1 338 ? -10.219 -4.164 -7.887 1.00 97.56 338 ARG A N 1
ATOM 2813 C CA . ARG A 1 338 ? -11.322 -4.855 -8.556 1.00 97.56 338 ARG A CA 1
ATOM 2814 C C . ARG A 1 338 ? -12.307 -5.481 -7.572 1.00 97.56 338 ARG A C 1
ATOM 2816 O O . ARG A 1 338 ? -13.511 -5.413 -7.814 1.00 97.56 338 ARG A O 1
ATOM 2823 N N . ASP A 1 339 ? -11.804 -6.045 -6.480 1.00 96.94 339 ASP A N 1
ATOM 2824 C CA . ASP A 1 339 ? -12.622 -6.751 -5.492 1.00 96.94 339 ASP A CA 1
ATOM 2825 C C . ASP A 1 339 ? -13.237 -5.817 -4.438 1.00 96.94 339 ASP A C 1
ATOM 2827 O O . ASP A 1 339 ? -14.312 -6.104 -3.907 1.00 96.94 339 ASP A O 1
ATOM 2831 N N . MET A 1 340 ? -12.591 -4.683 -4.149 1.00 97.50 340 MET A N 1
ATOM 2832 C CA . MET A 1 340 ? -12.978 -3.795 -3.048 1.00 97.50 340 MET A CA 1
ATOM 2833 C C . MET A 1 340 ? -13.656 -2.493 -3.493 1.00 97.50 340 MET A C 1
ATOM 2835 O O . MET A 1 340 ? -14.326 -1.865 -2.669 1.00 97.50 340 MET A O 1
ATOM 2839 N N . LYS A 1 341 ? -13.551 -2.084 -4.769 1.00 96.56 341 LYS A N 1
ATOM 2840 C CA . LYS A 1 341 ? -14.053 -0.776 -5.246 1.00 96.56 341 LYS A CA 1
ATOM 2841 C C . LYS A 1 341 ? -15.525 -0.518 -4.947 1.00 96.56 341 LYS A C 1
ATOM 2843 O O . LYS A 1 341 ? -15.891 0.603 -4.608 1.00 96.56 341 LYS A O 1
ATOM 2848 N N . ASP A 1 342 ? -16.366 -1.548 -5.021 1.00 95.06 342 ASP A N 1
ATOM 2849 C CA . ASP A 1 342 ? -17.805 -1.402 -4.791 1.00 95.06 342 ASP A CA 1
ATOM 2850 C C . ASP A 1 342 ? -18.165 -1.166 -3.322 1.00 95.06 342 ASP A C 1
ATOM 2852 O O . ASP A 1 342 ? -19.209 -0.555 -3.062 1.00 95.06 342 ASP A O 1
ATOM 2856 N N . LYS A 1 343 ? -17.326 -1.657 -2.398 1.00 95.38 343 LYS A N 1
ATOM 2857 C CA . LYS A 1 343 ? -17.445 -1.440 -0.950 1.00 95.38 343 LYS A CA 1
ATOM 2858 C C . LYS A 1 343 ? -16.849 -0.092 -0.548 1.00 95.38 343 LYS A C 1
ATOM 2860 O O . LYS A 1 343 ? -17.509 0.664 0.148 1.00 95.38 343 LYS A O 1
ATOM 2865 N N . ILE A 1 344 ? -15.639 0.202 -1.034 1.00 96.19 344 ILE A N 1
ATOM 2866 C CA . ILE A 1 344 ? -14.886 1.433 -0.739 1.00 96.19 344 ILE A CA 1
ATOM 2867 C C . ILE A 1 344 ? -15.575 2.678 -1.322 1.00 96.19 344 ILE A C 1
ATOM 2869 O O . ILE A 1 344 ? -15.511 3.759 -0.748 1.00 96.19 344 ILE A O 1
ATOM 2873 N N . GLY A 1 345 ? -16.219 2.554 -2.483 1.00 94.31 345 GLY A N 1
ATOM 2874 C CA . GLY A 1 345 ? -16.964 3.656 -3.084 1.00 94.31 345 GLY A CA 1
ATOM 2875 C C . GLY A 1 345 ? -16.109 4.885 -3.418 1.00 94.31 345 GLY A C 1
ATOM 2876 O O . GLY A 1 345 ? -14.915 4.797 -3.709 1.00 94.31 345 GLY A O 1
ATOM 2877 N N . GLU A 1 346 ? -16.759 6.049 -3.425 1.00 92.06 346 GLU A N 1
ATOM 2878 C CA . GLU A 1 346 ? -16.174 7.323 -3.871 1.00 92.06 346 GLU A CA 1
ATOM 2879 C C . GLU A 1 346 ? -15.204 7.927 -2.846 1.00 92.06 346 GLU A C 1
ATOM 2881 O O . GLU A 1 346 ? -14.321 8.706 -3.212 1.00 92.06 346 GLU A O 1
ATOM 2886 N N . GLN A 1 347 ? -15.334 7.548 -1.574 1.00 91.75 347 GLN A N 1
ATOM 2887 C CA . GLN A 1 347 ? -14.456 7.974 -0.485 1.00 91.75 347 GLN A CA 1
ATOM 2888 C C . GLN A 1 347 ? -13.015 7.492 -0.698 1.00 91.75 347 GLN A C 1
ATOM 2890 O O . GLN A 1 347 ? -12.068 8.154 -0.262 1.00 91.75 347 GLN A O 1
ATOM 2895 N N . GLY A 1 348 ? -12.833 6.363 -1.392 1.00 94.94 348 GLY A N 1
ATOM 2896 C CA . GLY A 1 348 ? -11.512 5.790 -1.624 1.00 94.94 348 GLY A CA 1
ATOM 2897 C C . GLY A 1 348 ? -10.816 5.440 -0.307 1.00 94.94 348 GLY A C 1
ATOM 2898 O O . GLY A 1 348 ? -11.444 5.060 0.673 1.00 94.94 348 GLY A O 1
ATOM 2899 N N . LEU A 1 349 ? -9.495 5.599 -0.266 1.00 96.88 349 LEU A N 1
ATOM 2900 C CA . LEU A 1 349 ? -8.691 5.292 0.924 1.00 96.88 349 LEU A CA 1
ATOM 2901 C C . LEU A 1 349 ? -8.273 6.549 1.703 1.00 96.88 349 LEU A C 1
ATOM 2903 O O . LEU A 1 349 ? -7.290 6.523 2.438 1.00 96.88 349 LEU A O 1
ATOM 2907 N N . GLU A 1 350 ? -9.003 7.660 1.562 1.00 95.94 350 GLU A N 1
ATOM 2908 C CA . GLU A 1 350 ? -8.650 8.945 2.195 1.00 95.94 350 GLU A CA 1
ATOM 2909 C C . GLU A 1 350 ? -8.562 8.846 3.724 1.00 95.94 350 GLU A C 1
ATOM 2911 O O . GLU A 1 350 ? -7.743 9.529 4.333 1.00 95.94 350 GLU A O 1
ATOM 2916 N N . ALA A 1 351 ? -9.380 7.993 4.355 1.00 97.69 351 ALA A N 1
ATOM 2917 C CA . ALA A 1 351 ? -9.336 7.780 5.803 1.00 97.69 351 ALA A CA 1
ATOM 2918 C C . ALA A 1 351 ? -7.945 7.332 6.274 1.00 97.69 351 ALA A C 1
ATOM 2920 O O . ALA A 1 351 ? -7.470 7.802 7.305 1.00 97.69 351 ALA A O 1
ATOM 2921 N N . TRP A 1 352 ? -7.281 6.462 5.509 1.00 97.62 352 TRP A N 1
ATOM 2922 C CA . TRP A 1 352 ? -5.976 5.902 5.857 1.00 97.62 352 TRP A CA 1
ATOM 2923 C C . TRP A 1 352 ? -4.860 6.944 5.852 1.00 97.62 352 TRP A C 1
ATOM 2925 O O . TRP A 1 352 ? -4.074 7.009 6.798 1.00 97.62 352 TRP A O 1
ATOM 2935 N N . ASP A 1 353 ? -4.791 7.786 4.823 1.00 97.50 353 ASP A N 1
ATOM 2936 C CA . ASP A 1 353 ? -3.772 8.836 4.767 1.00 97.50 353 ASP A CA 1
ATOM 2937 C C . ASP A 1 353 ? -4.057 9.924 5.809 1.00 97.50 353 ASP A C 1
ATOM 2939 O O . ASP A 1 353 ? -3.173 10.277 6.585 1.00 97.50 353 ASP A O 1
ATOM 2943 N N . LYS A 1 354 ? -5.319 10.348 5.948 1.00 97.81 354 LYS A N 1
ATOM 2944 C CA . LYS A 1 354 ? -5.718 11.410 6.886 1.00 97.81 354 LYS A CA 1
ATOM 2945 C C . LYS A 1 354 ? -5.586 11.034 8.349 1.00 97.81 354 LYS A C 1
ATOM 2947 O O . LYS A 1 354 ? -5.091 11.836 9.136 1.00 97.81 354 LYS A O 1
ATOM 2952 N N . GLY A 1 355 ? -5.987 9.821 8.723 1.00 97.38 355 GLY A N 1
ATOM 2953 C CA . GLY A 1 355 ? -5.804 9.334 10.091 1.00 97.38 355 GLY A CA 1
ATOM 2954 C C . GLY A 1 355 ? -4.323 9.296 10.483 1.00 97.38 355 GLY A C 1
ATOM 2955 O O . GLY A 1 355 ? -3.971 9.616 11.618 1.00 97.38 355 GLY A O 1
ATOM 2956 N N . ARG A 1 356 ? -3.432 8.981 9.530 1.00 96.81 356 ARG A N 1
ATOM 2957 C CA . ARG A 1 356 ? -1.976 9.024 9.745 1.00 96.81 356 ARG A CA 1
ATOM 2958 C C . ARG A 1 356 ? -1.437 10.449 9.788 1.00 96.81 356 ARG A C 1
ATOM 2960 O O . ARG A 1 356 ? -0.604 10.716 10.646 1.00 96.81 356 ARG A O 1
ATOM 2967 N N . SER A 1 357 ? -1.946 11.362 8.961 1.00 97.75 357 SER A N 1
ATOM 2968 C CA . SER A 1 357 ? -1.612 12.789 9.047 1.00 97.75 357 SER A CA 1
ATOM 2969 C C . SER A 1 357 ? -1.934 13.364 10.430 1.00 97.75 357 SER A C 1
ATOM 2971 O O . SER A 1 357 ? -1.082 13.999 11.047 1.00 97.75 357 SER A O 1
ATOM 2973 N N . LEU A 1 358 ? -3.122 13.068 10.971 1.00 97.44 358 LEU A N 1
ATOM 2974 C CA . LEU A 1 358 ? -3.493 13.466 12.335 1.00 97.44 358 LEU A CA 1
ATOM 2975 C C . LEU A 1 358 ? -2.548 12.858 13.381 1.00 97.44 358 LEU A C 1
ATOM 2977 O O . LEU A 1 358 ? -2.106 13.553 14.291 1.00 97.44 358 LEU A O 1
ATOM 2981 N N . MET A 1 359 ? -2.179 11.581 13.236 1.00 95.75 359 MET A N 1
ATOM 2982 C CA . MET A 1 359 ? -1.236 10.939 14.156 1.00 95.75 359 MET A CA 1
ATOM 2983 C C . MET A 1 359 ? 0.172 11.551 14.096 1.00 95.75 359 MET A C 1
ATOM 2985 O O . MET A 1 359 ? 0.807 11.729 15.133 1.00 95.75 359 MET A O 1
ATOM 2989 N N . LEU A 1 360 ? 0.652 11.908 12.902 1.00 96.69 360 LEU A N 1
ATOM 2990 C CA . LEU A 1 360 ? 1.935 12.586 12.713 1.00 96.69 360 LEU A CA 1
ATOM 2991 C C . LEU A 1 360 ? 1.956 13.951 13.410 1.00 96.69 360 LEU A C 1
ATOM 2993 O O . LEU A 1 360 ? 2.940 14.264 14.077 1.00 96.69 360 LEU A O 1
ATOM 2997 N N . PHE A 1 361 ? 0.872 14.731 13.325 1.00 96.81 361 PHE A N 1
ATOM 2998 C CA . PHE A 1 361 ? 0.753 15.989 14.069 1.00 96.81 361 PHE A CA 1
ATOM 2999 C C . PHE A 1 361 ? 0.726 15.771 15.583 1.00 96.81 361 PHE A C 1
ATOM 3001 O O . PHE A 1 361 ? 1.429 16.476 16.305 1.00 96.81 361 PHE A O 1
ATOM 3008 N N . ARG A 1 362 ? -0.000 14.755 16.064 1.00 94.81 362 ARG A N 1
ATOM 3009 C CA . ARG A 1 362 ? 0.002 14.376 17.486 1.00 94.81 362 ARG A CA 1
ATOM 3010 C C . ARG A 1 362 ? 1.407 14.018 17.976 1.00 94.81 362 ARG A C 1
ATOM 3012 O O . ARG A 1 362 ? 1.857 14.560 18.978 1.00 94.81 362 ARG A O 1
ATOM 3019 N N . TRP A 1 363 ? 2.152 13.185 17.244 1.00 94.81 363 TRP A N 1
ATOM 3020 C CA . TRP A 1 363 ? 3.545 12.884 17.595 1.00 94.81 363 TRP A CA 1
ATOM 3021 C C . TRP A 1 363 ? 4.469 14.093 17.487 1.00 94.81 363 TRP A C 1
ATOM 3023 O O . TRP A 1 363 ? 5.408 14.205 18.270 1.00 94.81 363 TRP A O 1
ATOM 3033 N N . ALA A 1 364 ? 4.248 14.984 16.522 1.00 95.06 364 ALA A N 1
ATOM 3034 C CA . ALA A 1 364 ? 5.052 16.189 16.363 1.00 95.06 364 ALA A CA 1
ATOM 3035 C C . ALA A 1 364 ? 4.859 17.167 17.525 1.00 95.06 364 ALA A C 1
ATOM 3037 O O . ALA A 1 364 ? 5.844 17.753 17.985 1.00 95.06 364 ALA A O 1
ATOM 3038 N N . LEU A 1 365 ? 3.625 17.291 18.023 1.00 93.56 365 LEU A N 1
ATOM 3039 C CA . LEU A 1 365 ? 3.309 18.012 19.252 1.00 93.56 365 LEU A CA 1
ATOM 3040 C C . LEU A 1 365 ? 4.050 17.376 20.436 1.00 93.56 365 LEU A C 1
ATOM 3042 O O . LEU A 1 365 ? 4.854 18.046 21.085 1.00 93.56 365 LEU A O 1
ATOM 3046 N N . SER A 1 366 ? 3.908 16.057 20.620 1.00 91.50 366 SER A N 1
ATOM 3047 C CA . SER A 1 366 ? 4.649 15.292 21.636 1.00 91.50 366 SER A CA 1
ATOM 3048 C C . SER A 1 366 ? 6.160 15.349 21.469 1.00 91.50 366 SER A C 1
ATOM 3050 O O . SER A 1 366 ? 6.866 14.987 22.393 1.00 91.50 366 SER A O 1
ATOM 3052 N N . ALA A 1 367 ? 6.694 15.700 20.300 1.00 92.25 367 ALA A N 1
ATOM 3053 C CA . ALA A 1 367 ? 8.127 15.824 20.048 1.00 92.25 367 ALA A CA 1
ATOM 3054 C C . ALA A 1 367 ? 8.622 17.270 20.191 1.00 92.25 367 ALA A C 1
ATOM 3056 O O . ALA A 1 367 ? 9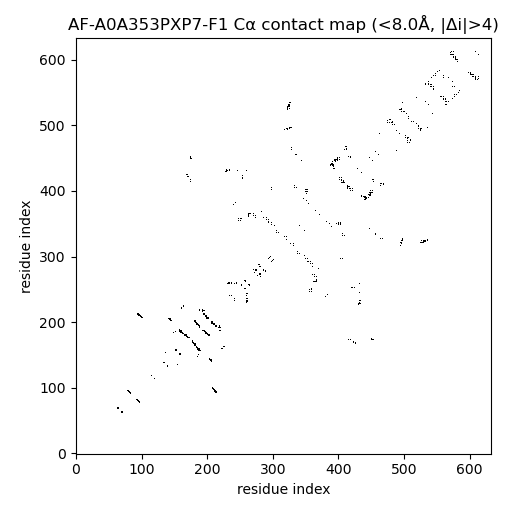.835 17.499 20.124 1.00 92.25 367 ALA A O 1
ATOM 3057 N N . GLY A 1 368 ? 7.725 18.241 20.384 1.00 92.88 368 GLY A N 1
ATOM 3058 C CA . GLY A 1 368 ? 8.039 19.669 20.407 1.00 92.88 368 GLY A CA 1
ATOM 3059 C C . GLY A 1 368 ? 8.514 2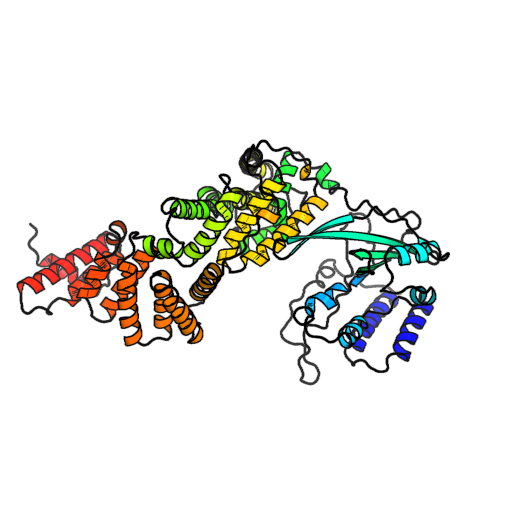0.213 19.056 1.00 92.88 368 GLY A C 1
ATOM 3060 O O . GLY A 1 368 ? 9.335 21.128 19.027 1.00 92.88 368 GLY A O 1
ATOM 3061 N N . TYR A 1 369 ? 8.083 19.614 17.940 1.00 95.31 369 TYR A N 1
ATOM 3062 C CA . TYR A 1 369 ? 8.354 20.137 16.590 1.00 95.31 369 TYR A CA 1
ATOM 3063 C C . TYR A 1 369 ? 7.380 21.245 16.193 1.00 95.31 369 TYR A C 1
ATOM 3065 O O . TYR A 1 369 ? 7.738 22.117 15.403 1.00 95.31 369 TYR A O 1
ATOM 3073 N N . ILE A 1 370 ? 6.177 21.205 16.754 1.00 95.44 370 ILE A N 1
ATOM 3074 C CA . ILE A 1 370 ? 5.120 22.207 16.627 1.00 95.44 370 ILE A CA 1
ATOM 3075 C C . ILE A 1 370 ? 4.521 22.446 18.014 1.00 95.44 370 ILE A C 1
ATOM 3077 O O . ILE A 1 370 ? 4.662 21.596 18.899 1.00 95.44 370 ILE A O 1
ATOM 3081 N N . ASP A 1 371 ? 3.876 23.590 18.202 1.00 94.25 371 ASP A N 1
ATOM 3082 C CA . ASP A 1 371 ? 3.073 23.860 19.392 1.00 94.25 371 ASP A CA 1
ATOM 3083 C C . ASP A 1 371 ? 1.605 23.451 19.185 1.00 94.25 371 ASP A C 1
ATOM 3085 O O . ASP A 1 371 ? 1.199 23.011 18.108 1.00 94.25 371 ASP A O 1
ATOM 3089 N N . GLU A 1 372 ? 0.820 23.533 20.257 1.00 91.75 372 GLU A N 1
ATOM 3090 C CA . GLU A 1 372 ? -0.573 23.089 20.280 1.00 91.75 372 GLU A CA 1
ATOM 3091 C C . GLU A 1 372 ? -1.471 23.919 19.351 1.00 91.75 372 GLU A C 1
ATOM 3093 O O . GLU A 1 372 ? -2.293 23.354 18.629 1.00 91.75 372 GLU A O 1
ATOM 3098 N N . GLU A 1 373 ? -1.285 25.242 19.316 1.00 93.06 373 GLU A N 1
ATOM 3099 C CA . GLU A 1 373 ? -2.065 26.146 18.462 1.00 93.06 373 GLU A CA 1
ATOM 3100 C C . GLU A 1 373 ? -1.824 25.833 16.981 1.00 93.06 373 GLU A C 1
ATOM 3102 O O . GLU A 1 373 ? -2.777 25.669 16.212 1.00 93.06 373 GLU A O 1
ATOM 3107 N N . GLU A 1 374 ? -0.560 25.649 16.596 1.00 94.31 374 GLU A N 1
ATOM 3108 C CA . GLU A 1 374 ? -0.189 25.237 15.247 1.00 94.31 374 GLU A CA 1
ATOM 3109 C C . GLU A 1 374 ? -0.725 23.840 14.904 1.00 94.31 374 GLU A C 1
ATOM 3111 O O . GLU A 1 374 ? -1.238 23.626 13.801 1.00 94.31 374 GLU A O 1
ATOM 3116 N N . ALA A 1 375 ? -0.642 22.885 15.833 1.00 93.38 375 ALA A N 1
ATOM 3117 C CA . ALA A 1 375 ? -1.159 21.538 15.624 1.00 93.38 375 ALA A CA 1
ATOM 3118 C C . ALA A 1 375 ? -2.671 21.566 15.332 1.00 93.38 375 ALA A C 1
ATOM 3120 O O . ALA A 1 375 ? -3.122 20.944 14.365 1.00 93.38 375 ALA A O 1
ATOM 3121 N N . PHE A 1 376 ? -3.452 22.333 16.100 1.00 93.75 376 PHE A N 1
ATOM 3122 C CA . PHE A 1 376 ? -4.884 22.510 15.846 1.00 93.75 376 PHE A CA 1
ATOM 3123 C C . PHE A 1 376 ? -5.166 23.189 14.506 1.00 93.75 376 PHE A C 1
ATOM 3125 O O . PHE A 1 376 ? -6.008 22.696 13.752 1.00 93.75 376 PHE A O 1
ATOM 3132 N N . GLU A 1 377 ? -4.454 24.270 14.170 1.00 95.25 377 GLU A N 1
ATOM 3133 C CA . GLU A 1 377 ? -4.623 24.970 12.887 1.00 95.25 377 GLU A CA 1
ATOM 3134 C C . GLU A 1 377 ? -4.452 24.012 11.696 1.00 95.25 377 GLU A C 1
ATOM 3136 O O . GLU A 1 377 ? -5.205 24.078 10.720 1.00 95.25 377 GLU A O 1
ATOM 3141 N N . LYS A 1 378 ? -3.487 23.086 11.784 1.00 95.69 378 LYS A N 1
ATOM 3142 C CA . LYS A 1 378 ? -3.214 22.102 10.727 1.00 95.69 378 LYS A CA 1
ATOM 3143 C C . LYS A 1 378 ? -4.169 20.908 10.733 1.00 95.69 378 LYS A C 1
ATOM 3145 O O . LYS A 1 378 ? -4.485 20.392 9.660 1.00 95.69 378 LYS A O 1
ATOM 3150 N N . MET A 1 379 ? -4.634 20.458 11.898 1.00 96.81 379 MET A N 1
ATOM 3151 C CA . MET A 1 379 ? -5.512 19.286 12.011 1.00 96.81 379 MET A CA 1
ATOM 3152 C C . MET A 1 379 ? -6.986 19.595 11.723 1.00 96.81 379 MET A C 1
ATOM 3154 O O . MET A 1 379 ? -7.675 18.744 11.158 1.00 96.81 379 MET A O 1
ATOM 3158 N N . GLU A 1 380 ? -7.475 20.797 12.045 1.00 95.88 380 GLU A N 1
ATOM 3159 C CA . GLU A 1 380 ? -8.896 21.159 11.900 1.00 95.88 380 GLU A CA 1
ATOM 3160 C C . GLU A 1 380 ? -9.430 20.966 10.462 1.00 95.88 380 GLU A C 1
ATOM 3162 O O . GLU A 1 380 ? -10.491 20.353 10.301 1.00 95.88 380 GLU A O 1
ATOM 3167 N N . PRO A 1 381 ? -8.722 21.376 9.384 1.00 96.94 381 PRO A N 1
ATOM 3168 C CA . PRO A 1 381 ? -9.192 21.140 8.016 1.00 96.94 381 PRO A CA 1
ATOM 3169 C C . PRO A 1 381 ? -9.283 19.650 7.658 1.00 96.94 381 PRO A C 1
ATOM 3171 O O . PRO A 1 381 ? -10.161 19.243 6.891 1.00 96.94 381 PRO A O 1
ATOM 3174 N N . ILE A 1 382 ? -8.391 18.823 8.216 1.00 97.62 382 ILE A N 1
ATOM 3175 C CA . ILE A 1 382 ? -8.396 17.371 8.010 1.00 97.62 382 ILE A CA 1
ATOM 3176 C C . ILE A 1 382 ? -9.612 16.763 8.715 1.00 97.62 382 ILE A C 1
ATOM 3178 O O . ILE A 1 382 ? -10.366 16.016 8.089 1.00 97.62 382 ILE A O 1
ATOM 3182 N N . VAL A 1 383 ? -9.838 17.129 9.980 1.00 98.00 383 VAL A N 1
ATOM 3183 C CA . VAL A 1 383 ? -10.991 16.696 10.785 1.00 98.00 383 VAL A CA 1
ATOM 3184 C C . VAL A 1 383 ? -12.307 17.074 10.108 1.00 98.00 383 VAL A C 1
ATOM 3186 O O . VAL A 1 383 ? -13.157 16.207 9.903 1.00 98.00 383 VAL A O 1
ATOM 3189 N N . ALA A 1 384 ? -12.453 18.330 9.678 1.00 97.44 384 ALA A N 1
ATOM 3190 C CA . ALA A 1 384 ? -13.652 18.804 8.991 1.00 97.44 384 ALA A CA 1
ATOM 3191 C C . ALA A 1 384 ? -13.946 17.985 7.722 1.00 97.44 384 ALA A C 1
ATOM 3193 O O . ALA A 1 384 ? -15.082 17.556 7.506 1.00 97.44 384 ALA A O 1
ATOM 3194 N N . LYS A 1 385 ? -12.916 17.688 6.916 1.00 96.25 385 LYS A N 1
ATOM 3195 C CA . LYS A 1 385 ? -13.060 16.846 5.718 1.00 96.25 385 LYS A CA 1
ATOM 3196 C C . LYS A 1 385 ? -13.512 15.422 6.068 1.00 96.25 385 LYS A C 1
ATOM 3198 O O . LYS A 1 385 ? -14.347 14.866 5.359 1.00 96.25 385 LYS A O 1
ATOM 3203 N N . LEU A 1 386 ? -13.001 14.827 7.147 1.00 97.25 386 LEU A N 1
ATOM 3204 C CA . LEU A 1 386 ? -13.414 13.488 7.588 1.00 97.25 386 LEU A CA 1
ATOM 3205 C C . LEU A 1 386 ? -14.871 13.467 8.078 1.00 97.25 386 LEU A C 1
ATOM 3207 O O . LEU A 1 386 ? -15.637 12.602 7.654 1.00 97.25 386 LEU A O 1
ATOM 3211 N N . ILE A 1 387 ? -15.286 14.449 8.882 1.00 97.38 387 ILE A N 1
ATOM 3212 C CA . ILE A 1 387 ? -16.677 14.586 9.356 1.00 97.38 387 ILE A CA 1
ATOM 3213 C C . ILE A 1 387 ? -17.657 14.713 8.179 1.00 97.38 387 ILE A C 1
ATOM 3215 O O . ILE A 1 387 ? -18.751 14.145 8.216 1.00 97.38 387 ILE A O 1
ATOM 3219 N N . MET A 1 388 ? -17.270 15.440 7.127 1.00 96.12 388 MET A N 1
ATOM 3220 C CA . MET A 1 388 ? -18.091 15.630 5.927 1.00 96.12 388 MET A CA 1
ATOM 3221 C C . MET A 1 388 ? -18.156 14.402 5.012 1.00 96.12 388 MET A C 1
ATOM 3223 O O . MET A 1 388 ? -19.140 14.241 4.292 1.00 96.12 388 MET A O 1
ATOM 3227 N N . ASN A 1 389 ? -17.127 13.552 4.999 1.00 95.00 389 ASN A N 1
ATOM 3228 C CA . ASN A 1 389 ? -17.020 12.458 4.028 1.00 95.00 389 ASN A CA 1
ATOM 3229 C C . ASN A 1 389 ? -17.621 11.132 4.514 1.00 95.00 389 ASN A C 1
ATOM 3231 O O . ASN A 1 389 ? -18.077 10.337 3.687 1.00 95.00 389 ASN A O 1
ATOM 3235 N N . TYR A 1 390 ? -17.621 10.895 5.826 1.00 97.00 390 TYR A N 1
ATOM 3236 C CA . TYR A 1 390 ? -18.046 9.630 6.432 1.00 97.00 390 TYR A CA 1
ATOM 3237 C C . TYR A 1 390 ? -19.344 9.791 7.216 1.00 97.00 390 TYR A C 1
ATOM 3239 O O . TYR A 1 390 ? -19.647 10.877 7.702 1.00 97.00 390 TYR A O 1
ATOM 3247 N N . SER A 1 391 ? -20.117 8.711 7.330 1.00 95.88 391 SER A N 1
ATOM 3248 C CA . SER A 1 391 ? -21.429 8.725 8.001 1.00 95.88 391 SER A CA 1
ATOM 3249 C C . SER A 1 391 ? -21.391 8.317 9.476 1.00 95.88 391 SER A C 1
ATOM 3251 O O . SER A 1 391 ? -22.396 8.445 10.169 1.00 95.88 391 SER A O 1
ATOM 3253 N N . SER A 1 392 ? -20.270 7.779 9.953 1.00 96.94 392 SER A N 1
ATOM 3254 C CA . SER A 1 392 ? -20.040 7.389 11.351 1.00 96.94 392 SER A CA 1
ATOM 3255 C C . SER A 1 392 ? -18.550 7.126 11.578 1.00 96.94 392 SER A C 1
ATOM 3257 O O . SER A 1 392 ? -17.793 6.988 10.611 1.00 96.94 392 SER A O 1
ATOM 3259 N N . TRP A 1 393 ? -18.135 6.969 12.838 1.00 97.25 393 TRP A N 1
ATOM 3260 C CA . TRP A 1 393 ? -16.776 6.523 13.141 1.00 97.25 393 TRP A CA 1
ATOM 3261 C C . TRP A 1 393 ? -16.500 5.123 12.574 1.00 97.25 393 TRP A C 1
ATOM 3263 O O . TRP A 1 393 ? -15.426 4.902 12.025 1.00 97.25 393 TRP A O 1
ATOM 3273 N N . GLU A 1 394 ? -17.480 4.208 12.627 1.00 96.62 394 GLU A N 1
ATOM 3274 C CA . GLU A 1 394 ? -17.389 2.876 12.009 1.00 96.62 394 GLU A CA 1
ATOM 3275 C C . GLU A 1 394 ? -17.097 2.940 10.505 1.00 96.62 394 GLU A C 1
ATOM 3277 O O . GLU A 1 394 ? -16.205 2.249 10.013 1.00 96.62 394 GLU A O 1
ATOM 3282 N N . ASP A 1 395 ? -17.814 3.800 9.786 1.00 97.75 395 ASP A N 1
ATOM 3283 C CA . ASP A 1 395 ? -17.630 4.001 8.348 1.00 97.75 395 ASP A CA 1
ATOM 3284 C C . ASP A 1 395 ? -16.218 4.527 8.043 1.00 97.75 395 ASP A C 1
ATOM 3286 O O . ASP A 1 395 ? -15.500 3.956 7.218 1.00 97.75 395 ASP A O 1
ATOM 3290 N N . PHE A 1 396 ? -15.772 5.550 8.781 1.00 98.12 396 PHE A N 1
ATOM 3291 C CA . PHE A 1 396 ? -14.406 6.072 8.688 1.00 98.12 396 PHE A CA 1
ATOM 3292 C C . PHE A 1 396 ? -13.356 4.983 8.943 1.00 98.12 396 PHE A C 1
ATOM 3294 O O . PHE A 1 396 ? -12.449 4.791 8.127 1.00 98.12 396 PHE A O 1
ATOM 3301 N N . ILE A 1 397 ? -13.458 4.263 10.065 1.00 98.12 397 ILE A N 1
ATOM 3302 C CA . ILE A 1 397 ? -12.412 3.320 10.460 1.00 98.12 397 ILE A CA 1
ATOM 3303 C C . ILE A 1 397 ? -12.380 2.100 9.535 1.00 98.12 397 ILE A C 1
ATOM 3305 O O . ILE A 1 397 ? -11.313 1.546 9.287 1.00 98.12 397 ILE A O 1
ATOM 3309 N N . SER A 1 398 ? -13.509 1.722 8.941 1.00 98.12 398 SER A N 1
ATOM 3310 C CA . SER A 1 398 ? -13.555 0.647 7.948 1.00 98.12 398 SER A CA 1
ATOM 3311 C C . SER A 1 398 ? -12.790 1.027 6.674 1.00 98.12 398 SER A C 1
ATOM 3313 O O . SER A 1 398 ? -12.003 0.225 6.168 1.00 98.12 398 SER A O 1
ATOM 3315 N N . HIS A 1 399 ? -12.909 2.276 6.207 1.00 98.25 399 HIS A N 1
ATOM 3316 C CA . HIS A 1 399 ? -12.089 2.789 5.100 1.00 98.25 399 HIS A CA 1
ATOM 3317 C C . HIS A 1 399 ? -10.608 2.919 5.488 1.00 98.25 399 HIS A C 1
ATOM 3319 O O . HIS A 1 399 ? -9.726 2.617 4.681 1.00 98.25 399 HIS A O 1
ATOM 3325 N N . TYR A 1 400 ? -10.313 3.315 6.732 1.00 98.56 400 TYR A N 1
ATOM 3326 C CA . TYR A 1 400 ? -8.946 3.333 7.261 1.00 98.56 400 TYR A CA 1
ATOM 3327 C C . TYR A 1 400 ? -8.316 1.932 7.211 1.00 98.56 400 TYR A C 1
ATOM 3329 O O . TYR A 1 400 ? -7.195 1.765 6.730 1.00 98.56 400 TYR A O 1
ATOM 3337 N N . ILE A 1 401 ? -9.049 0.908 7.658 1.00 98.50 401 ILE A N 1
ATOM 3338 C CA . ILE A 1 401 ? -8.598 -0.489 7.671 1.00 98.50 401 ILE A CA 1
ATOM 3339 C C . ILE A 1 401 ? -8.448 -1.034 6.246 1.00 98.50 401 ILE A C 1
ATOM 3341 O O . ILE A 1 401 ? -7.457 -1.708 5.966 1.00 98.50 401 ILE A O 1
ATOM 3345 N N . ALA A 1 402 ? -9.352 -0.694 5.322 1.00 98.38 402 ALA A N 1
ATOM 3346 C CA . ALA A 1 402 ? -9.194 -1.031 3.905 1.00 98.38 402 ALA A CA 1
ATOM 3347 C C . ALA A 1 402 ? -7.927 -0.386 3.311 1.00 98.38 402 ALA A C 1
ATOM 3349 O O . ALA A 1 402 ? -7.198 -1.021 2.547 1.00 98.38 402 ALA A O 1
ATOM 3350 N N . GLY A 1 403 ? -7.601 0.846 3.711 1.00 98.12 403 GLY A N 1
ATOM 3351 C CA . GLY A 1 403 ? -6.349 1.488 3.312 1.00 98.12 403 GLY A CA 1
ATOM 3352 C C . GLY A 1 403 ? -5.116 0.827 3.918 1.00 98.12 403 GLY A C 1
ATOM 3353 O O . GLY A 1 403 ? -4.104 0.662 3.233 1.00 98.12 403 GLY A O 1
ATOM 3354 N N . ARG A 1 404 ? -5.223 0.328 5.152 1.00 96.69 404 ARG A N 1
ATOM 3355 C CA . ARG A 1 404 ? -4.187 -0.511 5.762 1.00 96.69 404 ARG A CA 1
ATOM 3356 C C . ARG A 1 404 ? -4.000 -1.833 5.016 1.00 96.69 404 ARG A C 1
ATOM 3358 O O . ARG A 1 404 ? -2.863 -2.273 4.855 1.00 96.69 404 ARG A O 1
ATOM 3365 N N . ALA A 1 405 ? -5.086 -2.442 4.539 1.00 97.38 405 ALA A N 1
ATOM 3366 C CA . ALA A 1 405 ? -5.035 -3.634 3.699 1.00 97.38 405 ALA A CA 1
ATOM 3367 C C . ALA A 1 405 ? -4.251 -3.355 2.410 1.00 97.38 405 ALA A C 1
ATOM 3369 O O . ALA A 1 405 ? -3.341 -4.113 2.078 1.00 97.38 405 ALA A O 1
ATOM 3370 N N . PHE A 1 406 ? -4.556 -2.241 1.736 1.00 98.12 406 PHE A N 1
ATOM 3371 C CA . PHE A 1 406 ? -3.887 -1.804 0.508 1.00 98.12 406 PHE A CA 1
ATOM 3372 C C . PHE A 1 406 ? -2.402 -1.475 0.717 1.00 98.12 406 PHE A C 1
ATOM 3374 O O . PHE A 1 406 ? -1.567 -1.845 -0.108 1.00 98.12 406 PHE A O 1
ATOM 3381 N N . PHE A 1 407 ? -2.056 -0.816 1.829 1.00 95.62 407 PHE A N 1
ATOM 3382 C CA . PHE A 1 407 ? -0.667 -0.618 2.259 1.00 95.62 407 PHE A CA 1
ATOM 3383 C C . PHE A 1 407 ? 0.046 -1.965 2.447 1.00 95.62 407 PHE A C 1
ATOM 3385 O O . PHE A 1 407 ? 1.122 -2.179 1.896 1.00 95.62 407 PHE A O 1
ATOM 3392 N N . GLY A 1 408 ? -0.596 -2.904 3.146 1.00 94.62 408 GLY A N 1
ATOM 3393 C CA . GLY A 1 408 ? -0.046 -4.224 3.446 1.00 94.62 408 GLY A CA 1
ATOM 3394 C C . GLY A 1 408 ? 0.201 -5.134 2.244 1.00 94.62 408 GLY A C 1
ATOM 3395 O O . GLY A 1 408 ? 0.888 -6.139 2.404 1.00 94.62 408 GLY A O 1
ATOM 3396 N N . LEU A 1 409 ? -0.323 -4.797 1.059 1.00 95.19 409 LEU A N 1
ATOM 3397 C CA . LEU A 1 409 ? -0.004 -5.499 -0.191 1.00 95.19 409 LEU A CA 1
ATOM 3398 C C . LEU A 1 409 ? 1.456 -5.302 -0.612 1.00 95.19 409 LEU A C 1
ATOM 3400 O O . LEU A 1 409 ? 1.968 -6.094 -1.393 1.00 95.19 409 LEU A O 1
ATOM 3404 N N . TYR A 1 410 ? 2.118 -4.254 -0.112 1.00 90.44 410 TYR A N 1
ATOM 3405 C CA . TYR A 1 410 ? 3.535 -4.030 -0.376 1.00 90.44 410 TYR A CA 1
ATOM 3406 C C . TYR A 1 410 ? 4.424 -5.049 0.367 1.00 90.44 410 TYR A C 1
ATOM 3408 O O . TYR A 1 410 ? 5.325 -5.639 -0.213 1.00 90.44 410 TYR A O 1
ATOM 3416 N N . ASP A 1 411 ? 4.129 -5.326 1.636 1.00 82.50 411 ASP A N 1
ATOM 3417 C CA . ASP A 1 411 ? 4.953 -6.225 2.462 1.00 82.50 411 ASP A CA 1
ATOM 3418 C C . ASP A 1 411 ? 4.432 -7.672 2.505 1.00 82.50 411 ASP A C 1
ATOM 3420 O O . ASP A 1 411 ? 4.855 -8.451 3.358 1.00 82.50 411 ASP A O 1
ATOM 3424 N N . GLY A 1 412 ? 3.444 -8.020 1.676 1.00 85.19 412 GLY A N 1
ATOM 3425 C CA . GLY A 1 412 ? 2.792 -9.335 1.694 1.00 85.19 412 GLY A CA 1
ATOM 3426 C C . GLY A 1 412 ? 2.070 -9.677 3.011 1.00 85.19 412 GLY A C 1
ATOM 3427 O O . GLY A 1 412 ? 1.893 -10.835 3.380 1.00 85.19 412 GLY A O 1
ATOM 3428 N N . ASN A 1 413 ? 1.707 -8.654 3.792 1.00 88.31 413 ASN A N 1
ATOM 3429 C CA . ASN A 1 413 ? 1.225 -8.791 5.173 1.00 88.31 413 ASN A CA 1
ATOM 3430 C C . ASN A 1 413 ? -0.211 -8.279 5.362 1.00 88.31 413 ASN A C 1
ATOM 3432 O O . ASN A 1 413 ? -0.672 -8.101 6.496 1.00 88.31 413 ASN A O 1
ATOM 3436 N N . SER A 1 414 ? -0.933 -8.043 4.262 1.00 92.19 414 SER A N 1
ATOM 3437 C CA . SER A 1 414 ? -2.261 -7.415 4.245 1.00 92.19 414 SER A CA 1
ATOM 3438 C C . SER A 1 414 ? -3.229 -8.036 5.263 1.00 92.19 414 SER A C 1
ATOM 3440 O O . SER A 1 414 ? -3.729 -7.331 6.140 1.00 92.19 414 SER A O 1
ATOM 3442 N N . LYS A 1 415 ? -3.406 -9.365 5.247 1.00 91.88 415 LYS A N 1
ATOM 3443 C CA . LYS A 1 415 ? -4.321 -10.083 6.156 1.00 91.88 415 LYS A CA 1
ATOM 3444 C C . LYS A 1 415 ? -3.988 -9.876 7.638 1.00 91.88 415 LYS A C 1
ATOM 3446 O O . LYS A 1 415 ? -4.863 -9.518 8.424 1.00 91.88 415 LYS A O 1
ATOM 3451 N N . SER A 1 416 ? -2.716 -10.034 8.016 1.00 90.81 416 SER A N 1
ATOM 3452 C CA . SER A 1 416 ? -2.264 -9.851 9.406 1.00 90.81 416 SER A CA 1
ATOM 3453 C C . SER A 1 416 ? -2.468 -8.412 9.886 1.00 90.81 416 SER A C 1
ATOM 3455 O O . SER A 1 416 ? -2.875 -8.168 11.026 1.00 90.81 416 SER A O 1
ATOM 3457 N N . LEU A 1 417 ? -2.201 -7.436 9.014 1.00 92.25 417 LEU A N 1
ATOM 3458 C CA . LEU A 1 417 ? -2.415 -6.028 9.325 1.00 92.25 417 LEU A CA 1
ATOM 3459 C C . LEU A 1 417 ? -3.909 -5.708 9.461 1.00 92.25 417 LEU A C 1
ATOM 3461 O O . LEU A 1 417 ? -4.291 -4.979 10.377 1.00 92.25 417 LEU A O 1
ATOM 3465 N N . VAL A 1 418 ? -4.774 -6.262 8.619 1.00 95.50 418 VAL A N 1
ATOM 3466 C CA . VAL A 1 418 ? -6.218 -6.034 8.741 1.00 95.50 418 VAL A CA 1
ATOM 3467 C C . VAL A 1 418 ? -6.760 -6.615 10.046 1.00 95.50 418 VAL A C 1
ATOM 3469 O O . VAL A 1 418 ? -7.408 -5.884 10.788 1.00 95.50 418 VAL A O 1
ATOM 3472 N N . ASP A 1 419 ? -6.417 -7.855 10.403 1.00 91.62 419 ASP A N 1
ATOM 3473 C CA . ASP A 1 419 ? -6.878 -8.474 11.660 1.00 91.62 419 ASP A CA 1
ATOM 3474 C C . ASP A 1 419 ? -6.459 -7.672 12.902 1.00 91.62 419 ASP A C 1
ATOM 3476 O O . ASP A 1 419 ? -7.272 -7.401 13.795 1.00 91.62 419 ASP A O 1
ATOM 3480 N N . LYS A 1 420 ? -5.199 -7.217 12.942 1.00 91.25 420 LYS A N 1
ATOM 3481 C CA . LYS A 1 420 ? -4.706 -6.345 14.020 1.00 91.25 420 LYS A CA 1
ATOM 3482 C C . LYS A 1 420 ? -5.491 -5.034 14.087 1.00 91.25 420 LYS A C 1
ATOM 3484 O O . LYS A 1 420 ? -5.793 -4.564 15.180 1.00 91.25 420 LYS A O 1
ATOM 3489 N N . ALA A 1 421 ? -5.819 -4.442 12.940 1.00 95.94 421 ALA A N 1
ATOM 3490 C CA . ALA A 1 421 ? -6.525 -3.166 12.891 1.00 95.94 421 ALA A CA 1
ATOM 3491 C C . ALA A 1 421 ? -8.020 -3.297 13.219 1.00 95.94 421 ALA A C 1
ATOM 3493 O O . ALA A 1 421 ? -8.560 -2.421 13.892 1.00 95.94 421 ALA A O 1
ATOM 3494 N N . LEU A 1 422 ? -8.669 -4.401 12.839 1.00 95.38 422 LEU A N 1
ATOM 3495 C CA . LEU A 1 422 ? -10.036 -4.729 13.260 1.00 95.38 422 LEU A CA 1
ATOM 3496 C C . LEU A 1 422 ? -10.113 -4.914 14.779 1.00 95.38 422 LEU A C 1
ATOM 3498 O O . LEU A 1 422 ? -10.961 -4.319 15.443 1.00 95.38 422 LEU A O 1
ATOM 3502 N N . THR A 1 423 ? -9.163 -5.662 15.345 1.00 89.69 423 THR A N 1
ATOM 3503 C CA . THR A 1 423 ? -9.039 -5.839 16.800 1.00 89.69 423 THR A CA 1
ATOM 3504 C C . THR A 1 423 ? -8.800 -4.503 17.506 1.00 89.69 423 THR A C 1
ATOM 3506 O O . THR A 1 423 ? -9.434 -4.212 18.519 1.00 89.69 423 THR A O 1
ATOM 3509 N N . ALA A 1 424 ? -7.925 -3.655 16.959 1.00 91.38 424 ALA A N 1
ATOM 3510 C CA . ALA A 1 424 ? -7.687 -2.315 17.487 1.00 91.38 424 ALA A CA 1
ATOM 3511 C C . ALA A 1 424 ? -8.951 -1.442 17.448 1.00 91.38 424 ALA A C 1
ATOM 3513 O O . ALA A 1 424 ? -9.251 -0.776 18.432 1.00 91.38 424 ALA A O 1
ATOM 3514 N N . ALA A 1 425 ? -9.729 -1.480 16.361 1.00 94.69 425 ALA A N 1
ATOM 3515 C CA . ALA A 1 425 ? -10.973 -0.720 16.246 1.00 94.69 425 ALA A CA 1
ATOM 3516 C C . ALA A 1 425 ? -12.026 -1.179 17.267 1.00 94.69 425 ALA A C 1
ATOM 3518 O O . ALA A 1 425 ? -12.637 -0.341 17.931 1.00 94.69 425 ALA A O 1
ATOM 3519 N N . SER A 1 426 ? -12.182 -2.495 17.446 1.00 88.31 426 SER A N 1
ATOM 3520 C CA . SER A 1 426 ? -13.050 -3.059 18.487 1.00 88.31 426 SER A CA 1
ATOM 3521 C C . SER A 1 426 ? -12.642 -2.566 19.876 1.00 88.31 426 SER A C 1
ATOM 3523 O O . SER A 1 426 ? -13.476 -2.075 20.631 1.00 88.31 426 SER A O 1
ATOM 3525 N N . ASN A 1 427 ? -11.344 -2.600 20.195 1.00 85.56 427 ASN A N 1
ATOM 3526 C CA . ASN A 1 427 ? -10.845 -2.137 21.488 1.00 85.56 427 ASN A CA 1
ATOM 3527 C C . ASN A 1 427 ? -10.975 -0.624 21.681 1.00 85.56 427 ASN A C 1
ATOM 3529 O O . ASN A 1 427 ? -11.312 -0.189 22.777 1.00 85.56 427 ASN A O 1
ATOM 3533 N N . VAL A 1 428 ? -10.779 0.180 20.637 1.00 89.94 428 VAL A N 1
ATOM 3534 C CA . VAL A 1 428 ? -10.978 1.633 20.696 1.00 89.94 428 VAL A CA 1
ATOM 3535 C C . VAL A 1 428 ? -12.390 1.991 21.166 1.00 89.94 428 VAL A C 1
ATOM 3537 O O . VAL A 1 428 ? -12.510 2.789 22.094 1.00 89.94 428 VAL A O 1
ATOM 3540 N N . ARG A 1 429 ? -13.439 1.357 20.617 1.00 86.94 429 ARG A N 1
ATOM 3541 C CA . ARG A 1 429 ? -14.836 1.587 21.051 1.00 86.94 429 ARG A CA 1
ATOM 3542 C C . ARG A 1 429 ? -15.072 1.315 22.537 1.00 86.94 429 ARG A C 1
ATOM 3544 O O . ARG A 1 429 ? -16.032 1.809 23.111 1.00 86.94 429 ARG A O 1
ATOM 3551 N N . ARG A 1 430 ? -14.213 0.513 23.171 1.00 78.12 430 ARG A N 1
ATOM 3552 C CA . ARG A 1 430 ? -14.315 0.187 24.602 1.00 78.12 430 ARG A CA 1
ATOM 3553 C C . ARG A 1 430 ? -13.746 1.286 25.487 1.00 78.12 430 ARG A C 1
ATOM 3555 O O . ARG A 1 430 ? -14.202 1.460 26.611 1.00 78.12 430 ARG A O 1
ATOM 3562 N N . PHE A 1 431 ? -12.725 1.985 24.998 1.00 78.88 431 PHE A N 1
ATOM 3563 C CA . PHE A 1 431 ? -12.009 3.007 25.760 1.00 78.88 431 PHE A CA 1
ATOM 3564 C C . PHE A 1 431 ? -12.496 4.424 25.450 1.00 78.88 431 PHE A C 1
ATOM 3566 O O . PHE A 1 431 ? -12.348 5.308 26.293 1.00 78.88 431 PHE A O 1
ATOM 3573 N N . MET A 1 432 ? -13.092 4.636 24.277 1.00 85.62 432 MET A N 1
ATOM 3574 C CA . MET A 1 432 ? -13.579 5.930 23.809 1.00 85.62 432 MET A CA 1
ATOM 3575 C C . MET A 1 432 ? -15.013 5.807 23.301 1.00 85.62 432 MET A C 1
ATOM 3577 O O . MET A 1 432 ? -15.310 4.910 22.512 1.00 85.62 432 MET A O 1
ATOM 3581 N N . ASP A 1 433 ? -15.882 6.738 23.706 1.00 89.62 433 ASP A N 1
ATOM 3582 C CA . ASP A 1 433 ? -17.271 6.816 23.234 1.00 89.62 433 ASP A CA 1
ATOM 3583 C C . ASP A 1 433 ? -17.335 7.450 21.833 1.00 89.62 433 ASP A C 1
ATOM 3585 O O . ASP A 1 433 ? -17.901 8.522 21.615 1.00 89.62 433 ASP A O 1
ATOM 3589 N N . VAL A 1 434 ? -16.681 6.801 20.869 1.00 92.81 434 VAL A N 1
ATOM 3590 C CA . VAL A 1 434 ? -16.573 7.260 19.474 1.00 92.81 434 VAL A CA 1
ATOM 3591 C C . VAL A 1 434 ? -17.905 7.216 18.727 1.00 92.81 434 VAL A C 1
ATOM 3593 O O . VAL A 1 434 ? -18.064 7.910 17.724 1.00 92.81 434 VAL A O 1
ATOM 3596 N N . ASP A 1 435 ? -18.866 6.428 19.212 1.00 91.94 435 ASP A N 1
ATOM 3597 C CA . ASP A 1 435 ? -20.196 6.308 18.612 1.00 91.94 435 ASP A CA 1
ATOM 3598 C C . ASP A 1 435 ? -21.107 7.497 18.980 1.00 91.94 435 ASP A C 1
ATOM 3600 O O . ASP A 1 435 ? -22.111 7.732 18.305 1.00 91.94 435 ASP A O 1
ATOM 3604 N N . SER A 1 436 ? -20.739 8.287 19.998 1.00 91.56 436 SER A N 1
ATOM 3605 C CA . SER A 1 436 ? -21.404 9.558 20.328 1.00 91.56 436 SER A CA 1
ATOM 3606 C C . SER A 1 436 ? -21.073 10.703 19.360 1.00 91.56 436 SER A C 1
ATOM 3608 O O . SER A 1 436 ? -21.791 11.706 19.321 1.00 91.56 436 SER A O 1
ATOM 3610 N N . LEU A 1 437 ? -20.005 10.562 18.565 1.00 95.25 437 LEU A N 1
ATOM 3611 C CA . LEU A 1 437 ? -19.557 11.582 17.621 1.00 95.25 437 LEU A CA 1
ATOM 3612 C C . LEU A 1 437 ? -20.555 11.770 16.476 1.00 95.25 437 LEU A C 1
ATOM 3614 O O . LEU A 1 437 ? -21.145 10.817 15.960 1.00 95.25 437 LEU A O 1
ATOM 3618 N N . THR A 1 438 ? -20.703 13.015 16.023 1.00 96.25 438 THR A N 1
ATOM 3619 C CA . THR A 1 438 ? -21.660 13.365 14.967 1.00 96.25 438 THR A CA 1
ATOM 3620 C C . THR A 1 438 ? -20.971 13.531 13.619 1.00 96.25 438 THR A C 1
ATOM 3622 O O . THR A 1 438 ? -19.902 14.117 13.491 1.00 96.25 438 THR A O 1
ATOM 3625 N N . PHE A 1 439 ? -21.597 13.001 12.575 1.00 96.44 439 PHE A N 1
ATOM 3626 C CA . PHE A 1 439 ? -21.038 12.986 11.229 1.00 96.44 439 PHE A CA 1
ATOM 3627 C C . PHE A 1 439 ? -22.007 13.629 10.241 1.00 96.44 439 PHE A C 1
ATOM 3629 O O . PHE A 1 439 ? -23.226 13.547 10.403 1.00 96.44 439 PHE A O 1
ATOM 3636 N N . GLN A 1 440 ? -21.460 14.279 9.215 1.00 95.94 440 GLN A N 1
ATOM 3637 C CA . GLN A 1 440 ? -22.230 14.986 8.187 1.00 95.94 440 GLN A CA 1
ATOM 3638 C C . GLN A 1 440 ? -22.238 14.242 6.846 1.00 95.94 440 GLN A C 1
ATOM 3640 O O . GLN A 1 440 ? -23.007 14.602 5.951 1.00 95.94 440 GLN A O 1
ATOM 3645 N N . GLY A 1 441 ? -21.406 13.207 6.691 1.00 90.19 441 GLY A N 1
ATOM 3646 C CA . GLY A 1 441 ? -21.354 12.416 5.471 1.00 90.19 441 GLY A CA 1
ATOM 3647 C C . GLY A 1 441 ? -22.650 11.659 5.219 1.00 90.19 441 GLY A C 1
ATOM 3648 O O . GLY A 1 441 ? -23.203 10.998 6.098 1.00 90.19 441 GLY A O 1
ATOM 3649 N N . ASN A 1 442 ? -23.122 11.722 3.977 1.00 80.25 442 ASN A N 1
ATOM 3650 C CA . ASN A 1 442 ? -24.328 11.034 3.515 1.00 80.25 442 ASN A CA 1
ATOM 3651 C C . ASN A 1 442 ? -23.968 9.853 2.600 1.00 80.25 442 ASN A C 1
ATOM 3653 O O . ASN A 1 442 ? -24.474 9.731 1.478 1.00 80.25 442 ASN A O 1
ATOM 3657 N N . ASN A 1 443 ? -23.023 9.020 3.046 1.00 76.00 443 ASN A N 1
ATOM 3658 C CA . ASN A 1 443 ? -22.523 7.902 2.264 1.00 76.00 443 ASN A CA 1
ATOM 3659 C C . ASN A 1 443 ? -23.621 6.840 2.104 1.00 76.00 443 ASN A C 1
ATOM 3661 O O . ASN A 1 443 ? -24.019 6.170 3.057 1.00 76.00 443 ASN A O 1
ATOM 3665 N N . LYS A 1 444 ? -24.110 6.663 0.872 1.00 71.25 444 LYS A N 1
ATOM 3666 C CA . LYS A 1 444 ? -25.156 5.672 0.567 1.00 71.25 444 LYS A CA 1
ATOM 3667 C C . LYS A 1 444 ? -24.690 4.236 0.814 1.00 71.25 444 LYS A C 1
ATOM 3669 O O . LYS A 1 444 ? -25.529 3.377 1.072 1.00 71.25 444 LYS A O 1
ATOM 3674 N N . LYS A 1 445 ? -23.381 3.981 0.721 1.00 81.62 445 LYS A N 1
ATOM 3675 C CA . LYS A 1 445 ? -22.748 2.688 0.999 1.00 81.62 445 LYS A CA 1
ATOM 3676 C C . LYS A 1 445 ? -21.768 2.836 2.163 1.00 81.62 445 LYS A C 1
ATOM 3678 O O . LYS A 1 445 ? -20.562 2.757 1.972 1.00 81.62 445 LYS A O 1
ATOM 3683 N N . LYS A 1 446 ? -22.291 3.088 3.365 1.00 92.25 446 LYS A N 1
ATOM 3684 C CA . LYS A 1 446 ? -21.466 3.065 4.579 1.00 92.25 446 LYS A CA 1
ATOM 3685 C C . LYS A 1 446 ? -20.814 1.687 4.742 1.00 92.25 446 LYS A C 1
ATOM 3687 O O . LYS A 1 446 ? -21.510 0.677 4.607 1.00 92.25 446 LYS A O 1
ATOM 3692 N N . MET A 1 447 ? -19.520 1.654 5.034 1.00 95.81 447 MET A N 1
ATOM 3693 C CA . MET A 1 447 ? -18.813 0.413 5.351 1.00 95.81 447 MET A CA 1
ATOM 3694 C C . MET A 1 447 ? -18.989 0.060 6.830 1.00 95.81 447 MET A C 1
ATOM 3696 O O . MET A 1 447 ? -19.054 0.945 7.686 1.00 95.81 447 MET A O 1
ATOM 3700 N N . VAL A 1 448 ? -19.033 -1.237 7.130 1.00 94.56 448 VAL A N 1
ATOM 3701 C CA . VAL A 1 448 ? -18.831 -1.766 8.489 1.00 94.56 448 VAL A CA 1
ATOM 3702 C C . VAL A 1 448 ? -17.473 -2.458 8.602 1.00 94.56 448 VAL A C 1
ATOM 3704 O O . VAL A 1 448 ? -16.833 -2.740 7.590 1.00 94.56 448 VAL A O 1
ATOM 3707 N N . LEU A 1 449 ? -17.022 -2.764 9.825 1.00 95.38 449 LEU A N 1
ATOM 3708 C CA . LEU A 1 449 ? -15.668 -3.286 10.060 1.00 95.38 449 LEU A CA 1
ATOM 3709 C C . LEU A 1 449 ? -15.335 -4.514 9.195 1.00 95.38 449 LEU A C 1
ATOM 3711 O O . LEU A 1 449 ? -14.270 -4.576 8.584 1.00 95.38 449 LEU A O 1
ATOM 3715 N N . THR A 1 450 ? -16.262 -5.465 9.070 1.00 94.25 450 THR A N 1
ATOM 3716 C CA . THR A 1 450 ? -16.068 -6.679 8.257 1.00 94.25 450 THR A CA 1
ATOM 3717 C C . THR A 1 450 ? -15.985 -6.408 6.750 1.00 94.25 450 THR A C 1
ATOM 3719 O O . THR A 1 450 ? -15.389 -7.207 6.024 1.00 94.25 450 THR A O 1
ATOM 3722 N N . ASP A 1 451 ? -16.498 -5.275 6.257 1.00 95.94 451 ASP A N 1
ATOM 3723 C CA . ASP A 1 451 ? -16.380 -4.900 4.843 1.00 95.94 451 ASP A CA 1
ATOM 3724 C C . ASP A 1 451 ? -14.942 -4.570 4.449 1.00 95.94 451 ASP A C 1
ATOM 3726 O O . ASP A 1 451 ? -14.594 -4.725 3.277 1.00 95.94 451 ASP A O 1
ATOM 3730 N N . ALA A 1 452 ? -14.108 -4.155 5.408 1.00 96.50 452 ALA A N 1
ATOM 3731 C CA . ALA A 1 452 ? -12.706 -3.818 5.187 1.00 96.50 452 ALA A CA 1
ATOM 3732 C C . ALA A 1 452 ? -11.822 -5.043 4.889 1.00 96.50 452 ALA A C 1
ATOM 3734 O O . ALA A 1 452 ? -10.681 -4.884 4.450 1.00 96.50 452 ALA A O 1
ATOM 3735 N N . TRP A 1 453 ? -12.330 -6.262 5.107 1.00 96.19 453 TRP A N 1
ATOM 3736 C CA . TRP A 1 453 ? -11.605 -7.488 4.788 1.00 96.19 453 TRP A CA 1
ATOM 3737 C C . TRP A 1 453 ? -11.514 -7.719 3.276 1.00 96.19 453 TRP A C 1
ATOM 3739 O O . TRP A 1 453 ? -12.530 -7.845 2.582 1.00 96.19 453 TRP A O 1
ATOM 3749 N N . TYR A 1 454 ? -10.278 -7.841 2.790 1.00 95.44 454 TYR A N 1
ATOM 3750 C CA . TYR A 1 454 ? -9.956 -8.251 1.427 1.00 95.44 454 TYR A CA 1
ATOM 3751 C C . TYR A 1 454 ? -9.527 -9.722 1.408 1.00 95.44 454 TYR A C 1
ATOM 3753 O O . TYR A 1 454 ? -8.442 -10.081 1.869 1.00 95.44 454 TYR A O 1
ATOM 3761 N N . GLU A 1 455 ? -10.382 -10.579 0.851 1.00 93.19 455 GLU A N 1
ATOM 3762 C CA . GLU A 1 455 ? -10.042 -11.980 0.617 1.00 93.19 455 GLU A CA 1
ATOM 3763 C C . GLU A 1 455 ? -9.336 -12.123 -0.736 1.00 93.19 455 GLU A C 1
ATOM 3765 O O . GLU A 1 455 ? -9.968 -12.061 -1.789 1.00 93.19 455 GLU A O 1
ATOM 3770 N N . GLN A 1 456 ? -8.016 -12.311 -0.698 1.00 91.19 456 GLN A N 1
ATOM 3771 C CA . GLN A 1 456 ? -7.187 -12.439 -1.895 1.00 91.19 456 GLN A CA 1
ATOM 3772 C C . GLN A 1 456 ? -7.575 -13.656 -2.740 1.00 91.19 456 GLN A C 1
ATOM 3774 O O . GLN A 1 456 ? -7.697 -14.782 -2.248 1.00 91.19 456 GLN A O 1
ATOM 3779 N N . ARG A 1 457 ? -7.692 -13.436 -4.051 1.00 91.94 457 ARG A N 1
ATOM 3780 C CA . ARG A 1 457 ? -7.825 -14.510 -5.040 1.00 91.94 457 ARG A CA 1
ATOM 3781 C C . ARG A 1 457 ? -6.523 -15.298 -5.160 1.00 91.94 457 ARG A C 1
ATOM 3783 O O . ARG A 1 457 ? -5.444 -14.770 -4.910 1.00 91.94 457 ARG A O 1
ATOM 3790 N N . LYS A 1 458 ? -6.611 -16.544 -5.633 1.00 92.44 458 LYS A N 1
ATOM 3791 C CA . LYS A 1 458 ? -5.430 -17.396 -5.841 1.00 92.44 458 LYS A CA 1
ATOM 3792 C C . LYS A 1 458 ? -4.429 -16.764 -6.811 1.00 92.44 458 LYS A C 1
ATOM 3794 O O . LYS A 1 458 ? -3.232 -16.856 -6.592 1.00 92.44 458 LYS A O 1
ATOM 3799 N N . GLU A 1 459 ? -4.922 -16.116 -7.860 1.00 94.38 459 GLU A N 1
ATOM 3800 C CA . GLU A 1 459 ? -4.096 -15.401 -8.828 1.00 94.38 459 GLU A CA 1
ATOM 3801 C C . GLU A 1 459 ? -3.373 -14.219 -8.181 1.00 94.38 459 GLU A C 1
ATOM 3803 O O . GLU A 1 459 ? -2.196 -14.021 -8.449 1.00 94.38 459 GLU A O 1
ATOM 3808 N N . ALA A 1 460 ? -4.037 -13.477 -7.287 1.00 95.00 460 ALA A N 1
ATOM 3809 C CA . ALA A 1 460 ? -3.413 -12.368 -6.570 1.00 95.00 460 ALA A CA 1
ATOM 3810 C C . ALA A 1 460 ? -2.234 -12.841 -5.703 1.00 95.00 460 ALA A C 1
ATOM 3812 O O . ALA A 1 460 ? -1.210 -12.167 -5.676 1.00 95.00 460 ALA A O 1
ATOM 3813 N N . LEU A 1 461 ? -2.358 -14.015 -5.069 1.00 94.12 461 LEU A N 1
ATOM 3814 C CA . LEU A 1 461 ? -1.282 -14.620 -4.275 1.00 94.12 461 LEU A CA 1
ATOM 3815 C C . LEU A 1 461 ? -0.052 -14.971 -5.126 1.00 94.12 461 LEU A C 1
ATOM 3817 O O . LEU A 1 461 ? 1.066 -14.743 -4.683 1.00 94.12 461 LEU A O 1
ATOM 3821 N N . ASP A 1 462 ? -0.231 -15.448 -6.365 1.00 95.75 462 ASP A N 1
ATOM 3822 C CA . ASP A 1 462 ? 0.919 -15.715 -7.245 1.00 95.75 462 ASP A CA 1
ATOM 3823 C C . ASP A 1 462 ? 1.712 -14.426 -7.548 1.00 95.75 462 ASP A C 1
ATOM 3825 O O . ASP A 1 462 ? 2.939 -14.442 -7.617 1.00 95.75 462 ASP A O 1
ATOM 3829 N N . PHE A 1 463 ? 1.021 -13.295 -7.742 1.00 96.50 463 PHE A N 1
ATOM 3830 C CA . PHE A 1 463 ? 1.679 -12.008 -8.003 1.00 96.50 463 PHE A CA 1
ATOM 3831 C C . PHE A 1 463 ? 2.251 -11.363 -6.742 1.00 96.50 463 PHE A C 1
ATOM 3833 O O . PHE A 1 463 ? 3.216 -10.611 -6.843 1.00 96.50 463 PHE A O 1
ATOM 3840 N N . GLU A 1 464 ? 1.696 -11.664 -5.570 1.00 94.62 464 GLU A N 1
ATOM 3841 C CA . GLU A 1 464 ? 2.277 -11.292 -4.280 1.00 94.62 464 GLU A CA 1
ATOM 3842 C C . GLU A 1 464 ? 3.598 -12.032 -4.049 1.00 94.62 464 GLU A C 1
ATOM 3844 O O . GLU A 1 464 ? 4.599 -11.391 -3.738 1.00 94.62 464 GLU A O 1
ATOM 3849 N N . ASP A 1 465 ? 3.645 -13.337 -4.338 1.00 94.81 465 ASP A N 1
ATOM 3850 C CA . ASP A 1 465 ? 4.881 -14.126 -4.316 1.00 94.81 465 ASP A CA 1
ATOM 3851 C C . ASP A 1 465 ? 5.905 -13.601 -5.339 1.00 94.81 465 ASP A C 1
ATOM 3853 O O . ASP A 1 465 ? 7.083 -13.431 -5.019 1.00 94.81 465 ASP A O 1
ATOM 3857 N N . ALA A 1 466 ? 5.471 -13.299 -6.569 1.00 96.00 466 ALA A N 1
ATOM 3858 C CA . ALA A 1 466 ? 6.347 -12.717 -7.587 1.00 96.00 466 ALA A CA 1
ATOM 3859 C C . ALA A 1 466 ? 6.887 -11.340 -7.161 1.00 96.00 466 ALA A C 1
ATOM 3861 O O . ALA A 1 466 ? 8.067 -11.040 -7.357 1.00 96.00 466 ALA A O 1
ATOM 3862 N N . PHE A 1 467 ? 6.045 -10.502 -6.552 1.00 95.50 467 PHE A N 1
ATOM 3863 C CA . PHE A 1 467 ? 6.461 -9.201 -6.041 1.00 95.50 467 PHE A CA 1
ATOM 3864 C C . PHE A 1 467 ? 7.437 -9.330 -4.866 1.00 95.50 467 PHE A C 1
ATOM 3866 O O . PHE A 1 467 ? 8.439 -8.614 -4.837 1.00 95.50 467 PHE A O 1
ATOM 3873 N N . ALA A 1 468 ? 7.207 -10.273 -3.950 1.00 93.62 468 ALA A N 1
ATOM 3874 C CA . ALA A 1 468 ? 8.125 -10.561 -2.854 1.00 93.62 468 ALA A CA 1
ATOM 3875 C C . ALA A 1 468 ? 9.518 -10.938 -3.378 1.00 93.62 468 ALA A C 1
ATOM 3877 O O . ALA A 1 468 ? 10.505 -10.361 -2.929 1.00 93.62 468 ALA A O 1
ATOM 3878 N N . ILE A 1 469 ? 9.594 -11.806 -4.397 1.00 94.56 469 ILE A N 1
ATOM 3879 C CA . ILE A 1 469 ? 10.861 -12.135 -5.073 1.00 94.56 469 ILE A CA 1
ATOM 3880 C C . ILE A 1 469 ? 11.495 -10.870 -5.663 1.00 94.56 469 ILE A C 1
ATOM 3882 O O . ILE A 1 469 ? 12.687 -10.644 -5.496 1.00 94.56 469 ILE A O 1
ATOM 3886 N N . SER A 1 470 ? 10.715 -9.997 -6.307 1.00 91.88 470 SER A N 1
ATOM 3887 C CA . SER A 1 470 ? 11.250 -8.763 -6.904 1.00 91.88 470 SER A CA 1
ATOM 3888 C C . SER A 1 470 ? 11.862 -7.775 -5.896 1.00 91.88 470 SER A C 1
ATOM 3890 O O . SER A 1 470 ? 12.697 -6.962 -6.287 1.00 91.88 470 SER A O 1
ATOM 3892 N N . ASN A 1 471 ? 11.470 -7.862 -4.618 1.00 89.19 471 ASN A N 1
ATOM 3893 C CA . ASN A 1 471 ? 11.993 -7.041 -3.523 1.00 89.19 471 ASN A CA 1
ATOM 3894 C C . ASN A 1 471 ? 13.148 -7.700 -2.754 1.00 89.19 471 ASN A C 1
ATOM 3896 O O . ASN A 1 471 ? 13.740 -7.055 -1.885 1.00 89.19 471 ASN A O 1
ATOM 3900 N N . THR A 1 472 ? 13.478 -8.961 -3.042 1.00 86.44 472 THR A N 1
ATOM 3901 C CA . THR A 1 472 ? 14.666 -9.608 -2.483 1.00 86.44 472 THR A CA 1
ATOM 3902 C C . THR A 1 472 ? 15.918 -8.866 -2.948 1.00 86.44 472 THR A C 1
ATOM 3904 O O . THR A 1 472 ? 16.009 -8.403 -4.088 1.00 86.44 472 THR A O 1
ATOM 3907 N N . ASN A 1 473 ? 16.909 -8.734 -2.064 1.00 83.00 473 ASN A N 1
ATOM 3908 C CA . ASN A 1 473 ? 18.188 -8.145 -2.435 1.00 83.00 473 ASN A CA 1
ATOM 3909 C C . ASN A 1 473 ? 18.796 -8.947 -3.591 1.00 83.00 473 ASN A C 1
ATOM 3911 O O . ASN A 1 473 ? 18.940 -10.161 -3.491 1.00 83.00 473 ASN A O 1
ATOM 3915 N N . SER A 1 474 ? 19.202 -8.280 -4.675 1.00 81.06 474 SER A N 1
ATOM 3916 C CA . SER A 1 474 ? 19.663 -8.974 -5.880 1.00 81.06 474 SER A CA 1
ATOM 3917 C C . SER A 1 474 ? 20.797 -9.969 -5.618 1.00 81.06 474 SER A C 1
ATOM 3919 O O . SER A 1 474 ? 20.863 -10.997 -6.276 1.00 81.06 474 SER A O 1
ATOM 3921 N N . SER A 1 475 ? 21.672 -9.724 -4.634 1.00 84.88 475 SER A N 1
ATOM 3922 C CA . SER A 1 475 ? 22.749 -10.669 -4.294 1.00 84.88 475 SER A CA 1
ATOM 3923 C C . SER A 1 475 ? 22.270 -11.991 -3.683 1.00 84.88 475 SER A C 1
ATOM 3925 O O . SER A 1 475 ? 23.082 -12.895 -3.507 1.00 84.88 475 SER A O 1
ATOM 3927 N N . GLU A 1 476 ? 20.997 -12.080 -3.306 1.00 89.56 476 GLU A N 1
ATOM 3928 C CA . GLU A 1 476 ? 20.394 -13.214 -2.604 1.00 89.56 476 GLU A CA 1
ATOM 3929 C C . GLU A 1 476 ? 19.560 -14.116 -3.524 1.00 89.56 476 GLU A C 1
ATOM 3931 O O . GLU A 1 476 ? 19.084 -15.145 -3.058 1.00 89.56 476 GLU A O 1
ATOM 3936 N N . PHE A 1 477 ? 19.407 -13.777 -4.813 1.00 93.50 477 PHE A N 1
ATOM 3937 C CA . PHE A 1 477 ? 18.675 -14.630 -5.753 1.00 93.50 477 PHE A CA 1
ATOM 3938 C C . PHE A 1 477 ? 19.291 -16.025 -5.876 1.00 93.50 477 PHE A C 1
ATOM 3940 O O . PHE A 1 477 ? 20.512 -16.176 -5.984 1.00 93.50 477 PHE A O 1
ATOM 3947 N N . ASP A 1 478 ? 18.423 -17.035 -5.941 1.00 92.06 478 ASP A N 1
ATOM 3948 C CA . ASP A 1 478 ? 18.811 -18.436 -6.080 1.00 92.06 478 ASP A CA 1
ATOM 3949 C C . ASP A 1 478 ? 18.008 -19.200 -7.156 1.00 92.06 478 ASP A C 1
ATOM 3951 O O . ASP A 1 478 ? 17.095 -18.682 -7.807 1.00 92.06 478 ASP A O 1
ATOM 3955 N N . ASP A 1 479 ? 18.371 -20.470 -7.370 1.00 93.75 479 ASP A N 1
ATOM 3956 C CA . ASP A 1 479 ? 17.701 -21.348 -8.339 1.00 93.75 479 ASP A CA 1
ATOM 3957 C C . ASP A 1 479 ? 16.223 -21.613 -7.992 1.00 93.75 479 ASP A C 1
ATOM 3959 O O . ASP A 1 479 ? 15.431 -21.945 -8.878 1.00 93.75 479 ASP A O 1
ATOM 3963 N N . SER A 1 480 ? 15.830 -21.491 -6.719 1.00 95.00 480 SER A N 1
ATOM 3964 C CA . SER A 1 480 ? 14.436 -21.646 -6.291 1.00 95.00 480 SER A CA 1
ATOM 3965 C C . SER A 1 480 ? 13.603 -20.450 -6.750 1.00 95.00 480 SER A C 1
ATOM 3967 O O . SER A 1 480 ? 12.507 -20.647 -7.284 1.00 95.00 480 SER A O 1
ATOM 3969 N N . ASP A 1 481 ? 14.124 -19.230 -6.621 1.00 95.50 481 ASP A N 1
ATOM 3970 C CA . ASP A 1 481 ? 13.465 -18.028 -7.142 1.00 95.50 481 ASP A CA 1
ATOM 3971 C C . ASP A 1 481 ? 13.289 -18.111 -8.659 1.00 95.50 481 ASP A C 1
ATOM 3973 O O . ASP A 1 481 ? 12.187 -17.882 -9.170 1.00 95.50 481 ASP A O 1
ATOM 3977 N N . LYS A 1 482 ? 14.334 -18.545 -9.378 1.00 94.88 482 LYS A N 1
ATOM 3978 C CA . LYS A 1 482 ? 14.263 -18.802 -10.824 1.00 94.88 482 LYS A CA 1
ATOM 3979 C C . LYS A 1 482 ? 13.136 -19.776 -11.171 1.00 94.88 482 LYS A C 1
ATOM 3981 O O . LYS A 1 482 ? 12.272 -19.447 -11.982 1.00 94.88 482 LYS A O 1
ATOM 3986 N N . GLN A 1 483 ? 13.094 -20.943 -10.525 1.00 96.44 483 GLN A N 1
ATOM 3987 C CA . GLN A 1 483 ? 12.067 -21.961 -10.784 1.00 96.44 483 GLN A CA 1
ATOM 3988 C C . GLN A 1 483 ? 10.647 -21.457 -10.496 1.00 96.44 483 GLN A C 1
ATOM 3990 O O . GLN A 1 483 ? 9.713 -21.777 -11.239 1.00 96.44 483 GLN A O 1
ATOM 3995 N N . LYS A 1 484 ? 10.464 -20.665 -9.432 1.00 97.44 484 LYS A N 1
ATOM 3996 C CA . LYS A 1 484 ? 9.165 -20.059 -9.106 1.00 97.44 484 LYS A CA 1
ATOM 3997 C C . LYS A 1 484 ? 8.720 -19.089 -10.195 1.00 97.44 484 LYS A C 1
ATOM 3999 O O . LYS A 1 484 ? 7.600 -19.218 -10.693 1.00 97.44 484 LYS A O 1
ATOM 4004 N N . ILE A 1 485 ? 9.593 -18.165 -10.601 1.00 97.75 485 ILE A N 1
ATOM 4005 C CA . ILE A 1 485 ? 9.273 -17.179 -11.640 1.00 97.75 485 ILE A CA 1
ATOM 4006 C C . ILE A 1 485 ? 9.035 -17.854 -12.996 1.00 97.75 485 ILE A C 1
ATOM 4008 O O . ILE A 1 485 ? 8.060 -17.516 -13.663 1.00 97.75 485 ILE A O 1
ATOM 4012 N N . GLU A 1 486 ? 9.819 -18.863 -13.381 1.00 97.00 486 GLU A N 1
ATOM 4013 C CA . GLU A 1 486 ? 9.555 -19.676 -14.582 1.00 97.00 486 GLU A CA 1
ATOM 4014 C C . GLU A 1 486 ? 8.180 -20.364 -14.516 1.00 97.00 486 GLU A C 1
ATOM 4016 O O . GLU A 1 486 ? 7.440 -20.414 -15.506 1.00 97.00 486 GLU A O 1
ATOM 4021 N N . GLY A 1 487 ? 7.797 -20.857 -13.334 1.00 98.25 487 GLY A N 1
ATOM 4022 C CA . GLY A 1 487 ? 6.468 -21.404 -13.070 1.00 98.25 487 GLY A CA 1
ATOM 4023 C C . GLY A 1 487 ? 5.352 -20.375 -13.276 1.00 98.25 487 GLY A C 1
ATOM 4024 O O . GLY A 1 487 ? 4.339 -20.684 -13.916 1.00 98.25 487 GLY A O 1
ATOM 4025 N N . PHE A 1 488 ? 5.545 -19.147 -12.792 1.00 98.25 488 PHE A N 1
ATOM 4026 C CA . PHE A 1 488 ? 4.600 -18.050 -13.003 1.00 98.25 488 PHE A CA 1
ATOM 4027 C C . PHE A 1 488 ? 4.551 -17.596 -14.462 1.00 98.25 488 PHE A C 1
ATOM 4029 O O . PHE A 1 488 ? 3.452 -17.423 -14.980 1.00 98.25 488 PHE A O 1
ATOM 4036 N N . ILE A 1 489 ? 5.685 -17.496 -15.161 1.00 98.38 489 ILE A N 1
ATOM 4037 C CA . ILE A 1 489 ? 5.735 -17.187 -16.599 1.00 98.38 489 ILE A CA 1
ATOM 4038 C C . ILE A 1 489 ? 4.969 -18.245 -17.392 1.00 98.38 489 ILE A C 1
ATOM 4040 O O . ILE A 1 489 ? 4.143 -17.914 -18.236 1.00 98.38 489 ILE A O 1
ATOM 4044 N N . LYS A 1 490 ? 5.145 -19.532 -17.083 1.00 98.19 490 LYS A N 1
ATOM 4045 C CA . LYS A 1 490 ? 4.381 -20.602 -17.741 1.00 98.19 490 LYS A CA 1
ATOM 4046 C C . LYS A 1 490 ? 2.870 -20.460 -17.530 1.00 98.19 490 LYS A C 1
ATOM 4048 O O . LYS A 1 490 ? 2.090 -20.828 -18.410 1.00 98.19 490 LYS A O 1
ATOM 4053 N N . LYS A 1 491 ? 2.452 -19.969 -16.362 1.00 97.88 491 LYS A N 1
ATOM 4054 C CA . LYS A 1 491 ? 1.041 -19.752 -16.018 1.00 97.88 491 LYS A CA 1
ATOM 4055 C C . LYS A 1 491 ? 0.480 -18.466 -16.636 1.00 97.88 491 LYS A C 1
ATOM 4057 O O . LYS A 1 491 ? -0.680 -18.451 -17.043 1.00 97.88 491 LYS A O 1
ATOM 4062 N N . TYR A 1 492 ? 1.301 -17.425 -16.737 1.00 97.75 492 TYR A N 1
ATOM 4063 C CA . TYR A 1 492 ? 0.941 -16.082 -17.186 1.00 97.75 492 TYR A CA 1
ATOM 4064 C C . TYR A 1 492 ? 1.952 -15.556 -18.228 1.00 97.75 492 TYR A C 1
ATOM 4066 O O . TYR A 1 492 ? 2.609 -14.540 -17.996 1.00 97.75 492 TYR A O 1
ATOM 4074 N N . PRO A 1 493 ? 2.069 -16.205 -19.404 1.00 97.31 493 PRO A N 1
ATOM 4075 C CA . PRO A 1 493 ? 3.163 -15.959 -20.360 1.00 97.31 493 PRO A CA 1
ATOM 4076 C C . PRO A 1 493 ? 3.126 -14.577 -21.014 1.00 97.31 493 PRO A C 1
ATOM 4078 O O . PRO A 1 493 ? 4.070 -14.162 -21.668 1.00 97.31 493 PRO A O 1
ATOM 4081 N N . ASN A 1 494 ? 2.023 -13.859 -20.844 1.00 96.25 494 ASN A N 1
ATOM 4082 C CA . ASN A 1 494 ? 1.786 -12.573 -21.473 1.00 96.25 494 ASN A CA 1
ATOM 4083 C C . ASN A 1 494 ? 2.007 -11.392 -20.518 1.00 96.25 494 ASN A C 1
ATOM 4085 O O . ASN A 1 494 ? 1.689 -10.269 -20.889 1.00 96.25 494 ASN A O 1
ATOM 4089 N N . VAL A 1 495 ? 2.493 -11.618 -19.290 1.00 97.88 495 VAL A N 1
ATOM 4090 C CA . VAL A 1 495 ? 2.655 -10.559 -18.281 1.00 97.88 495 VAL A CA 1
ATOM 4091 C C . VAL A 1 495 ? 4.098 -10.036 -18.278 1.00 97.88 495 VAL A C 1
ATOM 4093 O O . VAL A 1 495 ? 4.985 -10.752 -17.811 1.00 97.88 495 VAL A O 1
ATOM 4096 N N . PRO A 1 496 ? 4.354 -8.791 -18.736 1.00 98.00 496 PRO A N 1
ATOM 4097 C CA . PRO A 1 496 ? 5.710 -8.256 -18.891 1.00 98.00 496 PRO A CA 1
ATOM 4098 C C . PRO A 1 496 ? 6.531 -8.254 -17.595 1.00 98.00 496 PRO A C 1
ATOM 4100 O O . PRO A 1 496 ? 7.712 -8.594 -17.593 1.00 98.00 496 PRO A O 1
ATOM 4103 N N . SER A 1 497 ? 5.904 -7.934 -16.464 1.00 96.94 497 SER A N 1
ATOM 4104 C CA . SER A 1 497 ? 6.616 -7.778 -15.196 1.00 96.94 497 SER A CA 1
ATOM 4105 C C . SER A 1 497 ? 7.214 -9.065 -14.631 1.00 96.94 497 SER A C 1
ATOM 4107 O O . SER A 1 497 ? 8.224 -8.995 -13.933 1.00 96.94 497 SER A O 1
ATOM 4109 N N . LEU A 1 498 ? 6.683 -10.241 -14.987 1.00 98.25 498 LEU A N 1
ATOM 4110 C CA . LEU A 1 498 ? 7.308 -11.520 -14.630 1.00 98.25 498 LEU A CA 1
ATOM 4111 C C . LEU A 1 498 ? 8.652 -11.711 -15.346 1.00 98.25 498 LEU A C 1
ATOM 4113 O O . LEU A 1 498 ? 9.607 -12.202 -14.746 1.00 98.25 498 LEU A O 1
ATOM 4117 N N . TYR A 1 499 ? 8.753 -11.257 -16.597 1.00 97.69 499 TYR A N 1
ATOM 4118 C CA . TYR A 1 499 ? 10.003 -11.288 -17.353 1.00 97.69 499 TYR A CA 1
ATOM 4119 C C . TYR A 1 499 ? 11.025 -10.296 -16.800 1.00 97.69 499 TYR A C 1
ATOM 4121 O O . TYR A 1 499 ? 12.209 -10.616 -16.759 1.00 97.69 499 TYR A O 1
ATOM 4129 N N . THR A 1 500 ? 10.590 -9.133 -16.303 1.00 95.19 500 THR A N 1
ATOM 4130 C CA . THR A 1 500 ? 11.489 -8.200 -15.605 1.00 95.19 500 THR A CA 1
ATOM 4131 C C . THR A 1 500 ? 12.139 -8.856 -14.388 1.00 95.19 500 THR A C 1
ATOM 4133 O O . THR A 1 500 ? 13.345 -8.717 -14.188 1.00 95.19 500 THR A O 1
ATOM 4136 N N . ILE A 1 501 ? 11.370 -9.610 -13.595 1.00 95.94 501 ILE A N 1
ATOM 4137 C CA . ILE A 1 501 ? 11.910 -10.332 -12.434 1.00 95.94 501 ILE A CA 1
ATOM 4138 C C . ILE A 1 501 ? 12.876 -11.429 -12.892 1.00 95.94 501 ILE A C 1
ATOM 4140 O O . ILE A 1 501 ? 13.984 -11.523 -12.367 1.00 95.94 501 ILE A O 1
ATOM 4144 N N . ALA A 1 502 ? 12.500 -12.212 -13.907 1.00 96.25 502 ALA A N 1
ATOM 4145 C CA . ALA A 1 502 ? 13.366 -13.253 -14.455 1.00 96.25 502 ALA A CA 1
ATOM 4146 C C . ALA A 1 502 ? 14.706 -12.681 -14.953 1.00 96.25 502 ALA A C 1
ATOM 4148 O O . ALA A 1 502 ? 15.760 -13.239 -14.663 1.00 96.25 502 ALA A O 1
ATOM 4149 N N . VAL A 1 503 ? 14.690 -11.533 -15.642 1.00 93.62 503 VAL A N 1
ATOM 4150 C CA . VAL A 1 503 ? 15.908 -10.850 -16.107 1.00 93.62 503 VAL A CA 1
ATOM 4151 C C . VAL A 1 503 ? 16.786 -10.431 -14.927 1.00 93.62 503 VAL A C 1
ATOM 4153 O O . VAL A 1 503 ? 18.003 -10.617 -14.977 1.00 93.62 503 VAL A O 1
ATOM 4156 N N . SER A 1 504 ? 16.194 -9.903 -13.853 1.00 93.06 504 SER A N 1
ATOM 4157 C CA . SER A 1 504 ? 16.927 -9.542 -12.632 1.00 93.06 504 SER A CA 1
ATOM 4158 C C . SER A 1 504 ? 17.599 -10.749 -11.975 1.00 93.06 504 SER A C 1
ATOM 4160 O O . SER A 1 504 ? 18.755 -10.644 -11.568 1.00 93.06 504 SER A O 1
ATOM 4162 N N . ILE A 1 505 ? 16.926 -11.901 -11.940 1.00 94.06 505 ILE A N 1
ATOM 4163 C CA . ILE A 1 505 ? 17.493 -13.157 -11.430 1.00 94.06 505 ILE A CA 1
ATOM 4164 C C . ILE A 1 505 ? 18.649 -13.626 -12.328 1.00 94.06 505 ILE A C 1
ATOM 4166 O O . ILE A 1 505 ? 19.762 -13.862 -11.851 1.00 94.06 505 ILE A O 1
ATOM 4170 N N . GLU A 1 506 ? 18.443 -13.684 -13.646 1.00 92.38 506 GLU A N 1
ATOM 4171 C CA . GLU A 1 506 ? 19.469 -14.117 -14.606 1.00 92.38 506 GLU A CA 1
ATOM 4172 C C . GLU A 1 506 ? 20.690 -13.179 -14.657 1.00 92.38 506 GLU A C 1
ATOM 4174 O O . GLU A 1 506 ? 21.793 -13.597 -15.022 1.00 92.38 506 GLU A O 1
ATOM 4179 N N . ASN A 1 507 ? 20.550 -11.909 -14.271 1.00 88.94 507 ASN A N 1
ATOM 4180 C CA . ASN A 1 507 ? 21.687 -10.996 -14.101 1.00 88.94 507 ASN A CA 1
ATOM 4181 C C . ASN A 1 507 ? 22.644 -11.430 -12.987 1.00 88.94 507 ASN A C 1
ATOM 4183 O O . ASN A 1 507 ? 23.829 -11.097 -13.054 1.00 88.94 507 ASN A O 1
ATOM 4187 N N . VAL A 1 508 ? 22.158 -12.194 -12.012 1.00 90.44 508 VAL A N 1
ATOM 4188 C CA . VAL A 1 508 ? 22.923 -12.602 -10.831 1.00 90.44 508 VAL A CA 1
ATOM 4189 C C . VAL A 1 508 ? 23.432 -14.030 -10.973 1.00 90.44 508 VAL A C 1
ATOM 4191 O O . VAL A 1 508 ? 24.632 -14.262 -10.831 1.00 90.44 508 VAL A O 1
ATOM 4194 N N . ILE A 1 509 ? 22.546 -14.973 -11.296 1.00 89.56 509 ILE A N 1
ATOM 4195 C CA . ILE A 1 509 ? 22.878 -16.409 -11.317 1.00 89.56 509 ILE A CA 1
ATOM 4196 C C . ILE A 1 509 ? 22.977 -16.997 -12.732 1.00 89.56 509 ILE A C 1
ATOM 4198 O O . ILE A 1 509 ? 23.467 -18.111 -12.914 1.00 89.56 509 ILE A O 1
ATOM 4202 N N . GLY A 1 510 ? 22.531 -16.249 -13.741 1.00 85.25 510 GLY A N 1
ATOM 4203 C CA . GLY A 1 510 ? 22.410 -16.706 -15.121 1.00 85.25 510 GLY A CA 1
ATOM 4204 C C . GLY A 1 510 ? 23.691 -16.656 -15.947 1.00 85.25 510 GLY A C 1
ATOM 4205 O O . GLY A 1 510 ? 24.645 -15.924 -15.648 1.00 85.25 510 GLY A O 1
ATOM 4206 N N . THR A 1 511 ? 23.696 -17.386 -17.067 1.00 87.00 511 THR A N 1
ATOM 4207 C CA . THR A 1 511 ? 24.748 -17.249 -18.083 1.00 87.00 511 THR A CA 1
ATOM 4208 C C . THR A 1 511 ? 24.437 -16.113 -19.064 1.00 87.00 511 THR A C 1
ATOM 4210 O O . THR A 1 511 ? 23.301 -15.669 -19.221 1.00 87.00 511 THR A O 1
ATOM 4213 N N . ASN A 1 512 ? 25.455 -15.644 -19.798 1.00 84.38 512 ASN A N 1
ATOM 4214 C CA . ASN A 1 512 ? 25.256 -14.641 -20.855 1.00 84.38 512 ASN A CA 1
ATOM 4215 C C . ASN A 1 512 ? 24.271 -15.106 -21.944 1.00 84.38 512 ASN A C 1
ATOM 4217 O O . ASN A 1 512 ? 23.594 -14.271 -22.542 1.00 84.38 512 ASN A O 1
ATOM 4221 N N . LEU A 1 513 ? 24.240 -16.413 -22.235 1.00 86.06 513 LEU A N 1
ATOM 4222 C CA . LEU A 1 513 ? 23.378 -16.984 -23.268 1.00 86.06 513 LEU A CA 1
ATOM 4223 C C . LEU A 1 513 ? 21.918 -16.989 -22.808 1.00 86.06 513 LEU A C 1
ATOM 4225 O O . LEU A 1 513 ? 21.060 -16.515 -23.551 1.00 86.06 513 LEU A O 1
ATOM 4229 N N . ASP A 1 514 ? 21.673 -17.444 -21.578 1.00 86.75 514 ASP A N 1
ATOM 4230 C CA . ASP A 1 514 ? 20.333 -17.502 -20.982 1.00 86.75 514 ASP A CA 1
ATOM 4231 C C . ASP A 1 514 ? 19.722 -16.102 -20.894 1.00 86.75 514 ASP A C 1
ATOM 4233 O O . ASP A 1 514 ? 18.606 -15.876 -21.359 1.00 86.75 514 ASP A O 1
ATOM 4237 N N . ARG A 1 515 ? 20.509 -15.118 -20.433 1.00 89.69 515 ARG A N 1
ATOM 4238 C CA . ARG A 1 515 ? 20.103 -13.706 -20.426 1.00 89.69 515 ARG A CA 1
ATOM 4239 C C . ARG A 1 515 ? 19.701 -13.197 -21.800 1.00 89.69 515 ARG A C 1
ATOM 4241 O O . ARG A 1 515 ? 18.680 -12.529 -21.930 1.00 89.69 515 ARG A O 1
ATOM 4248 N N . PHE A 1 516 ? 20.514 -13.468 -22.822 1.00 89.50 516 PHE A N 1
ATOM 4249 C CA . PHE A 1 516 ? 20.233 -12.974 -24.168 1.00 89.50 516 PHE A CA 1
ATOM 4250 C C . PHE A 1 516 ? 18.918 -13.547 -24.703 1.00 89.50 516 PHE A C 1
ATOM 4252 O O . PHE A 1 516 ? 18.112 -12.790 -25.241 1.00 89.50 516 PHE A O 1
ATOM 4259 N N . GLN A 1 517 ? 18.687 -14.849 -24.517 1.00 91.75 517 GLN A N 1
ATOM 4260 C CA . GLN A 1 517 ? 17.436 -15.491 -24.911 1.00 91.75 517 GLN A CA 1
ATOM 4261 C C . GLN A 1 517 ? 16.244 -14.912 -24.138 1.00 91.75 517 GLN A C 1
ATOM 4263 O O . GLN A 1 517 ? 15.249 -14.530 -24.751 1.00 91.75 517 GLN A O 1
ATOM 4268 N N . LEU A 1 518 ? 16.369 -14.767 -22.817 1.00 94.94 518 LEU A N 1
ATOM 4269 C CA . LEU A 1 518 ? 15.296 -14.246 -21.976 1.00 94.94 518 LEU A CA 1
ATOM 4270 C C . LEU A 1 518 ? 14.901 -12.815 -22.355 1.00 94.94 518 LEU A C 1
ATOM 4272 O O . LEU A 1 518 ? 13.716 -12.503 -22.418 1.00 94.94 518 LEU A O 1
ATOM 4276 N N . PHE A 1 519 ? 15.867 -11.950 -22.666 1.00 95.06 519 PHE A N 1
ATOM 4277 C CA . PHE A 1 519 ? 15.563 -10.605 -23.151 1.00 95.06 519 PHE A CA 1
ATOM 4278 C C . PHE A 1 519 ? 14.790 -10.609 -24.483 1.00 95.06 519 PHE A C 1
ATOM 4280 O O . PHE A 1 519 ? 13.915 -9.768 -24.668 1.00 95.06 519 PHE A O 1
ATOM 4287 N N . GLN A 1 520 ? 15.083 -11.535 -25.405 1.00 93.38 520 GLN A N 1
ATOM 4288 C CA . GLN A 1 520 ? 14.343 -11.654 -26.673 1.00 93.38 520 GLN A CA 1
ATOM 4289 C C . GLN A 1 520 ? 12.911 -12.164 -26.463 1.00 93.38 520 GLN A C 1
ATOM 4291 O O . GLN A 1 520 ? 11.975 -11.708 -27.125 1.00 93.38 520 GLN A O 1
ATOM 4296 N N . GLU A 1 521 ? 12.736 -13.107 -25.538 1.00 95.81 521 GLU A N 1
ATOM 4297 C CA . GLU A 1 521 ? 11.412 -13.579 -25.132 1.00 95.81 521 GLU A CA 1
ATOM 4298 C C . GLU A 1 521 ? 10.614 -12.446 -24.476 1.00 95.81 521 GLU A C 1
ATOM 4300 O O . GLU A 1 521 ? 9.469 -12.202 -24.856 1.00 95.81 521 GLU A O 1
ATOM 4305 N N . ALA A 1 522 ? 11.243 -11.694 -23.569 1.00 96.62 522 ALA A N 1
ATOM 4306 C CA . ALA A 1 522 ? 10.643 -10.540 -22.914 1.00 96.62 522 ALA A CA 1
ATOM 4307 C C . ALA A 1 522 ? 10.241 -9.448 -23.920 1.00 96.62 522 ALA A C 1
ATOM 4309 O O . ALA A 1 522 ? 9.112 -8.969 -23.862 1.00 96.62 522 ALA A O 1
ATOM 4310 N N . ASP A 1 523 ? 11.100 -9.098 -24.885 1.00 96.88 523 ASP A N 1
ATOM 4311 C CA . ASP A 1 523 ? 10.800 -8.122 -25.949 1.00 96.88 523 ASP A CA 1
ATOM 4312 C C . ASP A 1 523 ? 9.500 -8.466 -26.690 1.00 96.88 523 ASP A C 1
ATOM 4314 O O . ASP A 1 523 ? 8.624 -7.617 -26.853 1.00 96.88 523 ASP A O 1
ATOM 4318 N N . SER A 1 524 ? 9.310 -9.747 -27.026 1.00 95.62 524 SER A N 1
ATOM 4319 C CA . SER A 1 524 ? 8.093 -10.227 -27.699 1.00 95.62 524 SER A CA 1
ATOM 4320 C C . SER A 1 524 ? 6.819 -10.006 -26.873 1.00 95.62 524 SER A C 1
ATOM 4322 O O . SER A 1 524 ? 5.740 -9.854 -27.442 1.00 95.62 524 SER A O 1
ATOM 4324 N N . VAL A 1 525 ? 6.931 -9.985 -25.542 1.00 97.00 525 VAL A N 1
ATOM 4325 C CA . VAL A 1 525 ? 5.813 -9.750 -24.616 1.00 97.00 525 VAL A CA 1
ATOM 4326 C C . VAL A 1 525 ? 5.604 -8.256 -24.379 1.00 97.00 525 VAL A C 1
ATOM 4328 O O . VAL A 1 525 ? 4.475 -7.776 -24.479 1.00 97.00 525 VAL A O 1
ATOM 4331 N N . PHE A 1 526 ? 6.679 -7.507 -24.125 1.00 97.56 526 PHE A N 1
ATOM 4332 C CA . PHE A 1 526 ? 6.633 -6.060 -23.918 1.00 97.56 526 PHE A CA 1
ATOM 4333 C C . PHE A 1 526 ? 6.115 -5.318 -25.152 1.00 97.56 526 PHE A C 1
ATOM 4335 O O . PHE A 1 526 ? 5.323 -4.392 -25.008 1.00 97.56 526 PHE A O 1
ATOM 4342 N N . ALA A 1 527 ? 6.491 -5.733 -26.365 1.00 95.62 527 ALA A N 1
ATOM 4343 C CA . ALA A 1 527 ? 6.029 -5.117 -27.613 1.00 95.62 527 ALA A CA 1
ATOM 4344 C C . ALA A 1 527 ? 4.500 -5.190 -27.823 1.00 95.62 527 ALA A C 1
ATOM 4346 O O . ALA A 1 527 ? 3.961 -4.470 -28.664 1.00 95.62 527 ALA A O 1
ATOM 4347 N N . LEU A 1 528 ? 3.792 -6.044 -27.072 1.00 95.62 528 LEU A N 1
ATOM 4348 C CA . LEU A 1 528 ? 2.329 -6.156 -27.107 1.00 95.62 528 LEU A CA 1
ATOM 4349 C C . LEU A 1 528 ? 1.624 -5.163 -26.169 1.00 95.62 528 LEU A C 1
ATOM 4351 O O . LEU A 1 528 ? 0.407 -4.986 -26.275 1.00 95.62 528 LEU A O 1
ATOM 4355 N N . SER A 1 529 ? 2.357 -4.524 -25.257 1.00 96.50 529 SER A N 1
ATOM 4356 C CA . SER A 1 529 ? 1.822 -3.505 -24.356 1.00 96.50 529 SER A CA 1
ATOM 4357 C C . SER A 1 529 ? 1.434 -2.250 -25.137 1.00 96.50 529 SER A C 1
ATOM 4359 O O . SER A 1 529 ? 2.214 -1.730 -25.934 1.00 96.50 529 SER A O 1
ATOM 4361 N N . SER A 1 530 ? 0.240 -1.710 -24.884 1.00 94.44 530 SER A N 1
ATOM 4362 C CA . SER A 1 530 ? -0.162 -0.423 -25.465 1.00 94.44 530 SER A CA 1
ATOM 4363 C C . SER A 1 530 ? 0.379 0.772 -24.684 1.00 94.44 530 SER A C 1
ATOM 4365 O O . SER A 1 530 ? 0.557 1.846 -25.255 1.00 94.44 530 SER A O 1
ATOM 4367 N N . SER A 1 531 ? 0.625 0.594 -23.385 1.00 94.00 531 SER A N 1
ATOM 4368 C CA . SER A 1 531 ? 1.146 1.643 -22.512 1.00 94.00 531 SER A CA 1
ATOM 4369 C C . SER A 1 531 ? 2.669 1.585 -22.425 1.00 94.00 531 SER A C 1
ATOM 4371 O O . SER A 1 531 ? 3.243 0.532 -22.147 1.00 94.00 531 SER A O 1
ATOM 4373 N N . LYS A 1 532 ? 3.320 2.734 -22.635 1.00 95.38 532 LYS A N 1
ATOM 4374 C CA . LYS A 1 532 ? 4.775 2.915 -22.496 1.00 95.38 532 LYS A CA 1
ATOM 4375 C C . LYS A 1 532 ? 5.114 3.645 -21.194 1.00 95.38 532 LYS A C 1
ATOM 4377 O O . LYS A 1 532 ? 5.705 4.725 -21.210 1.00 95.38 532 LYS A O 1
ATOM 4382 N N . ASN A 1 533 ? 4.669 3.072 -20.081 1.00 94.69 533 ASN A N 1
ATOM 4383 C CA . ASN A 1 533 ? 4.881 3.605 -18.736 1.00 94.69 533 ASN A CA 1
ATOM 4384 C C . ASN A 1 533 ? 6.348 3.458 -18.268 1.00 94.69 533 ASN A C 1
ATOM 4386 O O . ASN A 1 533 ? 7.218 2.981 -18.999 1.00 94.69 533 ASN A O 1
ATOM 4390 N N . GLU A 1 534 ? 6.632 3.856 -17.028 1.00 94.81 534 GLU A N 1
ATOM 4391 C CA . GLU A 1 534 ? 7.971 3.751 -16.435 1.00 94.81 534 GLU A CA 1
ATOM 4392 C C . GLU A 1 534 ? 8.518 2.312 -16.432 1.00 94.81 534 GLU A C 1
ATOM 4394 O O . GLU A 1 534 ? 9.694 2.106 -16.737 1.00 94.81 534 GLU A O 1
ATOM 4399 N N . HIS A 1 535 ? 7.677 1.307 -16.161 1.00 95.56 535 HIS A N 1
ATOM 4400 C CA . HIS A 1 535 ? 8.084 -0.100 -16.156 1.00 95.56 535 HIS A CA 1
ATOM 4401 C C . HIS A 1 535 ? 8.507 -0.575 -17.555 1.00 95.56 535 HIS A C 1
ATOM 4403 O O . HIS A 1 535 ? 9.575 -1.169 -17.716 1.00 95.56 535 HIS A O 1
ATOM 4409 N N . TYR A 1 536 ? 7.715 -0.237 -18.577 1.00 97.38 536 TYR A N 1
ATOM 4410 C CA . TYR A 1 536 ? 8.033 -0.481 -19.984 1.00 97.38 536 TYR A CA 1
ATOM 4411 C C . TYR A 1 536 ? 9.365 0.169 -20.379 1.00 97.38 536 TYR A C 1
ATOM 4413 O O . TYR A 1 536 ? 10.245 -0.476 -20.952 1.00 97.38 536 TYR A O 1
ATOM 4421 N N . ASN A 1 537 ? 9.531 1.454 -20.054 1.00 96.94 537 ASN A N 1
ATOM 4422 C CA . ASN A 1 537 ? 10.724 2.209 -20.431 1.00 96.94 537 ASN A CA 1
ATOM 4423 C C . ASN A 1 537 ? 11.978 1.679 -19.720 1.00 96.94 537 ASN A C 1
ATOM 4425 O O . ASN A 1 537 ? 13.039 1.568 -20.335 1.00 96.94 537 ASN A O 1
ATOM 4429 N N . SER A 1 538 ? 11.846 1.280 -18.454 1.00 95.38 538 SER A N 1
ATOM 4430 C CA . SER A 1 538 ? 12.932 0.679 -17.675 1.00 95.38 538 SER A CA 1
ATOM 4431 C C . SER A 1 538 ? 13.426 -0.631 -18.291 1.00 95.38 538 SER A C 1
ATOM 4433 O O . SER A 1 538 ? 14.638 -0.834 -18.393 1.00 95.38 538 SER A O 1
ATOM 4435 N N . PHE A 1 539 ? 12.515 -1.489 -18.767 1.00 96.44 539 PHE A N 1
ATOM 4436 C CA . PHE A 1 539 ? 12.876 -2.724 -19.468 1.00 96.44 539 PHE A CA 1
ATOM 4437 C C . PHE A 1 539 ? 13.689 -2.446 -20.740 1.00 96.44 539 PHE A C 1
ATOM 4439 O O . PHE A 1 539 ? 14.799 -2.962 -20.881 1.00 96.44 539 PHE A O 1
ATOM 4446 N N . TYR A 1 540 ? 13.186 -1.602 -21.648 1.00 97.75 540 TYR A N 1
ATOM 4447 C CA . TYR A 1 540 ? 13.873 -1.335 -22.919 1.00 97.75 540 TYR A CA 1
ATOM 4448 C C . TYR A 1 540 ? 15.203 -0.602 -22.735 1.00 97.75 540 TYR A C 1
ATOM 4450 O O . TYR A 1 540 ? 16.151 -0.856 -23.482 1.00 97.75 540 TYR A O 1
ATOM 4458 N N . LEU A 1 541 ? 15.317 0.254 -21.716 1.00 96.69 541 LEU A N 1
ATOM 4459 C CA . LEU A 1 541 ? 16.585 0.893 -21.378 1.00 96.69 541 LEU A CA 1
ATOM 4460 C C . LEU A 1 541 ? 17.611 -0.134 -20.874 1.00 96.69 541 LEU A C 1
ATOM 4462 O O . LEU A 1 541 ? 18.748 -0.150 -21.353 1.00 96.69 541 LEU A O 1
ATOM 4466 N N . ALA A 1 542 ? 17.207 -1.031 -19.968 1.00 95.50 542 ALA A N 1
ATOM 4467 C CA . ALA A 1 542 ? 18.057 -2.125 -19.499 1.00 95.50 542 ALA A CA 1
ATOM 4468 C C . ALA A 1 542 ? 18.457 -3.065 -20.649 1.00 95.50 542 ALA A C 1
ATOM 4470 O O . ALA A 1 542 ? 19.621 -3.465 -20.753 1.00 95.50 542 ALA A O 1
ATOM 4471 N N . TYR A 1 543 ? 17.523 -3.357 -21.557 1.00 96.69 543 TYR A N 1
ATOM 4472 C CA . TYR A 1 543 ? 17.789 -4.183 -22.728 1.00 96.69 543 TYR A CA 1
ATOM 4473 C C . TYR A 1 543 ? 18.802 -3.520 -23.671 1.00 96.69 543 TYR A C 1
ATOM 4475 O O . TYR A 1 543 ? 19.773 -4.156 -24.087 1.00 96.69 543 TYR A O 1
ATOM 4483 N N . ALA A 1 544 ? 18.657 -2.220 -23.943 1.00 97.38 544 ALA A N 1
ATOM 4484 C CA . ALA A 1 544 ? 19.614 -1.461 -24.744 1.00 97.38 544 ALA A CA 1
ATOM 4485 C C . ALA A 1 544 ? 21.020 -1.451 -24.122 1.00 97.38 544 ALA A C 1
ATOM 4487 O O . ALA A 1 544 ? 22.008 -1.654 -24.834 1.00 97.38 544 ALA A O 1
ATOM 4488 N N . TYR A 1 545 ? 21.121 -1.267 -22.799 1.00 95.56 545 TYR A N 1
ATOM 4489 C CA . TYR A 1 545 ? 22.398 -1.305 -22.075 1.00 95.56 545 TYR A CA 1
ATOM 4490 C C . TYR A 1 545 ? 23.077 -2.668 -22.232 1.00 95.56 545 TYR A C 1
ATOM 4492 O O . TYR A 1 545 ? 24.252 -2.744 -22.607 1.00 95.56 545 TYR A O 1
ATOM 4500 N N . PHE A 1 546 ? 22.320 -3.743 -22.005 1.00 94.69 546 PHE A N 1
ATOM 4501 C CA . PHE A 1 546 ? 22.785 -5.114 -22.184 1.00 94.69 546 PHE A CA 1
ATOM 4502 C C . PHE A 1 546 ? 23.292 -5.344 -23.618 1.00 94.69 546 PHE A C 1
ATOM 4504 O O . PHE A 1 546 ? 24.425 -5.781 -23.828 1.00 94.69 546 PHE A O 1
ATOM 4511 N N . LEU A 1 547 ? 22.513 -4.963 -24.631 1.00 95.69 547 LEU A N 1
ATOM 4512 C CA . LEU A 1 547 ? 22.878 -5.145 -26.038 1.00 95.69 547 LEU A CA 1
ATOM 4513 C C . LEU A 1 547 ? 24.126 -4.348 -26.443 1.00 95.69 547 LEU A C 1
ATOM 4515 O O . LEU A 1 547 ? 24.987 -4.875 -27.155 1.00 95.69 547 LEU A O 1
ATOM 4519 N N . ASN A 1 548 ? 24.267 -3.106 -25.976 1.00 96.06 548 ASN A N 1
ATOM 4520 C CA . ASN A 1 548 ? 25.464 -2.299 -26.220 1.00 96.06 548 ASN A CA 1
ATOM 4521 C C . ASN A 1 548 ? 26.710 -2.917 -25.577 1.00 96.06 548 ASN A C 1
ATOM 4523 O O . ASN A 1 548 ? 27.774 -2.957 -26.210 1.00 96.06 548 ASN A O 1
ATOM 4527 N N . TYR A 1 549 ? 26.583 -3.433 -24.353 1.00 93.56 549 TYR A N 1
ATOM 4528 C CA . TYR A 1 549 ? 27.670 -4.111 -23.652 1.00 93.56 549 TYR A CA 1
ATOM 4529 C C . TYR A 1 549 ? 28.165 -5.344 -24.429 1.00 93.56 549 TYR A C 1
ATOM 4531 O O . TYR A 1 549 ? 29.368 -5.501 -24.638 1.00 93.56 549 TYR A O 1
ATOM 4539 N N . TYR A 1 550 ? 27.249 -6.158 -24.964 1.00 92.12 550 TYR A N 1
ATOM 4540 C CA . TYR A 1 550 ? 27.575 -7.366 -25.740 1.00 92.12 550 TYR A CA 1
ATOM 4541 C C . TYR A 1 550 ? 27.762 -7.129 -27.251 1.00 92.12 550 TYR A C 1
ATOM 4543 O O . TYR A 1 550 ? 27.736 -8.079 -28.037 1.00 92.12 550 TYR A O 1
ATOM 4551 N N . ASN A 1 551 ? 27.991 -5.881 -27.678 1.00 94.19 551 ASN A N 1
ATOM 4552 C CA . ASN A 1 551 ? 28.252 -5.508 -29.076 1.00 94.19 551 ASN A CA 1
ATOM 4553 C C . ASN A 1 551 ? 27.151 -5.956 -30.059 1.00 94.19 551 ASN A C 1
ATOM 4555 O O . ASN A 1 551 ? 27.428 -6.482 -31.139 1.00 94.19 551 ASN A O 1
ATOM 4559 N N . LYS A 1 552 ? 25.887 -5.701 -29.704 1.00 95.25 552 LYS A N 1
ATOM 4560 C CA . LYS A 1 552 ? 24.703 -5.872 -30.564 1.00 95.25 552 LYS A CA 1
ATOM 4561 C C . LYS A 1 552 ? 24.038 -4.517 -30.886 1.00 95.25 552 LYS A C 1
ATOM 4563 O O . LYS A 1 552 ? 22.849 -4.342 -30.621 1.00 95.25 552 LYS A O 1
ATOM 4568 N N . PRO A 1 553 ? 24.773 -3.548 -31.465 1.00 96.56 553 PRO A N 1
ATOM 4569 C CA . PRO A 1 553 ? 24.328 -2.155 -31.547 1.00 96.56 553 PRO A CA 1
ATOM 4570 C C . PRO A 1 553 ? 23.060 -1.940 -32.383 1.00 96.56 553 PRO A C 1
ATOM 4572 O O . PRO A 1 553 ? 22.245 -1.096 -32.035 1.00 96.56 553 PRO A O 1
ATOM 4575 N N . SER A 1 554 ? 22.832 -2.715 -33.449 1.00 95.75 554 SER A N 1
ATOM 4576 C CA . SER A 1 554 ? 21.608 -2.576 -34.256 1.00 95.75 554 SER A CA 1
ATOM 4577 C C . SER A 1 554 ? 20.339 -2.907 -33.467 1.00 95.75 554 SER A C 1
ATOM 4579 O O . SER A 1 554 ? 19.324 -2.246 -33.642 1.00 95.75 554 SER A O 1
ATOM 4581 N N . ILE A 1 555 ? 20.403 -3.909 -32.585 1.00 95.69 555 ILE A N 1
ATOM 4582 C CA . ILE A 1 555 ? 19.275 -4.276 -31.719 1.00 95.69 555 ILE A CA 1
ATOM 4583 C C . ILE A 1 555 ? 19.152 -3.251 -30.584 1.00 95.69 555 ILE A C 1
ATOM 4585 O O . ILE A 1 555 ? 18.046 -2.889 -30.201 1.00 95.69 555 ILE A O 1
ATOM 4589 N N . ALA A 1 556 ? 20.279 -2.728 -30.081 1.00 97.94 556 ALA A N 1
ATOM 4590 C CA . ALA A 1 556 ? 20.261 -1.673 -29.070 1.00 97.94 556 ALA A CA 1
ATOM 4591 C C . ALA A 1 556 ? 19.530 -0.417 -29.575 1.00 97.94 556 ALA A C 1
ATOM 4593 O O . ALA A 1 556 ? 18.724 0.143 -28.842 1.00 97.94 556 ALA A O 1
ATOM 4594 N N . LEU A 1 557 ? 19.748 -0.014 -30.836 1.00 98.25 557 LEU A N 1
ATOM 4595 C CA . LEU A 1 557 ? 19.003 1.089 -31.459 1.00 98.25 557 LEU A CA 1
ATOM 4596 C C . LEU A 1 557 ? 17.494 0.815 -31.493 1.00 98.25 557 LEU A C 1
ATOM 4598 O O . LEU A 1 557 ? 16.727 1.670 -31.070 1.00 98.25 557 LEU A O 1
ATOM 4602 N N . TYR A 1 558 ? 17.077 -0.390 -31.897 1.00 97.69 558 TYR A N 1
ATOM 4603 C CA . TYR A 1 558 ? 15.664 -0.788 -31.854 1.00 97.69 558 TYR A CA 1
ATOM 4604 C C . TYR A 1 558 ? 15.066 -0.672 -30.440 1.00 97.69 558 TYR A C 1
ATOM 4606 O O . TYR A 1 558 ? 13.974 -0.126 -30.277 1.00 97.69 558 TYR A O 1
ATOM 4614 N N . ALA A 1 559 ? 15.785 -1.134 -29.413 1.00 97.75 559 ALA A N 1
ATOM 4615 C CA . ALA A 1 559 ? 15.318 -1.039 -28.032 1.00 97.75 559 ALA A CA 1
ATOM 4616 C C . ALA A 1 559 ? 15.172 0.426 -27.574 1.00 97.75 559 ALA A C 1
ATOM 4618 O O . ALA A 1 559 ? 14.166 0.785 -26.967 1.00 97.75 559 ALA A O 1
ATOM 4619 N N . LEU A 1 560 ? 16.131 1.292 -27.920 1.00 98.25 560 LEU A N 1
ATOM 4620 C CA . LEU A 1 560 ? 16.074 2.728 -27.608 1.00 98.25 560 LEU A CA 1
ATOM 4621 C C . LEU A 1 560 ? 14.927 3.434 -28.346 1.00 98.25 560 LEU A C 1
ATOM 4623 O O . LEU A 1 560 ? 14.266 4.295 -27.771 1.00 98.25 560 LEU A O 1
ATOM 4627 N N . ASP A 1 561 ? 14.649 3.050 -29.590 1.00 97.06 561 ASP A N 1
ATOM 4628 C CA . ASP A 1 561 ? 13.549 3.611 -30.385 1.00 97.06 561 ASP A CA 1
ATOM 4629 C C . ASP A 1 561 ? 12.172 3.084 -29.937 1.00 97.06 561 ASP A C 1
ATOM 4631 O O . ASP A 1 561 ? 11.135 3.687 -30.227 1.00 97.06 561 ASP A O 1
ATOM 4635 N N . SER A 1 562 ? 12.149 1.981 -29.182 1.00 97.06 562 SER A N 1
ATOM 4636 C CA . SER A 1 562 ? 10.929 1.406 -28.608 1.00 97.06 562 SER A CA 1
ATOM 4637 C C . SER A 1 562 ? 10.431 2.164 -27.377 1.00 97.06 562 SER A C 1
ATOM 4639 O O . SER A 1 562 ? 9.235 2.082 -27.078 1.00 97.06 562 SER A O 1
ATOM 4641 N N . LEU A 1 563 ? 11.292 2.939 -26.706 1.00 97.50 563 LEU A N 1
ATOM 4642 C CA . LEU A 1 563 ? 10.949 3.782 -25.553 1.00 97.50 563 LEU A CA 1
ATOM 4643 C C . LEU A 1 563 ? 9.808 4.768 -25.866 1.00 97.50 563 LEU A C 1
ATOM 4645 O O . LEU A 1 563 ? 9.502 5.064 -27.028 1.00 97.50 563 LEU A O 1
ATOM 4649 N N . SER A 1 564 ? 9.158 5.284 -24.822 1.00 96.56 564 SER A N 1
ATOM 4650 C CA . SER A 1 564 ? 8.208 6.395 -24.950 1.00 96.56 564 SER A CA 1
ATOM 4651 C C . SER A 1 564 ? 8.888 7.641 -25.533 1.00 96.56 564 SER A C 1
ATOM 4653 O O . SER A 1 564 ? 10.083 7.848 -25.332 1.00 96.56 564 SER A O 1
ATOM 4655 N N . GLU A 1 565 ? 8.136 8.480 -26.248 1.00 95.00 565 GLU A N 1
ATOM 4656 C CA . GLU A 1 565 ? 8.672 9.710 -26.853 1.00 95.00 565 GLU A CA 1
ATOM 4657 C C . GLU A 1 565 ? 9.312 10.633 -25.806 1.00 95.00 565 GLU A C 1
ATOM 4659 O O . GLU A 1 565 ? 10.382 11.188 -26.036 1.00 95.00 565 GLU A O 1
ATOM 4664 N N . GLU A 1 566 ? 8.705 10.733 -24.622 1.00 94.62 566 GLU A N 1
ATOM 4665 C CA . GLU A 1 566 ? 9.255 11.489 -23.498 1.00 94.62 566 GLU A CA 1
ATOM 4666 C C . GLU A 1 566 ? 10.607 10.921 -23.048 1.00 94.62 566 GLU A C 1
ATOM 4668 O O . GLU A 1 566 ? 11.597 11.651 -22.992 1.00 94.62 566 GLU A O 1
ATOM 4673 N N . THR A 1 567 ? 10.687 9.609 -22.803 1.00 96.06 567 THR A N 1
ATOM 4674 C CA . THR A 1 567 ? 11.934 8.968 -22.357 1.00 96.06 567 THR A CA 1
ATOM 4675 C C . THR A 1 567 ? 13.020 8.992 -23.431 1.00 96.06 567 THR A C 1
ATOM 4677 O O . THR A 1 567 ? 14.201 9.053 -23.098 1.00 96.06 567 THR A O 1
ATOM 4680 N N . GLN A 1 568 ? 12.662 8.996 -24.718 1.00 96.12 568 GLN A N 1
ATOM 4681 C CA . GLN A 1 568 ? 13.643 9.106 -25.801 1.00 96.12 568 GLN A CA 1
ATOM 4682 C C . GLN A 1 568 ? 14.453 10.407 -25.768 1.00 96.12 568 GLN A C 1
ATOM 4684 O O . GLN A 1 568 ? 15.541 10.444 -26.347 1.00 96.12 568 GLN A O 1
ATOM 4689 N N . ASN A 1 569 ? 13.949 11.435 -25.078 1.00 95.12 569 ASN A N 1
ATOM 4690 C CA . ASN A 1 569 ? 14.620 12.718 -24.903 1.00 95.12 569 ASN A CA 1
ATOM 4691 C C . ASN A 1 569 ? 15.510 12.785 -23.642 1.00 95.12 569 ASN A C 1
ATOM 4693 O O . ASN A 1 569 ? 16.071 13.840 -23.346 1.00 95.12 569 ASN A O 1
ATOM 4697 N N . ASP A 1 570 ? 15.666 11.686 -22.897 1.00 95.81 570 ASP A N 1
ATOM 4698 C CA . ASP A 1 570 ? 16.562 11.611 -21.739 1.00 95.81 570 ASP A CA 1
ATOM 4699 C C . ASP A 1 570 ? 18.040 11.609 -22.174 1.00 95.81 570 ASP A C 1
ATOM 4701 O O . ASP A 1 570 ? 18.445 10.925 -23.121 1.00 95.81 570 ASP A O 1
ATOM 4705 N N . SER A 1 571 ? 18.882 12.349 -21.450 1.00 96.56 571 SER A N 1
ATOM 4706 C CA . SER A 1 571 ? 20.307 12.497 -21.766 1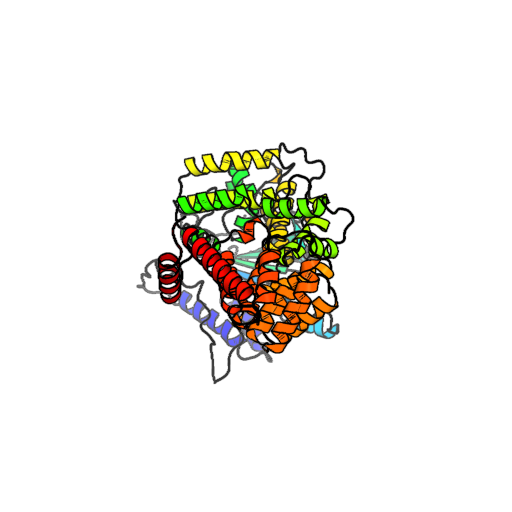.00 96.56 571 SER A CA 1
ATOM 4707 C C . SER A 1 571 ? 21.065 11.158 -21.790 1.00 96.56 571 SER A C 1
ATOM 4709 O O . SER A 1 571 ? 21.956 10.956 -22.622 1.00 96.56 571 SER A O 1
ATOM 4711 N N . ARG A 1 572 ? 20.664 10.189 -20.956 1.00 96.38 572 ARG A N 1
ATOM 4712 C CA . ARG A 1 572 ? 21.227 8.828 -20.908 1.00 96.38 572 ARG A CA 1
ATOM 4713 C C . ARG A 1 572 ? 20.850 8.016 -22.144 1.00 96.38 572 ARG A C 1
ATOM 4715 O O . ARG A 1 572 ? 21.655 7.210 -22.614 1.00 96.38 572 ARG A O 1
ATOM 4722 N N . VAL A 1 573 ? 19.650 8.230 -22.686 1.00 97.69 573 VAL A N 1
ATOM 4723 C CA . VAL A 1 573 ? 19.177 7.561 -23.907 1.00 97.69 573 VAL A CA 1
ATOM 4724 C C . VAL A 1 573 ? 19.965 8.053 -25.114 1.00 97.69 573 VAL A C 1
ATOM 4726 O O . VAL A 1 573 ? 20.465 7.231 -25.885 1.00 97.69 573 VAL A O 1
ATOM 4729 N N . PHE A 1 574 ? 20.182 9.367 -25.229 1.00 98.12 574 PHE A N 1
ATOM 4730 C CA . PHE A 1 574 ? 21.077 9.930 -26.243 1.00 98.12 574 PHE A CA 1
ATOM 4731 C C . PHE A 1 574 ? 22.494 9.361 -26.128 1.00 98.12 574 PHE A C 1
ATOM 4733 O O . PHE A 1 574 ? 23.062 8.926 -27.129 1.00 98.12 574 PHE A O 1
ATOM 4740 N N . TYR A 1 575 ? 23.045 9.258 -24.916 1.00 97.56 575 TYR A N 1
ATOM 4741 C CA . TYR A 1 575 ? 24.359 8.647 -24.716 1.00 97.56 575 TYR A CA 1
ATOM 4742 C C . TYR A 1 575 ? 24.414 7.196 -25.228 1.00 97.56 575 TYR A C 1
ATOM 4744 O O . TYR A 1 575 ? 25.317 6.838 -25.987 1.00 97.56 575 TYR A O 1
ATOM 4752 N N . GLN A 1 576 ? 23.428 6.359 -24.889 1.00 98.00 576 GLN A N 1
ATOM 4753 C CA . GLN A 1 576 ? 23.385 4.979 -25.386 1.00 98.00 576 GLN A CA 1
ATOM 4754 C C . GLN A 1 576 ? 23.182 4.872 -26.893 1.00 98.00 576 GLN A C 1
ATOM 4756 O O . GLN A 1 576 ? 23.750 3.975 -27.524 1.00 98.00 576 GLN A O 1
ATOM 4761 N N . ARG A 1 577 ? 22.382 5.766 -27.476 1.00 98.31 577 ARG A N 1
ATOM 4762 C CA . ARG A 1 577 ? 22.164 5.822 -28.923 1.00 98.31 577 ARG A CA 1
ATOM 4763 C C . ARG A 1 577 ? 23.466 6.194 -29.633 1.00 98.31 577 ARG A C 1
ATOM 4765 O O . ARG A 1 577 ? 23.844 5.535 -30.601 1.00 98.31 577 ARG A O 1
ATOM 4772 N N . GLY A 1 578 ? 24.210 7.156 -29.083 1.00 97.31 578 GLY A N 1
ATOM 4773 C CA . GLY A 1 578 ? 25.561 7.505 -29.523 1.00 97.31 578 GLY A CA 1
ATOM 4774 C C . GLY A 1 578 ? 26.527 6.320 -29.450 1.00 97.31 578 GLY A C 1
ATOM 4775 O O . GLY A 1 578 ? 27.213 6.026 -30.429 1.00 97.31 578 GLY A O 1
ATOM 4776 N N . LEU A 1 579 ? 26.530 5.575 -28.336 1.00 97.00 579 LEU A N 1
ATOM 4777 C CA . LEU A 1 579 ? 27.344 4.361 -28.180 1.00 97.00 579 LEU A CA 1
ATOM 4778 C C . LEU A 1 579 ? 27.007 3.293 -29.225 1.00 97.00 579 LEU A C 1
ATOM 4780 O O . LEU A 1 579 ? 27.917 2.672 -29.780 1.00 97.00 579 LEU A O 1
ATOM 4784 N N . ALA A 1 580 ? 25.721 3.079 -29.500 1.00 98.12 580 ALA A N 1
ATOM 4785 C CA . ALA A 1 580 ? 25.282 2.102 -30.487 1.00 98.12 580 ALA A CA 1
ATOM 4786 C C . ALA A 1 580 ? 25.749 2.492 -31.900 1.00 98.12 580 ALA A C 1
ATOM 4788 O O . ALA A 1 580 ? 26.346 1.668 -32.594 1.00 98.12 580 ALA A O 1
ATOM 4789 N N . TYR A 1 581 ? 25.572 3.755 -32.302 1.00 98.12 581 TYR A N 1
ATOM 4790 C CA . TYR A 1 581 ? 26.072 4.249 -33.589 1.00 98.12 581 TYR A CA 1
ATOM 4791 C C . TYR A 1 581 ? 27.598 4.194 -33.691 1.00 98.12 581 TYR A C 1
ATOM 4793 O O . TYR A 1 581 ? 28.119 3.727 -34.702 1.00 98.12 581 TYR A O 1
ATOM 4801 N N . ALA A 1 582 ? 28.326 4.563 -32.634 1.00 95.44 582 ALA A N 1
ATOM 4802 C CA . ALA A 1 582 ? 29.785 4.485 -32.614 1.00 95.44 582 ALA A CA 1
ATOM 4803 C C . ALA A 1 582 ? 30.291 3.049 -32.840 1.00 95.44 582 ALA A C 1
ATOM 4805 O O . ALA A 1 582 ? 31.256 2.835 -33.572 1.00 95.44 582 ALA A O 1
ATOM 4806 N N . LYS A 1 583 ? 29.606 2.051 -32.268 1.00 95.75 583 LYS A N 1
ATOM 4807 C CA . LYS A 1 583 ? 29.909 0.623 -32.469 1.00 95.75 583 LYS A CA 1
ATOM 4808 C C . LYS A 1 583 ? 29.580 0.115 -33.880 1.00 95.75 583 LYS A C 1
ATOM 4810 O O . LYS A 1 583 ? 30.067 -0.950 -34.250 1.00 95.75 583 LYS A O 1
ATOM 4815 N N . LEU A 1 584 ? 28.762 0.832 -34.653 1.00 96.50 584 LEU A N 1
ATOM 4816 C CA . LEU A 1 584 ? 28.450 0.495 -36.047 1.00 96.50 584 LEU A CA 1
ATOM 4817 C C . LEU A 1 584 ? 29.478 1.047 -37.043 1.00 96.50 584 LEU A C 1
ATOM 4819 O O . LEU A 1 584 ? 29.525 0.573 -38.181 1.00 96.50 584 LEU A O 1
ATOM 4823 N N . ILE A 1 585 ? 30.320 2.000 -36.641 1.00 93.62 585 ILE A N 1
ATOM 4824 C CA . ILE A 1 585 ? 31.356 2.562 -37.511 1.00 93.62 585 ILE A CA 1
ATOM 4825 C C . ILE A 1 585 ? 32.314 1.449 -37.958 1.00 93.62 585 ILE A C 1
ATOM 4827 O O . ILE A 1 585 ? 32.883 0.721 -37.147 1.00 93.62 585 ILE A O 1
ATOM 4831 N N . GLY A 1 586 ? 32.488 1.314 -39.272 1.00 92.56 586 GLY A N 1
ATOM 4832 C CA . GLY A 1 586 ? 33.343 0.303 -39.895 1.00 92.56 586 GLY A CA 1
ATOM 4833 C C . GLY A 1 586 ? 32.691 -1.074 -40.055 1.00 92.56 586 GLY A C 1
ATOM 4834 O O . GLY A 1 586 ? 33.339 -1.988 -40.560 1.00 92.56 586 GLY A O 1
ATOM 4835 N N . THR A 1 587 ? 31.425 -1.244 -39.656 1.00 93.81 587 THR A N 1
ATOM 4836 C CA . THR A 1 587 ? 30.694 -2.515 -39.831 1.00 93.81 587 THR A CA 1
ATOM 4837 C C . THR A 1 587 ? 30.054 -2.655 -41.215 1.00 93.81 587 THR A C 1
ATOM 4839 O O . THR A 1 587 ? 29.748 -3.769 -41.640 1.00 93.81 587 THR A O 1
ATOM 4842 N N . SER A 1 588 ? 29.860 -1.545 -41.936 1.00 92.75 588 SER A N 1
ATOM 4843 C CA . SER A 1 588 ? 29.333 -1.532 -43.303 1.00 92.75 588 SER A CA 1
ATOM 4844 C C . SER A 1 588 ? 30.463 -1.570 -44.336 1.00 92.75 588 SER A C 1
ATOM 4846 O O . SER A 1 588 ? 31.501 -0.943 -44.141 1.00 92.75 588 SER A O 1
ATOM 4848 N N . TYR A 1 589 ? 30.252 -2.241 -45.472 1.00 92.50 589 TYR A N 1
ATOM 4849 C CA . TYR A 1 589 ? 31.149 -2.134 -46.637 1.00 92.50 589 TYR A CA 1
ATOM 4850 C C . TYR A 1 589 ? 30.979 -0.813 -47.405 1.00 92.50 589 TYR A C 1
ATOM 4852 O O . TYR A 1 589 ? 31.834 -0.453 -48.208 1.00 92.50 589 TYR A O 1
ATOM 4860 N N . ASP A 1 590 ? 29.873 -0.109 -47.165 1.00 94.44 590 ASP A N 1
ATOM 4861 C CA . ASP A 1 590 ? 29.570 1.200 -47.737 1.00 94.44 590 ASP A CA 1
ATOM 4862 C C . ASP A 1 590 ? 30.179 2.313 -46.870 1.00 94.44 590 ASP A C 1
ATOM 4864 O O . ASP A 1 590 ? 29.879 2.414 -45.675 1.00 94.44 590 ASP A O 1
ATOM 4868 N N . TYR A 1 591 ? 31.049 3.122 -47.479 1.00 91.44 591 TYR A N 1
ATOM 4869 C CA . TYR A 1 591 ? 31.732 4.234 -46.825 1.00 91.44 591 TYR A CA 1
ATOM 4870 C C . TYR A 1 591 ? 30.749 5.311 -46.350 1.00 91.44 591 TYR A C 1
ATOM 4872 O O . TYR A 1 591 ? 30.842 5.725 -45.195 1.00 91.44 591 TYR A O 1
ATOM 4880 N N . GLU A 1 592 ? 29.777 5.698 -47.183 1.00 93.12 592 GLU A N 1
ATOM 4881 C CA . GLU A 1 592 ? 28.811 6.762 -46.860 1.00 93.12 592 GLU A CA 1
ATOM 4882 C C . GLU A 1 592 ? 27.971 6.370 -45.640 1.00 93.12 592 GLU A C 1
ATOM 4884 O O . GLU A 1 592 ? 27.731 7.166 -44.736 1.00 93.12 592 GLU A O 1
ATOM 4889 N N . LYS A 1 593 ? 27.615 5.086 -45.544 1.00 92.69 593 LYS A N 1
ATOM 4890 C CA . LYS A 1 593 ? 26.888 4.540 -44.395 1.00 92.69 593 LYS A CA 1
ATOM 4891 C C . LYS A 1 593 ? 27.703 4.559 -43.096 1.00 92.69 593 LYS A C 1
ATOM 4893 O O . LYS A 1 593 ? 27.145 4.769 -42.023 1.00 92.69 593 LYS A O 1
ATOM 4898 N N . ASN A 1 594 ? 29.018 4.337 -43.165 1.00 90.62 594 ASN A N 1
ATOM 4899 C CA . ASN A 1 594 ? 29.883 4.455 -41.985 1.00 90.62 594 ASN A CA 1
ATOM 4900 C C . ASN A 1 594 ? 30.079 5.917 -41.561 1.00 90.62 594 ASN A C 1
ATOM 4902 O O . ASN A 1 594 ? 30.166 6.188 -40.363 1.00 90.62 594 ASN A O 1
ATOM 4906 N N . GLU A 1 595 ? 30.132 6.841 -42.520 1.00 91.94 595 GLU A N 1
ATOM 4907 C CA . GLU A 1 595 ? 30.151 8.282 -42.256 1.00 91.94 595 GLU A CA 1
ATOM 4908 C C . GLU A 1 595 ? 28.850 8.730 -41.573 1.00 91.94 595 GLU A C 1
ATOM 4910 O O . GLU A 1 595 ? 28.903 9.395 -40.538 1.00 91.94 595 GLU A O 1
ATOM 4915 N N . GLU A 1 596 ? 27.694 8.259 -42.052 1.00 94.06 596 GLU A N 1
ATOM 4916 C CA . GLU A 1 596 ? 26.389 8.494 -41.419 1.00 94.06 596 GLU A CA 1
ATOM 4917 C C . GLU A 1 596 ? 26.360 8.001 -39.962 1.00 94.06 596 GLU A C 1
ATOM 4919 O O . GLU A 1 596 ? 25.896 8.714 -39.070 1.00 94.06 596 GLU A O 1
ATOM 4924 N N . TYR A 1 597 ? 26.893 6.805 -39.686 1.00 95.00 597 TYR A N 1
ATOM 4925 C CA . TYR A 1 597 ? 27.020 6.304 -38.313 1.00 95.00 597 TYR A CA 1
ATOM 4926 C C . TYR A 1 597 ? 27.912 7.194 -37.445 1.00 95.00 597 TYR A C 1
ATOM 4928 O O . TYR A 1 597 ? 27.576 7.438 -36.286 1.00 95.00 597 TYR A O 1
ATOM 4936 N N . GLY A 1 598 ? 29.015 7.706 -37.996 1.00 93.12 598 GLY A N 1
ATOM 4937 C CA . GLY A 1 598 ? 29.894 8.653 -37.309 1.00 93.12 598 GLY A CA 1
ATOM 4938 C C . GLY A 1 598 ? 29.185 9.955 -36.939 1.00 93.12 598 GLY A C 1
ATOM 4939 O O . GLY A 1 598 ? 29.255 10.378 -35.783 1.00 93.12 598 GLY A O 1
ATOM 4940 N N . ILE A 1 599 ? 28.453 10.542 -37.890 1.00 93.00 599 ILE A N 1
ATOM 4941 C CA . ILE A 1 599 ? 27.665 11.767 -37.684 1.00 93.00 599 ILE A CA 1
ATOM 4942 C C . ILE A 1 599 ? 26.606 11.535 -36.604 1.00 93.00 599 ILE A C 1
ATOM 4944 O O . ILE A 1 599 ? 26.570 12.261 -35.613 1.00 93.00 599 ILE A O 1
ATOM 4948 N N . LYS A 1 600 ? 25.810 10.467 -36.724 1.00 96.25 600 LYS A N 1
ATOM 4949 C CA . LYS A 1 600 ? 24.766 10.146 -35.742 1.00 96.25 600 LYS A CA 1
ATOM 4950 C C . LYS A 1 600 ? 25.332 9.879 -34.351 1.00 96.25 600 LYS A C 1
ATOM 4952 O O . LYS A 1 600 ? 24.724 10.285 -33.362 1.00 96.25 600 LYS A O 1
ATOM 4957 N N . ALA A 1 601 ? 26.485 9.216 -34.247 1.00 95.88 601 ALA A N 1
ATOM 4958 C CA . ALA A 1 601 ? 27.159 9.026 -32.966 1.00 95.88 601 ALA A CA 1
ATOM 4959 C C . ALA A 1 601 ? 27.536 10.375 -32.336 1.00 95.88 601 ALA A C 1
ATOM 4961 O O . ALA A 1 601 ? 27.214 10.622 -31.173 1.00 95.88 601 ALA A O 1
ATOM 4962 N N . TRP A 1 602 ? 28.163 11.257 -33.118 1.00 94.75 602 TRP A N 1
ATOM 4963 C CA . TRP A 1 602 ? 28.569 12.595 -32.690 1.00 94.75 602 TRP A CA 1
ATOM 4964 C C . TRP A 1 602 ? 27.379 13.448 -32.228 1.00 94.75 602 TRP A C 1
ATOM 4966 O O . TRP A 1 602 ? 27.405 13.959 -31.109 1.00 94.75 602 TRP A O 1
ATOM 4976 N N . GLU A 1 603 ? 26.309 13.527 -33.026 1.00 95.56 603 GLU A N 1
ATOM 4977 C CA . GLU A 1 603 ? 25.095 14.294 -32.702 1.00 95.56 603 GLU A CA 1
ATOM 4978 C C . GLU A 1 603 ? 24.460 13.837 -31.384 1.00 95.56 603 GLU A C 1
ATOM 4980 O O . GLU A 1 603 ? 24.081 14.655 -30.543 1.00 95.56 603 GLU A O 1
ATOM 4985 N N . ASN A 1 604 ? 24.372 12.521 -31.177 1.00 97.38 604 ASN A N 1
ATOM 4986 C CA . ASN A 1 604 ? 23.774 11.947 -29.977 1.00 97.38 604 ASN A CA 1
ATOM 4987 C C . ASN A 1 604 ? 24.626 12.207 -28.730 1.00 97.38 604 ASN A C 1
ATOM 4989 O O . ASN A 1 604 ? 24.087 12.589 -27.693 1.00 97.38 604 ASN A O 1
ATOM 4993 N N . PHE A 1 605 ? 25.949 12.058 -28.813 1.00 97.00 605 PHE A N 1
ATOM 4994 C CA . PHE A 1 605 ? 26.822 12.377 -27.683 1.00 97.00 605 PHE A CA 1
ATOM 4995 C C . PHE A 1 605 ? 26.818 13.868 -27.346 1.00 97.00 605 PHE A C 1
ATOM 4997 O O . PHE A 1 605 ? 26.729 14.216 -26.170 1.00 97.00 605 PHE A O 1
ATOM 5004 N N . LEU A 1 606 ? 26.854 14.742 -28.355 1.00 95.00 606 LEU A N 1
ATOM 5005 C CA . LEU A 1 606 ? 26.742 16.183 -28.145 1.00 95.00 606 LEU A CA 1
ATOM 5006 C C . LEU A 1 606 ? 25.411 16.536 -27.469 1.00 95.00 606 LEU A C 1
ATOM 5008 O O . LEU A 1 606 ? 25.394 17.283 -26.495 1.00 95.00 606 LEU A O 1
ATOM 5012 N N . THR A 1 607 ? 24.305 15.955 -27.937 1.00 96.44 607 THR A N 1
ATOM 5013 C CA . THR A 1 607 ? 22.977 16.172 -27.344 1.00 96.44 607 THR A CA 1
ATOM 5014 C C . THR A 1 607 ? 22.924 15.680 -25.899 1.00 96.44 607 THR A C 1
ATOM 5016 O O . THR A 1 607 ? 22.457 16.409 -25.027 1.00 96.44 607 THR A O 1
ATOM 5019 N N . ALA A 1 608 ? 23.469 14.492 -25.612 1.00 97.19 608 ALA A N 1
ATOM 5020 C CA . ALA A 1 608 ? 23.578 13.982 -24.247 1.00 97.19 608 ALA A CA 1
ATOM 5021 C C . ALA A 1 608 ? 24.331 14.968 -23.336 1.00 97.19 608 ALA A C 1
ATOM 5023 O O . ALA A 1 608 ? 23.853 15.278 -22.246 1.00 97.19 608 ALA A O 1
ATOM 5024 N N . GLN A 1 609 ? 25.461 15.511 -23.804 1.00 95.19 609 GLN A N 1
ATOM 5025 C CA . GLN A 1 609 ? 26.253 16.501 -23.068 1.00 95.19 609 GLN A CA 1
ATOM 5026 C C . GLN A 1 609 ? 25.490 17.810 -22.834 1.00 95.19 609 GLN A C 1
ATOM 5028 O O . GLN A 1 609 ? 25.507 18.339 -21.724 1.00 95.19 609 GLN A O 1
ATOM 5033 N N . VAL A 1 610 ? 24.798 18.326 -23.856 1.00 95.62 610 VAL A N 1
ATOM 5034 C CA . VAL A 1 610 ? 23.971 19.543 -23.756 1.00 95.62 610 VAL A CA 1
ATOM 5035 C C . VAL A 1 610 ? 22.842 19.365 -22.738 1.00 95.62 610 VAL A C 1
ATOM 5037 O O . VAL A 1 610 ? 22.534 20.294 -21.996 1.00 95.62 610 VAL A O 1
ATOM 5040 N N . LEU A 1 611 ? 22.272 18.162 -22.653 1.00 96.25 611 LEU A N 1
ATOM 5041 C CA . LEU A 1 611 ? 21.261 17.791 -21.660 1.00 96.25 611 LEU A CA 1
ATOM 5042 C C . LEU A 1 611 ? 21.857 17.429 -20.284 1.00 96.25 611 LEU A C 1
ATOM 5044 O O . LEU A 1 611 ? 21.143 16.932 -19.414 1.00 96.25 611 LEU A O 1
ATOM 5048 N N . GLY A 1 612 ? 23.152 17.673 -20.071 1.00 95.25 612 GLY A N 1
ATOM 5049 C CA . GLY A 1 612 ? 23.814 17.539 -18.774 1.00 95.25 612 GLY A CA 1
ATOM 5050 C C . GLY A 1 612 ? 24.372 16.150 -18.458 1.00 95.25 612 GLY A C 1
ATOM 5051 O O . GLY A 1 612 ? 24.748 15.911 -17.313 1.00 95.25 612 GLY A O 1
ATOM 5052 N N . PHE A 1 613 ? 24.448 15.229 -19.424 1.00 95.75 613 PHE A N 1
ATOM 5053 C CA . PHE A 1 613 ? 25.136 13.951 -19.221 1.00 95.75 613 PHE A CA 1
ATOM 5054 C C . PHE A 1 613 ? 26.658 14.147 -19.245 1.00 95.75 613 PHE A C 1
ATOM 5056 O O . PHE A 1 613 ? 27.218 14.687 -20.202 1.00 95.75 613 PHE A O 1
ATOM 5063 N N . GLU A 1 614 ? 27.348 13.667 -18.213 1.00 95.50 614 GLU A N 1
ATOM 5064 C CA . GLU A 1 614 ? 28.806 13.735 -18.136 1.00 95.50 614 GLU A CA 1
ATOM 5065 C C . GLU A 1 614 ? 29.447 12.684 -19.055 1.00 95.50 614 GLU A C 1
ATOM 5067 O O . GLU A 1 614 ? 29.375 11.477 -18.818 1.00 95.50 614 GLU A O 1
ATOM 5072 N N . LEU A 1 615 ? 30.068 13.143 -20.144 1.00 93.94 615 LEU A N 1
ATOM 5073 C CA . LEU A 1 615 ? 30.752 12.262 -21.086 1.00 93.94 615 LEU A CA 1
ATOM 5074 C C . LEU A 1 615 ? 32.156 11.881 -20.582 1.00 93.94 615 LEU A C 1
ATOM 5076 O O . LEU A 1 615 ? 32.866 12.730 -20.045 1.00 93.94 615 LEU A O 1
ATOM 5080 N N . PRO A 1 616 ? 32.626 10.648 -20.849 1.00 93.38 616 PRO A N 1
ATOM 5081 C CA . PRO A 1 616 ? 34.015 10.264 -20.601 1.00 93.38 616 PRO A CA 1
ATOM 5082 C C . PRO A 1 616 ? 35.027 11.181 -21.315 1.00 93.38 616 PRO A C 1
ATOM 5084 O O . PRO A 1 616 ? 34.820 11.549 -22.472 1.00 93.38 616 PRO A O 1
ATOM 5087 N N . GLU A 1 617 ? 36.167 11.493 -20.683 1.00 91.81 617 GLU A N 1
ATOM 5088 C CA . GLU A 1 617 ? 37.176 12.422 -21.238 1.00 91.81 617 GLU A CA 1
ATOM 5089 C C . GLU A 1 617 ? 37.645 12.062 -22.654 1.00 91.81 617 GLU A C 1
ATOM 5091 O O . GLU A 1 617 ? 37.881 12.931 -23.494 1.00 91.81 617 GLU A O 1
ATOM 5096 N N . ASN A 1 618 ? 37.823 10.770 -22.928 1.00 90.31 618 ASN A N 1
ATOM 5097 C CA . ASN A 1 618 ? 38.234 10.290 -24.245 1.00 90.31 618 ASN A CA 1
ATOM 5098 C C . ASN A 1 618 ? 37.182 10.597 -25.317 1.00 90.31 618 ASN A C 1
ATOM 5100 O O . ASN A 1 618 ? 37.542 10.862 -26.462 1.00 90.31 618 ASN A O 1
ATOM 5104 N N . LEU A 1 619 ? 35.904 10.582 -24.942 1.00 89.44 619 LEU A N 1
ATOM 5105 C CA . LEU A 1 619 ? 34.805 10.905 -25.834 1.00 89.44 619 LEU A CA 1
ATOM 5106 C C . LEU A 1 619 ? 34.695 12.416 -26.059 1.00 89.44 619 LEU A C 1
ATOM 5108 O O . LEU A 1 619 ? 34.495 12.833 -27.194 1.00 89.44 619 LEU A O 1
ATOM 5112 N N . ILE A 1 620 ? 34.930 13.232 -25.026 1.00 87.31 620 ILE A N 1
ATOM 5113 C CA . ILE A 1 620 ? 35.023 14.697 -25.160 1.00 87.31 620 ILE A CA 1
ATOM 5114 C C . ILE A 1 620 ? 36.124 15.067 -26.163 1.00 87.31 620 ILE A C 1
ATOM 5116 O O . ILE A 1 620 ? 35.862 15.771 -27.135 1.00 87.31 620 ILE A O 1
ATOM 5120 N N . LYS A 1 621 ? 37.328 14.500 -26.002 1.00 87.56 621 LYS A N 1
ATOM 5121 C CA . LYS A 1 621 ? 38.446 14.714 -26.941 1.00 87.56 621 LYS A CA 1
ATOM 5122 C C . LYS A 1 621 ? 38.097 14.286 -28.367 1.00 87.56 621 LYS A C 1
ATOM 5124 O O . LYS A 1 621 ? 38.529 14.910 -29.332 1.00 87.56 621 LYS A O 1
ATOM 5129 N N . TRP A 1 622 ? 37.336 13.203 -28.522 1.00 85.06 622 TRP A N 1
ATOM 5130 C CA . TRP A 1 622 ? 36.869 12.752 -29.831 1.00 85.06 622 TRP A CA 1
ATOM 5131 C C . TRP A 1 622 ? 35.885 13.750 -30.465 1.00 85.06 622 TRP A C 1
ATOM 5133 O O . TRP A 1 622 ? 36.055 14.095 -31.634 1.00 85.06 622 TRP A O 1
ATOM 5143 N N . LEU A 1 623 ? 34.928 14.278 -29.694 1.00 84.19 623 LEU A N 1
ATOM 5144 C CA . LEU A 1 623 ? 33.980 15.300 -30.155 1.00 84.19 623 LEU A CA 1
ATOM 5145 C C . LEU A 1 623 ? 34.677 16.600 -30.581 1.00 84.19 623 LEU A C 1
ATOM 5147 O O . LEU A 1 623 ? 34.326 17.155 -31.622 1.00 84.19 623 LEU A O 1
ATOM 5151 N N . GLU A 1 624 ? 35.673 17.058 -29.816 1.00 82.75 624 GLU A N 1
ATOM 5152 C CA . GLU A 1 624 ? 36.476 18.256 -30.116 1.00 82.75 624 GLU A CA 1
ATOM 5153 C C . GLU A 1 624 ? 37.281 18.114 -31.418 1.00 82.75 624 GLU A C 1
ATOM 5155 O O . GLU A 1 624 ? 37.386 19.054 -32.206 1.00 82.75 624 GLU A O 1
ATOM 5160 N N . ASN A 1 625 ? 37.822 16.923 -31.685 1.00 82.25 625 ASN A N 1
ATOM 5161 C CA . ASN A 1 625 ? 38.558 16.661 -32.924 1.00 82.25 625 ASN A CA 1
ATOM 5162 C C . ASN A 1 625 ? 37.640 16.654 -34.161 1.00 82.25 625 ASN A C 1
ATOM 5164 O O . ASN A 1 625 ? 38.050 17.080 -35.244 1.00 82.25 625 ASN A O 1
ATOM 5168 N N . ILE A 1 626 ? 36.396 16.189 -34.011 1.00 74.75 626 ILE A N 1
ATOM 5169 C CA . ILE A 1 626 ? 35.401 16.194 -35.093 1.00 74.75 626 ILE A CA 1
ATOM 5170 C C . ILE A 1 626 ? 34.849 17.603 -35.328 1.00 74.75 626 ILE A C 1
ATOM 5172 O O . ILE A 1 626 ? 34.759 18.042 -36.472 1.00 74.75 626 ILE A O 1
ATOM 5176 N N . SER A 1 627 ? 34.546 18.364 -34.274 1.00 64.81 627 SER A N 1
ATOM 5177 C CA . SER A 1 627 ? 34.059 19.742 -34.430 1.00 64.81 627 SER A CA 1
ATOM 5178 C C . SER A 1 627 ? 35.093 20.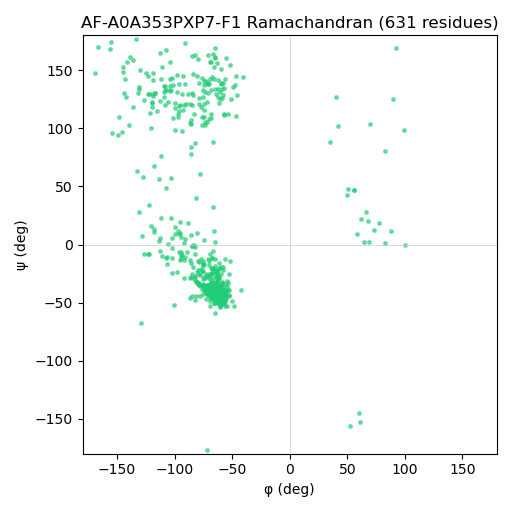657 -35.097 1.00 64.81 627 SER A C 1
ATOM 5180 O O . SER A 1 627 ? 34.722 21.542 -35.862 1.00 64.81 627 SER A O 1
ATOM 5182 N N . ALA A 1 628 ? 36.389 20.399 -34.896 1.00 59.66 628 ALA A N 1
ATOM 5183 C CA . ALA A 1 628 ? 37.475 21.098 -35.584 1.00 59.66 628 ALA A CA 1
ATOM 5184 C C . ALA A 1 628 ? 37.599 20.761 -37.087 1.00 59.66 628 ALA A C 1
ATOM 5186 O O . ALA A 1 628 ? 38.315 21.459 -37.807 1.00 59.66 628 ALA A O 1
ATOM 5187 N N . SER A 1 629 ? 36.941 19.698 -37.567 1.00 58.50 629 SER A N 1
ATOM 5188 C CA . SER A 1 629 ? 37.023 19.214 -38.955 1.00 58.50 629 SER A CA 1
ATOM 5189 C C . SER A 1 629 ? 35.740 19.407 -39.777 1.00 58.50 629 SER A C 1
ATOM 5191 O O . SER A 1 629 ? 35.790 19.271 -41.000 1.00 58.50 629 SER A O 1
ATOM 5193 N N . ILE A 1 630 ? 34.623 19.798 -39.154 1.00 53.97 630 ILE A N 1
ATOM 5194 C CA . ILE A 1 630 ? 33.373 20.153 -39.842 1.00 53.97 630 ILE A CA 1
ATOM 5195 C C . ILE A 1 630 ? 33.392 21.664 -40.159 1.00 53.97 630 ILE A C 1
ATOM 5197 O O . ILE A 1 630 ? 33.493 22.471 -39.234 1.00 53.97 630 ILE A O 1
ATOM 5201 N N . PRO A 1 631 ? 33.296 22.095 -41.435 1.00 40.62 631 PRO A N 1
ATOM 5202 C CA . PRO A 1 631 ? 33.181 23.512 -41.768 1.00 40.62 631 PRO A CA 1
ATOM 5203 C C . PRO A 1 631 ? 31.899 24.070 -41.147 1.00 40.62 631 PRO A C 1
ATOM 5205 O O . PRO A 1 631 ? 30.810 23.578 -41.434 1.00 40.62 631 PRO A O 1
ATOM 5208 N N . THR A 1 632 ? 32.021 25.095 -40.305 1.00 40.91 632 THR A N 1
ATOM 5209 C CA . THR A 1 632 ? 30.873 25.846 -39.785 1.00 40.91 632 THR A CA 1
ATOM 5210 C C . THR A 1 632 ? 30.080 26.410 -40.961 1.00 40.91 632 THR A C 1
ATOM 5212 O O . THR A 1 632 ? 30.591 27.292 -41.660 1.00 40.91 632 THR A O 1
ATOM 5215 N N . HIS A 1 633 ? 28.868 25.901 -41.178 1.00 32.12 633 HIS A N 1
ATOM 5216 C CA . HIS A 1 633 ? 27.923 26.421 -42.159 1.00 32.12 633 HIS A CA 1
ATOM 5217 C C . HIS A 1 633 ? 26.662 26.939 -41.488 1.00 32.12 633 HIS A C 1
ATOM 5219 O O . HIS A 1 633 ? 26.121 26.215 -40.622 1.00 32.12 633 HIS A O 1
#